Protein AF-A0AAN4ZYA6-F1 (afdb_monomer)

Mean predicted aligned error: 7.79 Å

Radius of gyration: 26.22 Å; Cα contacts (8 Å, |Δi|>4): 952; chains: 1; bounding box: 113×82×62 Å

Structure (mmCIF, N/CA/C/O backbone):
data_AF-A0AAN4ZYA6-F1
#
_entry.id   AF-A0AAN4ZYA6-F1
#
loop_
_atom_site.group_PDB
_atom_site.id
_atom_site.type_symbol
_atom_site.label_atom_id
_atom_site.label_alt_id
_atom_site.label_comp_id
_atom_site.label_asym_id
_atom_site.label_entity_id
_atom_site.label_seq_id
_atom_site.pdbx_PDB_ins_code
_atom_site.Cartn_x
_atom_site.Cartn_y
_atom_site.Cartn_z
_atom_site.occupancy
_atom_site.B_iso_or_equiv
_atom_site.auth_seq_id
_atom_site.auth_comp_id
_atom_site.auth_asym_id
_atom_site.auth_atom_id
_atom_site.pdbx_PDB_model_num
ATOM 1 N N . MET A 1 1 ? -83.278 -55.672 -10.290 1.00 34.66 1 MET A N 1
ATOM 2 C CA . MET A 1 1 ? -82.786 -56.932 -10.886 1.00 34.66 1 MET A CA 1
ATOM 3 C C . MET A 1 1 ? -81.263 -56.903 -10.865 1.00 34.66 1 MET A C 1
ATOM 5 O O . MET A 1 1 ? -80.735 -55.943 -11.395 1.00 34.66 1 MET A O 1
ATOM 9 N N . HIS A 1 2 ? -80.650 -57.903 -10.205 1.00 35.31 2 HIS A N 1
ATOM 10 C CA . HIS A 1 2 ? -79.257 -58.418 -10.277 1.00 35.31 2 HIS A CA 1
ATOM 11 C C . HIS A 1 2 ? -78.063 -57.436 -10.288 1.00 35.31 2 HIS A C 1
ATOM 13 O O . HIS A 1 2 ? -78.033 -56.525 -11.093 1.00 35.31 2 HIS A O 1
ATOM 19 N N . GLY A 1 3 ? -76.983 -57.580 -9.508 1.00 33.12 3 GLY A N 1
ATOM 20 C CA . GLY A 1 3 ? -76.474 -58.580 -8.546 1.00 33.12 3 GLY A CA 1
ATOM 21 C C . GLY A 1 3 ? -75.149 -58.025 -7.951 1.00 33.12 3 GLY A C 1
ATOM 22 O O . GLY A 1 3 ? -74.521 -57.191 -8.592 1.00 33.12 3 GLY A O 1
ATOM 23 N N . LEU A 1 4 ? -74.839 -58.205 -6.652 1.00 38.88 4 LEU A N 1
ATOM 24 C CA . LEU A 1 4 ? -73.948 -59.244 -6.058 1.00 38.88 4 LEU A CA 1
ATOM 25 C C . LEU A 1 4 ? -72.533 -59.256 -6.705 1.00 38.88 4 LEU A C 1
ATOM 27 O O . LEU A 1 4 ? -72.459 -59.349 -7.917 1.00 38.88 4 LEU A O 1
ATOM 31 N N . HIS A 1 5 ? -71.365 -59.247 -6.041 1.00 36.81 5 HIS A N 1
ATOM 32 C CA . HIS A 1 5 ? -70.937 -59.586 -4.673 1.00 36.81 5 HIS A CA 1
ATOM 33 C C . HIS A 1 5 ? -69.424 -59.231 -4.510 1.00 36.81 5 HIS A C 1
ATOM 35 O O . HIS A 1 5 ? -68.709 -59.367 -5.492 1.00 36.81 5 HIS A O 1
ATOM 41 N N . ASN A 1 6 ? -68.972 -58.879 -3.286 1.00 39.62 6 ASN A N 1
ATOM 42 C CA . ASN A 1 6 ? -67.697 -59.212 -2.577 1.00 39.62 6 ASN A CA 1
ATOM 43 C C . ASN A 1 6 ? -66.311 -59.131 -3.302 1.00 39.62 6 ASN A C 1
ATOM 45 O O . ASN A 1 6 ? -66.189 -59.454 -4.465 1.00 39.62 6 ASN A O 1
ATOM 49 N N . ASN A 1 7 ? -65.146 -58.841 -2.696 1.00 35.78 7 ASN A N 1
ATOM 50 C CA . ASN A 1 7 ? -64.683 -58.933 -1.307 1.00 35.78 7 ASN A CA 1
ATOM 51 C C . ASN A 1 7 ? -63.311 -58.222 -1.118 1.00 35.78 7 ASN A C 1
ATOM 53 O O . ASN A 1 7 ? -62.425 -58.348 -1.953 1.00 35.78 7 ASN A O 1
ATOM 57 N N . ARG A 1 8 ? -63.158 -57.565 0.039 1.00 36.28 8 ARG A N 1
ATOM 58 C CA . ARG A 1 8 ? -61.998 -57.428 0.960 1.00 36.28 8 ARG A CA 1
ATOM 59 C C . ARG A 1 8 ? -60.547 -57.711 0.507 1.00 36.28 8 ARG A C 1
ATOM 61 O O . ARG A 1 8 ? -60.248 -58.829 0.100 1.00 36.28 8 ARG A O 1
ATOM 68 N N . ARG A 1 9 ? -59.660 -56.770 0.906 1.00 35.66 9 ARG A N 1
ATOM 69 C CA . ARG A 1 9 ? -58.209 -56.820 1.283 1.00 35.66 9 ARG A CA 1
ATOM 70 C C . ARG A 1 9 ? -57.498 -55.641 0.580 1.00 35.66 9 ARG A C 1
ATOM 72 O O . ARG A 1 9 ? -57.622 -55.525 -0.623 1.00 35.66 9 ARG A O 1
ATOM 79 N N . THR A 1 10 ? -56.796 -54.690 1.193 1.00 41.22 10 THR A N 1
ATOM 80 C CA . THR A 1 10 ? -56.124 -54.610 2.493 1.00 41.22 10 THR A CA 1
ATOM 81 C C . THR A 1 10 ? -55.838 -53.129 2.773 1.00 41.22 10 THR A C 1
ATOM 83 O O . THR A 1 10 ? -55.612 -52.351 1.851 1.00 41.22 10 THR A O 1
ATOM 86 N N . LEU A 1 11 ? -55.856 -52.773 4.054 1.00 37.75 11 LEU A N 1
ATOM 87 C CA . LEU A 1 11 ? -55.378 -51.528 4.646 1.00 37.75 11 LEU A CA 1
ATOM 88 C C . LEU A 1 11 ? -54.050 -51.027 4.056 1.00 37.75 11 LEU A C 1
ATOM 90 O O . LEU A 1 11 ? -53.089 -51.788 4.026 1.00 37.75 11 LEU A O 1
ATOM 94 N N . LEU A 1 12 ? -53.980 -49.730 3.749 1.00 34.06 12 LEU A N 1
ATOM 95 C CA . LEU A 1 12 ? -52.784 -48.898 3.911 1.00 34.06 12 LEU A CA 1
ATOM 96 C C . LEU A 1 12 ? -53.243 -47.483 4.315 1.00 34.06 12 LEU A C 1
ATOM 98 O O . LEU A 1 12 ? -53.530 -46.625 3.484 1.00 34.06 12 LEU A O 1
ATOM 102 N N . LEU A 1 13 ? -53.361 -47.286 5.637 1.00 32.84 13 LEU A N 1
ATOM 103 C CA . LEU A 1 13 ? -53.063 -46.008 6.296 1.00 32.84 13 LEU A CA 1
ATOM 104 C C . LEU A 1 13 ? -51.680 -45.550 5.795 1.00 32.84 13 LEU A C 1
ATOM 106 O O . LEU A 1 13 ? -50.809 -46.389 5.600 1.00 32.84 13 LEU A O 1
ATOM 110 N N . GLY A 1 14 ? -51.346 -44.284 5.601 1.00 31.55 14 GLY A N 1
ATOM 111 C CA . GLY A 1 14 ? -51.890 -43.027 6.083 1.00 31.55 14 GLY A CA 1
ATOM 112 C C . GLY A 1 14 ? -50.785 -41.969 5.913 1.00 31.55 14 GLY A C 1
ATOM 113 O O . GLY A 1 14 ? -49.653 -42.307 5.577 1.00 31.55 14 GLY A O 1
ATOM 114 N N . ALA A 1 15 ? -51.122 -40.708 6.188 1.00 33.53 15 ALA A N 1
ATOM 115 C CA . ALA A 1 15 ? -50.218 -39.553 6.287 1.00 33.53 15 ALA A CA 1
ATOM 116 C C . ALA A 1 15 ? -49.724 -38.911 4.969 1.00 33.53 15 ALA A C 1
ATOM 118 O O . ALA A 1 15 ? -48.539 -38.883 4.655 1.00 33.53 15 ALA A O 1
ATOM 119 N N . LEU A 1 16 ? -50.647 -38.252 4.265 1.00 37.19 16 LEU A N 1
ATOM 120 C CA . LEU A 1 16 ? -50.364 -37.055 3.465 1.00 37.19 16 LEU A CA 1
ATOM 121 C C . LEU A 1 16 ? -51.048 -35.885 4.175 1.00 37.19 16 LEU A C 1
ATOM 123 O O . LEU A 1 16 ? -52.264 -35.801 4.084 1.00 37.19 16 LEU A O 1
ATOM 127 N N . LEU A 1 17 ? -50.291 -35.067 4.921 1.00 41.53 17 LEU A N 1
ATOM 128 C CA . LEU A 1 17 ? -50.571 -33.669 5.329 1.00 41.53 17 LEU A CA 1
ATOM 129 C C . LEU A 1 17 ? -49.821 -33.339 6.632 1.00 41.53 17 LEU A C 1
ATOM 131 O O . LEU A 1 17 ? -50.397 -33.440 7.707 1.00 41.53 17 LEU A O 1
ATOM 135 N N . ALA A 1 18 ? -48.536 -32.979 6.523 1.00 37.75 18 ALA A N 1
ATOM 136 C CA . ALA A 1 18 ? -47.801 -32.068 7.424 1.00 37.75 18 ALA A CA 1
ATOM 137 C C . ALA A 1 18 ? -46.284 -32.230 7.217 1.00 37.75 18 ALA A C 1
ATOM 139 O O . ALA A 1 18 ? -45.609 -32.849 8.025 1.00 37.75 18 ALA A O 1
ATOM 140 N N . CYS A 1 19 ? -45.739 -31.697 6.124 1.00 32.66 19 CYS A N 1
ATOM 141 C CA . CYS A 1 19 ? -44.300 -31.430 5.998 1.00 32.66 19 CYS A CA 1
ATOM 142 C C . CYS A 1 19 ? -44.107 -30.442 4.846 1.00 32.66 19 CYS A C 1
ATOM 144 O O . CYS A 1 19 ? -43.772 -30.811 3.727 1.00 32.66 19 CYS A O 1
ATOM 146 N N . GLY A 1 20 ? -44.439 -29.180 5.106 1.00 35.31 20 GLY A N 1
ATOM 147 C CA . GLY A 1 20 ? -44.402 -28.122 4.101 1.00 35.31 20 GLY A CA 1
ATOM 148 C C . GLY A 1 20 ? -43.964 -26.774 4.652 1.00 35.31 20 GLY A C 1
ATOM 149 O O . GLY A 1 20 ? -44.343 -25.769 4.080 1.00 35.31 20 GLY A O 1
ATOM 150 N N . VAL A 1 21 ? -43.220 -26.735 5.763 1.00 42.38 21 VAL A N 1
ATOM 151 C CA . VAL A 1 21 ? -42.481 -25.553 6.241 1.00 42.38 21 VAL A CA 1
ATOM 152 C C . VAL A 1 21 ? -41.335 -26.061 7.115 1.00 42.38 21 VAL A C 1
ATOM 154 O O . VAL A 1 21 ? -41.536 -26.248 8.305 1.00 42.38 21 VAL A O 1
ATOM 157 N N . LEU A 1 22 ? -40.174 -26.370 6.535 1.00 41.66 22 LEU A N 1
ATOM 158 C CA . LEU A 1 22 ? -38.884 -26.533 7.234 1.00 41.66 22 LEU A CA 1
ATOM 159 C C . LEU A 1 22 ? -37.837 -26.925 6.187 1.00 41.66 22 LEU A C 1
ATOM 161 O O . LEU A 1 22 ? -37.613 -28.105 5.973 1.00 41.66 22 LEU A O 1
ATOM 165 N N . LEU A 1 23 ? -37.261 -25.941 5.488 1.00 36.53 23 LEU A N 1
ATOM 166 C CA . LEU A 1 23 ? -35.979 -26.045 4.765 1.00 36.53 23 LEU A CA 1
ATOM 167 C C . LEU A 1 23 ? -35.573 -24.650 4.246 1.00 36.53 23 LEU A C 1
ATOM 169 O O . LEU A 1 23 ? -35.456 -24.400 3.056 1.00 36.53 23 LEU A O 1
ATOM 173 N N . LEU A 1 24 ? -35.394 -23.713 5.180 1.00 38.12 24 LEU A N 1
ATOM 174 C CA . LEU A 1 24 ? -34.676 -22.442 4.975 1.00 38.12 24 LEU A CA 1
ATOM 175 C C . LEU A 1 24 ? -33.764 -22.145 6.184 1.00 38.12 24 LEU A C 1
ATOM 177 O O . LEU A 1 24 ? -33.493 -21.002 6.527 1.00 38.12 24 LEU A O 1
ATOM 181 N N . ALA A 1 25 ? -33.291 -23.202 6.850 1.00 38.72 25 ALA A N 1
ATOM 182 C CA . ALA A 1 25 ? -32.300 -23.135 7.919 1.00 38.72 25 ALA A CA 1
ATOM 183 C C . ALA A 1 25 ? -30.947 -23.599 7.366 1.00 38.72 25 ALA A C 1
ATOM 185 O O . ALA A 1 25 ? -30.481 -24.699 7.646 1.00 38.72 25 ALA A O 1
ATOM 186 N N . GLY A 1 26 ? -30.349 -22.774 6.511 1.00 37.28 26 GLY A N 1
ATOM 187 C CA . GLY A 1 26 ? -29.020 -23.001 5.957 1.00 37.28 26 GLY A CA 1
ATOM 188 C C . GLY A 1 26 ? -28.296 -21.671 5.815 1.00 37.28 26 GLY A C 1
ATOM 189 O O . GLY A 1 26 ? -28.604 -20.907 4.912 1.00 37.28 26 GLY A O 1
ATOM 190 N N . LEU A 1 27 ? -27.338 -21.429 6.716 1.00 41.12 27 LEU A N 1
ATOM 191 C CA . LEU A 1 27 ? -26.351 -20.339 6.692 1.00 41.12 27 LEU A CA 1
ATOM 192 C C . LEU A 1 27 ? -26.846 -18.921 7.030 1.00 41.12 27 LEU A C 1
ATOM 194 O O . LEU A 1 27 ? -26.439 -17.942 6.415 1.00 41.12 27 LEU A O 1
ATOM 198 N N . THR A 1 28 ? -27.612 -18.771 8.109 1.00 36.78 28 THR A N 1
ATOM 199 C CA . THR A 1 28 ? -27.511 -17.555 8.929 1.00 36.78 28 THR A CA 1
ATOM 200 C C . THR A 1 28 ? -26.613 -17.878 10.114 1.00 36.78 28 THR A C 1
ATOM 202 O O . THR A 1 28 ? -27.084 -18.379 11.135 1.00 36.78 28 THR A O 1
ATOM 205 N N . HIS A 1 29 ? -25.305 -17.636 10.000 1.00 39.56 29 HIS A N 1
ATOM 206 C CA . HIS A 1 29 ? -24.535 -17.427 11.222 1.00 39.56 29 HIS A CA 1
ATOM 207 C C . HIS A 1 29 ? -25.157 -16.208 11.909 1.00 39.56 29 HIS A C 1
ATOM 209 O O . HIS A 1 29 ? -25.219 -15.149 11.278 1.00 39.56 29 HIS A O 1
ATOM 215 N N . PRO A 1 30 ? -25.675 -16.322 13.145 1.00 37.44 30 PRO A N 1
ATOM 216 C CA . PRO A 1 30 ? -26.072 -15.135 13.869 1.00 37.44 30 PRO A CA 1
ATOM 217 C C . PRO A 1 30 ? -24.793 -14.320 14.047 1.00 37.44 30 PRO A C 1
ATOM 219 O O . PRO A 1 30 ? -23.885 -14.730 14.769 1.00 37.44 30 PRO A O 1
ATOM 222 N N . PHE A 1 31 ? -24.688 -13.189 13.347 1.00 41.81 31 PHE A N 1
ATOM 223 C CA . PHE A 1 31 ? -23.781 -12.137 13.772 1.00 41.81 31 PHE A CA 1
ATOM 224 C C . PHE A 1 31 ? -24.158 -11.863 15.221 1.00 41.81 31 PHE A C 1
ATOM 226 O O . PHE A 1 31 ? -25.272 -11.410 15.492 1.00 41.81 31 PHE A O 1
ATOM 233 N N . SER A 1 32 ? -23.277 -12.241 16.150 1.00 42.53 32 SER A N 1
ATOM 234 C CA . SER A 1 32 ? -23.470 -11.960 17.563 1.00 42.53 32 SER A CA 1
ATOM 235 C C . SER A 1 32 ? -23.885 -10.500 17.700 1.00 42.53 32 SER A C 1
ATOM 237 O O . SER A 1 32 ? -23.270 -9.612 17.104 1.00 42.53 32 SER A O 1
ATOM 239 N N . SER A 1 33 ? -24.992 -10.314 18.416 1.00 44.16 33 SER A N 1
ATOM 240 C CA . SER A 1 33 ? -25.680 -9.060 18.710 1.00 44.16 33 SER A CA 1
ATOM 241 C C . SER A 1 33 ? -24.753 -7.851 18.785 1.00 44.16 33 SER A C 1
ATOM 243 O O . SER A 1 33 ? -23.656 -7.958 19.332 1.00 44.16 33 SER A O 1
ATOM 245 N N . VAL A 1 34 ? -25.245 -6.694 18.315 1.00 43.72 34 VAL A N 1
ATOM 246 C CA . VAL A 1 34 ? -24.710 -5.346 18.581 1.00 43.72 34 VAL A CA 1
ATOM 247 C C . VAL A 1 34 ? -24.044 -5.331 19.954 1.00 43.72 34 VAL A C 1
ATOM 249 O O . VAL A 1 34 ? -24.731 -5.332 20.972 1.00 43.72 34 VAL A O 1
ATOM 252 N N . ASN A 1 35 ? -22.711 -5.404 19.990 1.00 49.34 35 ASN A N 1
ATOM 253 C CA . ASN A 1 35 ? -22.007 -5.492 21.255 1.00 49.34 35 ASN A CA 1
ATOM 254 C C . ASN A 1 35 ? -21.985 -4.073 21.821 1.00 49.34 35 ASN A C 1
ATOM 256 O O . ASN A 1 35 ? -21.090 -3.278 21.545 1.00 49.34 35 ASN A O 1
ATOM 260 N N . SER A 1 36 ? -23.029 -3.737 22.577 1.00 55.62 36 SER A N 1
ATOM 261 C CA . SER A 1 36 ? -23.132 -2.552 23.430 1.00 55.62 36 SER A CA 1
ATOM 262 C C . SER A 1 36 ? -22.236 -2.693 24.670 1.00 55.62 36 SER A C 1
ATOM 264 O O . SER A 1 36 ? -22.594 -2.257 25.764 1.00 55.62 36 SER A O 1
ATOM 266 N N . GLY A 1 37 ? -21.103 -3.385 24.521 1.00 68.00 37 GLY A N 1
ATOM 267 C CA . GLY A 1 37 ? -20.134 -3.637 25.569 1.00 68.00 37 GLY A CA 1
ATOM 268 C C . GLY A 1 37 ? -19.314 -2.387 25.864 1.00 68.00 37 GLY A C 1
ATOM 269 O O . GLY A 1 37 ? -19.066 -1.551 24.995 1.00 68.00 37 GLY A O 1
ATOM 270 N N . ARG A 1 38 ? -18.891 -2.251 27.121 1.00 90.50 38 ARG A N 1
ATOM 271 C CA . ARG A 1 38 ? -17.999 -1.174 27.558 1.00 90.50 38 ARG A CA 1
ATOM 272 C C . ARG A 1 38 ? -16.668 -1.264 26.802 1.00 90.50 38 ARG A C 1
ATOM 274 O O . ARG A 1 38 ? -16.085 -2.341 26.739 1.00 90.50 38 ARG A O 1
ATOM 281 N N . ILE A 1 39 ? -16.168 -0.128 26.310 1.00 97.00 39 ILE A N 1
ATOM 282 C CA . ILE A 1 39 ? -14.818 -0.008 25.738 1.00 97.00 39 ILE A CA 1
ATOM 283 C C . ILE A 1 39 ? -13.785 -0.496 26.761 1.00 97.00 39 ILE A C 1
ATOM 285 O O . ILE A 1 39 ? -13.679 0.063 27.856 1.00 97.00 39 ILE A O 1
ATOM 289 N N . GLU A 1 40 ? -13.038 -1.546 26.417 1.00 97.81 40 GLU A N 1
ATOM 290 C CA . GLU A 1 40 ? -12.089 -2.185 27.333 1.00 97.81 40 GLU A CA 1
ATOM 291 C C . GLU A 1 40 ? -10.801 -1.372 27.472 1.00 97.81 40 GLU A C 1
ATOM 293 O O . GLU A 1 40 ? -10.254 -1.241 28.569 1.00 97.81 40 GLU A O 1
ATOM 298 N N . LYS A 1 41 ? -10.334 -0.804 26.356 1.00 98.12 41 LYS A N 1
ATOM 299 C CA . LYS A 1 41 ? -9.162 0.071 26.287 1.00 98.12 41 LYS A CA 1
ATOM 300 C C . LYS A 1 41 ? -9.528 1.369 25.557 1.00 98.12 41 LYS A C 1
ATOM 302 O O . LYS A 1 41 ? -9.591 1.364 24.329 1.00 98.12 41 LYS A O 1
ATOM 307 N N . PRO A 1 42 ? -9.803 2.468 26.287 1.00 97.56 42 PRO A N 1
ATOM 308 C CA . PRO A 1 42 ? -10.224 3.727 25.675 1.00 97.56 42 PRO A CA 1
ATOM 309 C C . PRO A 1 42 ? -9.053 4.574 25.176 1.00 97.56 42 PRO A C 1
ATOM 311 O O . PRO A 1 42 ? -9.231 5.315 24.224 1.00 97.56 42 PRO A O 1
ATOM 314 N N . ARG A 1 43 ? -7.867 4.479 25.791 1.00 98.62 43 ARG A N 1
ATOM 315 C CA . ARG A 1 43 ? -6.671 5.228 25.374 1.00 98.62 43 ARG A CA 1
ATOM 316 C C . ARG A 1 43 ? -5.805 4.368 24.472 1.00 98.62 43 ARG A C 1
ATOM 318 O O . ARG A 1 43 ? -5.414 3.276 24.891 1.00 98.62 43 ARG A O 1
ATOM 325 N N . LEU A 1 44 ? -5.520 4.863 23.275 1.00 98.69 44 LEU A N 1
ATOM 326 C CA . LEU A 1 44 ? -4.818 4.118 22.238 1.00 98.69 44 LEU A CA 1
ATOM 327 C C . LEU A 1 44 ? -3.734 4.964 21.583 1.00 98.69 44 LEU A C 1
ATOM 329 O O . LEU A 1 44 ? -3.937 6.155 21.345 1.00 98.69 44 LEU A O 1
ATOM 333 N N . THR A 1 45 ? -2.639 4.317 21.202 1.00 98.75 45 THR A N 1
ATOM 334 C CA . THR A 1 45 ? -1.615 4.914 20.336 1.00 98.75 45 THR A CA 1
ATOM 335 C C . THR A 1 45 ? -1.615 4.201 18.992 1.00 98.75 45 THR A C 1
ATOM 337 O O . THR A 1 45 ? -1.359 2.999 18.930 1.00 98.75 45 THR A O 1
ATOM 340 N N . LEU A 1 46 ? -1.889 4.931 17.907 1.00 98.75 46 LEU A N 1
ATOM 341 C CA . LEU A 1 46 ? -1.862 4.393 16.548 1.00 98.75 46 LEU A CA 1
ATOM 342 C C . LEU A 1 46 ? -0.676 4.939 15.748 1.00 98.75 46 LEU A C 1
ATOM 344 O O . LEU A 1 46 ? -0.427 6.145 15.724 1.00 98.75 46 LEU A O 1
ATOM 348 N N . GLY A 1 47 ? 0.028 4.045 15.057 1.00 98.00 47 GLY A N 1
ATOM 349 C CA . GLY A 1 47 ? 1.096 4.404 14.128 1.00 98.00 47 GLY A CA 1
ATOM 350 C C . GLY A 1 47 ? 0.574 4.761 12.737 1.00 98.00 47 GLY A C 1
ATOM 351 O O . GLY A 1 47 ? -0.461 4.259 12.290 1.00 98.00 47 GLY A O 1
ATOM 352 N N . TYR A 1 48 ? 1.305 5.615 12.026 1.00 95.38 48 TYR A N 1
ATOM 353 C CA . TYR A 1 48 ? 1.075 5.853 10.602 1.00 95.38 48 TYR A CA 1
ATOM 354 C C . TYR A 1 48 ? 2.357 6.317 9.896 1.00 95.38 48 TYR A C 1
ATOM 356 O O . TYR A 1 48 ? 3.301 6.785 10.537 1.00 95.38 48 TYR A O 1
ATOM 364 N N . LEU A 1 49 ? 2.403 6.184 8.571 1.00 90.31 49 LEU A N 1
ATOM 365 C CA . LEU A 1 49 ? 3.448 6.769 7.732 1.00 90.31 49 LEU A CA 1
ATOM 366 C C . LEU A 1 49 ? 2.951 8.080 7.128 1.00 90.31 49 LEU A C 1
ATOM 368 O O . LEU A 1 49 ? 1.779 8.213 6.792 1.00 90.31 49 LEU A O 1
ATOM 372 N N . LYS A 1 50 ? 3.852 9.046 6.936 1.00 88.25 50 LYS A N 1
ATOM 373 C CA . LYS A 1 50 ? 3.531 10.364 6.363 1.00 88.25 50 LYS A CA 1
ATOM 374 C C . LYS A 1 50 ? 3.211 10.282 4.861 1.00 88.25 50 LYS A C 1
ATOM 376 O O . LYS A 1 50 ? 4.009 10.693 4.025 1.00 88.25 50 LYS A O 1
ATOM 381 N N . GLN A 1 51 ? 2.058 9.716 4.521 1.00 87.56 51 GLN A N 1
ATOM 382 C CA . GLN A 1 51 ? 1.550 9.492 3.166 1.00 87.56 51 GLN A CA 1
ATOM 383 C C . GLN A 1 51 ? 0.042 9.786 3.111 1.00 87.56 51 GLN A C 1
ATOM 385 O O . GLN A 1 51 ? -0.634 9.810 4.140 1.00 87.56 51 GLN A O 1
ATOM 390 N N . THR A 1 52 ? -0.507 10.025 1.913 1.00 89.94 52 THR A N 1
ATOM 391 C CA . THR A 1 52 ? -1.942 10.363 1.763 1.00 89.94 52 THR A CA 1
ATOM 392 C C . THR A 1 52 ? -2.879 9.215 2.144 1.00 89.94 52 THR A C 1
ATOM 394 O O . THR A 1 52 ? -4.019 9.445 2.534 1.00 89.94 52 THR A O 1
ATOM 397 N N . ASP A 1 53 ? -2.395 7.977 2.099 1.00 89.75 53 ASP A N 1
ATOM 398 C CA . ASP A 1 53 ? -3.128 6.779 2.513 1.00 89.75 53 ASP A CA 1
ATOM 399 C C . ASP A 1 53 ? -3.324 6.662 4.040 1.00 89.75 53 ASP A C 1
ATOM 401 O O . ASP A 1 53 ? -4.137 5.854 4.491 1.00 89.75 53 ASP A O 1
ATOM 405 N N . ALA A 1 54 ? -2.685 7.526 4.840 1.00 93.56 54 ALA A N 1
ATOM 406 C CA . ALA A 1 54 ? -3.009 7.723 6.255 1.00 93.56 54 ALA A CA 1
ATOM 407 C C . ALA A 1 54 ? -4.295 8.550 6.478 1.00 93.56 54 ALA A C 1
ATOM 409 O O . ALA A 1 54 ? -4.744 8.690 7.622 1.00 93.56 54 ALA A O 1
ATOM 410 N N . ALA A 1 55 ? -4.909 9.087 5.411 1.00 96.50 55 ALA A N 1
ATOM 411 C CA . ALA A 1 55 ? -6.079 9.960 5.501 1.00 96.50 55 ALA A CA 1
ATOM 412 C C . ALA A 1 55 ? -7.217 9.406 6.375 1.00 96.50 55 ALA A C 1
ATOM 414 O O . ALA A 1 55 ? -7.712 10.176 7.196 1.00 96.50 55 ALA A O 1
ATOM 415 N N . PRO A 1 56 ? -7.628 8.121 6.297 1.00 97.81 56 PRO A N 1
ATOM 416 C CA . PRO A 1 56 ? -8.735 7.639 7.124 1.00 97.81 56 PRO A CA 1
ATOM 417 C C . PRO A 1 56 ? -8.447 7.719 8.627 1.00 97.81 56 PRO A C 1
ATOM 419 O O . PRO A 1 56 ? -9.341 8.057 9.400 1.00 97.81 56 PRO A O 1
ATOM 422 N N . ILE A 1 57 ? -7.205 7.463 9.053 1.00 98.19 57 ILE A N 1
ATOM 423 C CA . ILE A 1 57 ? -6.817 7.526 10.471 1.00 98.19 57 ILE A CA 1
ATOM 424 C C . ILE A 1 57 ? -6.780 8.983 10.951 1.00 98.19 57 ILE A C 1
ATOM 426 O O . ILE A 1 57 ? -7.303 9.295 12.022 1.00 98.19 57 ILE A O 1
ATOM 430 N N . ILE A 1 58 ? -6.207 9.881 10.145 1.00 98.25 58 ILE A N 1
ATOM 431 C CA . ILE A 1 58 ? -6.112 11.313 10.462 1.00 98.25 58 ILE A CA 1
ATOM 432 C C . ILE A 1 58 ? -7.511 11.937 10.519 1.00 98.25 58 ILE A C 1
ATOM 434 O O . ILE A 1 58 ? -7.873 12.566 11.509 1.00 98.25 58 ILE A O 1
ATOM 438 N N . VAL A 1 59 ? -8.346 11.689 9.508 1.00 98.50 59 VAL A N 1
ATOM 439 C CA . VAL A 1 59 ? -9.728 12.189 9.454 1.00 98.50 59 VAL A CA 1
ATOM 440 C C . VAL A 1 59 ? -10.571 11.633 10.602 1.00 98.50 59 VAL A C 1
ATOM 442 O O . VAL A 1 59 ? -11.349 12.380 11.194 1.00 98.50 59 VAL A O 1
ATOM 445 N N . ALA A 1 60 ? -10.410 10.356 10.970 1.00 98.75 60 ALA A N 1
ATOM 446 C CA . ALA A 1 60 ? -11.117 9.782 12.117 1.00 98.75 60 ALA A CA 1
ATOM 447 C C . ALA A 1 60 ? -10.785 10.499 13.436 1.00 98.75 60 ALA A C 1
ATOM 449 O O . ALA A 1 60 ? -11.662 10.626 14.299 1.00 98.75 60 ALA A O 1
ATOM 450 N N . LYS A 1 61 ? -9.547 10.983 13.589 1.00 98.44 61 LYS A N 1
ATOM 451 C CA . LYS A 1 61 ? -9.131 11.803 14.730 1.00 98.44 61 LYS A CA 1
ATOM 452 C C . LYS A 1 61 ? -9.689 13.221 14.645 1.00 98.44 61 LYS A C 1
ATOM 454 O O . LYS A 1 61 ? -10.398 13.633 15.560 1.00 98.44 61 LYS A O 1
ATOM 459 N N . GLU A 1 62 ? -9.418 13.929 13.553 1.00 98.25 62 GLU A N 1
ATOM 460 C CA . GLU A 1 62 ? -9.761 15.351 13.396 1.00 98.25 62 GLU A CA 1
ATOM 461 C C . GLU A 1 62 ? -11.273 15.606 13.403 1.00 98.25 62 GLU A C 1
ATOM 463 O O . GLU A 1 62 ? -11.746 16.582 13.981 1.00 98.25 62 GLU A O 1
ATOM 468 N N . LEU A 1 63 ? -12.066 14.694 12.834 1.00 98.44 63 LEU A N 1
ATOM 469 C CA . LEU A 1 63 ? -13.531 14.783 12.865 1.00 98.44 63 LEU A CA 1
ATOM 470 C C . LEU A 1 63 ? -14.155 14.166 14.126 1.00 98.44 63 LEU A C 1
ATOM 472 O O . LEU A 1 63 ? -15.380 14.080 14.236 1.00 98.44 63 LEU A O 1
ATOM 476 N N . GLY A 1 64 ? -13.335 13.712 15.078 1.00 98.31 64 GLY A N 1
ATOM 477 C CA . GLY A 1 64 ? -13.797 13.169 16.353 1.00 98.31 64 GLY A CA 1
ATOM 478 C C . GLY A 1 64 ? -14.544 11.838 16.243 1.00 98.31 64 GLY A C 1
ATOM 479 O O . GLY A 1 64 ? -15.291 11.487 17.159 1.00 98.31 64 GLY A O 1
ATOM 480 N N . TYR A 1 65 ? -14.363 11.072 15.162 1.00 98.62 65 TYR A N 1
ATOM 481 C CA . TYR A 1 65 ? -14.998 9.760 15.014 1.00 98.62 65 TYR A CA 1
ATOM 482 C C . TYR A 1 65 ? -14.486 8.753 16.038 1.00 98.62 65 TYR A C 1
ATOM 484 O O . TYR A 1 65 ? -15.302 8.017 16.582 1.00 98.62 65 TYR A O 1
ATOM 492 N N . PHE A 1 66 ? -13.198 8.780 16.396 1.00 98.69 66 PHE A N 1
ATOM 493 C CA . PHE A 1 66 ? -12.696 7.979 17.520 1.00 98.69 66 PHE A CA 1
ATOM 494 C C . PHE A 1 66 ? -13.370 8.362 18.845 1.00 98.69 66 PHE A C 1
ATOM 496 O O . PHE A 1 66 ? -13.908 7.502 19.544 1.00 98.69 66 PHE A O 1
ATOM 503 N N . LYS A 1 67 ? -13.447 9.664 19.148 1.00 98.31 67 LYS A N 1
ATOM 504 C CA . LYS A 1 67 ? -14.092 10.176 20.367 1.00 98.31 67 LYS A CA 1
ATOM 505 C C . LYS A 1 67 ? -15.572 9.789 20.442 1.00 98.31 67 LYS A C 1
ATOM 507 O O . LYS A 1 67 ? -16.057 9.419 21.507 1.00 98.31 67 LYS A O 1
ATOM 512 N N . ALA A 1 68 ? -16.280 9.819 19.313 1.00 97.38 68 ALA A N 1
ATOM 513 C CA . ALA A 1 68 ? -17.684 9.412 19.207 1.00 97.38 68 ALA A CA 1
ATOM 514 C C . ALA A 1 68 ? -17.922 7.902 19.422 1.00 97.38 68 ALA A C 1
ATOM 516 O O . ALA A 1 68 ? -19.074 7.486 19.584 1.00 97.38 68 ALA A O 1
ATOM 517 N N . GLU A 1 69 ? -16.859 7.097 19.405 1.00 97.25 69 GLU A N 1
ATOM 518 C CA . GLU A 1 69 ? -16.856 5.673 19.758 1.00 97.25 69 GLU A CA 1
ATOM 519 C C . GLU A 1 69 ? -16.268 5.422 21.164 1.00 97.25 69 GLU A C 1
ATOM 521 O O . GLU A 1 69 ? -16.088 4.274 21.560 1.00 97.25 69 GLU A O 1
ATOM 526 N N . GLY A 1 70 ? -15.976 6.478 21.937 1.00 96.94 70 GLY A N 1
ATOM 527 C CA . GLY A 1 70 ? -15.411 6.377 23.288 1.00 96.94 70 GLY A CA 1
ATOM 528 C C . GLY A 1 70 ? -13.896 6.159 23.333 1.00 96.94 70 GLY A C 1
ATOM 529 O O . GLY A 1 70 ? -13.383 5.711 24.359 1.00 96.94 70 GLY A O 1
ATOM 530 N N . LEU A 1 71 ? -13.187 6.459 22.240 1.00 98.62 71 LEU A N 1
ATOM 531 C CA . LEU A 1 71 ? -11.742 6.280 22.116 1.00 98.62 71 LEU A CA 1
ATOM 532 C C . LEU A 1 71 ? -10.995 7.621 22.166 1.00 98.62 71 LEU A C 1
ATOM 534 O O . LEU A 1 71 ? -11.345 8.578 21.473 1.00 98.62 71 LEU A O 1
ATOM 538 N N . ASP A 1 72 ? -9.930 7.657 22.955 1.00 98.44 72 ASP A N 1
ATOM 539 C CA . ASP A 1 72 ? -8.923 8.710 23.033 1.00 98.44 72 ASP A CA 1
ATOM 540 C C . ASP A 1 72 ? -7.657 8.228 22.310 1.00 98.44 72 ASP A C 1
ATOM 542 O O . ASP A 1 72 ? -6.934 7.358 22.801 1.00 98.44 72 ASP A O 1
ATOM 546 N N . VAL A 1 73 ? -7.442 8.729 21.092 1.00 98.69 73 VAL A N 1
ATOM 547 C CA . VAL A 1 73 ? -6.427 8.215 20.164 1.00 98.69 73 VAL A CA 1
ATOM 548 C C . VAL A 1 73 ? -5.289 9.219 19.981 1.00 98.69 73 VAL A C 1
ATOM 550 O O . VAL A 1 73 ? -5.476 10.315 19.436 1.00 98.69 73 VAL A O 1
ATOM 553 N N . ALA A 1 74 ? -4.079 8.811 20.355 1.00 98.44 74 ALA A N 1
ATOM 554 C CA . ALA A 1 74 ? -2.831 9.444 19.948 1.00 98.44 74 ALA A CA 1
ATOM 555 C C . ALA A 1 74 ? -2.387 8.889 18.584 1.00 98.44 74 ALA A C 1
ATOM 557 O O . ALA A 1 74 ? -2.463 7.685 18.350 1.00 98.44 74 ALA A O 1
ATOM 558 N N . LEU A 1 75 ? -1.934 9.766 17.682 1.00 98.38 75 LEU A N 1
ATOM 559 C CA . LEU A 1 75 ? -1.359 9.368 16.395 1.00 98.38 75 LEU A CA 1
ATOM 560 C C . LEU A 1 75 ? 0.129 9.665 16.419 1.00 98.38 75 LEU A C 1
ATOM 562 O O . LEU A 1 75 ? 0.518 10.782 16.757 1.00 98.38 75 LEU A O 1
ATOM 566 N N . GLU A 1 76 ? 0.940 8.688 16.031 1.00 97.38 76 GLU A N 1
ATOM 567 C CA . GLU A 1 76 ? 2.390 8.830 16.013 1.00 97.38 76 GLU A CA 1
ATOM 568 C C . GLU A 1 76 ? 2.972 8.514 14.629 1.00 97.38 76 GLU A C 1
ATOM 570 O O . GLU A 1 76 ? 2.811 7.387 14.139 1.00 97.38 76 GLU A O 1
ATOM 575 N N . PRO A 1 77 ? 3.683 9.468 13.995 1.00 94.62 77 PRO A N 1
ATOM 576 C CA . PRO A 1 77 ? 4.369 9.203 12.740 1.00 94.62 77 PRO A CA 1
ATOM 577 C C . PRO A 1 77 ? 5.513 8.212 12.959 1.00 94.62 77 PRO A C 1
ATOM 579 O O . PRO A 1 77 ? 6.305 8.349 13.891 1.00 94.62 77 PRO A O 1
ATOM 582 N N . GLN A 1 78 ? 5.631 7.239 12.063 1.00 93.75 78 GLN A N 1
ATOM 583 C CA . GLN A 1 78 ? 6.730 6.280 12.045 1.00 93.75 78 GLN A CA 1
ATOM 584 C C . GLN A 1 78 ? 7.733 6.639 10.947 1.00 93.75 78 GLN A C 1
ATOM 586 O O . GLN A 1 78 ? 7.366 7.129 9.878 1.00 93.75 78 GLN A O 1
ATOM 591 N N . SER A 1 79 ? 9.017 6.404 11.214 1.00 87.88 79 SER A N 1
ATOM 592 C CA . SER A 1 79 ? 10.106 6.770 10.299 1.00 87.88 79 SER A CA 1
ATOM 593 C C . SER A 1 79 ? 10.201 5.850 9.080 1.00 87.88 79 SER A C 1
ATOM 595 O O . SER A 1 79 ? 10.576 6.298 7.997 1.00 87.88 79 SER A O 1
ATOM 597 N N . ASN A 1 80 ? 9.886 4.566 9.256 1.00 87.50 80 ASN A N 1
ATOM 598 C CA . ASN A 1 80 ? 9.891 3.535 8.222 1.00 87.50 80 ASN A CA 1
ATOM 599 C C . ASN A 1 80 ? 9.090 2.300 8.682 1.00 87.50 80 ASN A C 1
ATOM 601 O O . ASN A 1 80 ? 8.646 2.225 9.830 1.00 87.50 80 ASN A O 1
ATOM 605 N N . ILE A 1 81 ? 8.920 1.331 7.778 1.00 90.19 81 ILE A N 1
ATOM 606 C CA . ILE A 1 81 ? 8.157 0.099 8.026 1.00 90.19 81 ILE A CA 1
ATOM 607 C C . ILE A 1 81 ? 8.783 -0.778 9.114 1.00 90.19 81 ILE A C 1
ATOM 609 O O . ILE A 1 81 ? 8.047 -1.283 9.951 1.00 90.19 81 ILE A O 1
ATOM 613 N N . ALA A 1 82 ? 10.110 -0.910 9.162 1.00 89.69 82 ALA A N 1
ATOM 614 C CA . ALA A 1 82 ? 10.776 -1.745 10.164 1.00 89.69 82 ALA A CA 1
ATOM 615 C C . ALA A 1 82 ? 10.558 -1.220 11.597 1.00 89.69 82 ALA A C 1
ATOM 617 O O . ALA A 1 82 ? 10.277 -1.986 12.521 1.00 89.69 82 ALA A O 1
ATOM 618 N N . MET A 1 83 ? 10.631 0.102 11.790 1.00 92.31 83 MET A N 1
ATOM 619 C CA . MET A 1 83 ? 10.326 0.736 13.076 1.00 92.31 83 MET A CA 1
ATOM 620 C C . MET A 1 83 ? 8.845 0.580 13.433 1.00 92.31 83 MET A C 1
ATOM 622 O O . MET A 1 83 ? 8.509 0.253 14.570 1.00 92.31 83 MET A O 1
ATOM 626 N N . LEU A 1 84 ? 7.961 0.775 12.455 1.00 94.50 84 LEU A N 1
ATOM 627 C CA . LEU A 1 84 ? 6.521 0.598 12.615 1.00 94.50 84 LEU A CA 1
ATOM 628 C C . LEU A 1 84 ? 6.168 -0.833 13.044 1.00 94.50 84 LEU A C 1
ATOM 630 O O . LEU A 1 84 ? 5.432 -1.008 14.013 1.00 94.50 84 LEU A O 1
ATOM 634 N N . GLU A 1 85 ? 6.739 -1.842 12.384 1.00 95.12 85 GLU A N 1
ATOM 635 C CA . GLU A 1 85 ? 6.608 -3.256 12.747 1.00 95.12 85 GLU A CA 1
ATOM 636 C C . GLU A 1 85 ? 7.121 -3.503 14.169 1.00 95.12 85 GLU A C 1
ATOM 638 O O . GLU A 1 85 ? 6.375 -3.988 15.014 1.00 95.12 85 GLU A O 1
ATOM 643 N N . THR A 1 86 ? 8.354 -3.091 14.475 1.00 95.62 86 THR A N 1
ATOM 644 C CA . THR A 1 86 ? 8.965 -3.274 15.805 1.00 95.62 86 THR A CA 1
ATOM 645 C C . THR A 1 86 ? 8.087 -2.698 16.919 1.00 95.62 86 THR A C 1
ATOM 647 O O . THR A 1 86 ? 7.887 -3.321 17.969 1.00 95.62 86 THR A O 1
ATOM 650 N N . ARG A 1 87 ? 7.516 -1.511 16.701 1.00 97.62 87 ARG A N 1
ATOM 651 C CA . ARG A 1 87 ? 6.670 -0.842 17.694 1.00 97.62 87 ARG A CA 1
ATOM 652 C C . ARG A 1 87 ? 5.272 -1.449 17.797 1.00 97.62 87 ARG A C 1
ATOM 654 O O . ARG A 1 87 ? 4.728 -1.495 18.898 1.00 97.62 87 ARG A O 1
ATOM 661 N N . LEU A 1 88 ? 4.715 -1.961 16.701 1.00 97.44 88 LEU A N 1
ATOM 662 C CA . LEU A 1 88 ? 3.469 -2.728 16.732 1.00 97.44 88 LEU A CA 1
ATOM 663 C C . LEU A 1 88 ? 3.655 -4.053 17.485 1.00 97.44 88 LEU A C 1
ATOM 665 O O . LEU A 1 88 ? 2.864 -4.379 18.365 1.00 97.44 88 LEU A O 1
ATOM 669 N N . LEU A 1 89 ? 4.724 -4.796 17.184 1.00 96.06 89 LEU A N 1
ATOM 670 C CA . LEU A 1 89 ? 4.997 -6.102 17.793 1.00 96.06 89 LEU A CA 1
ATOM 671 C C . LEU A 1 89 ? 5.342 -6.009 19.283 1.00 96.06 89 LEU A C 1
ATOM 673 O O . LEU A 1 89 ? 4.975 -6.893 20.052 1.00 96.06 89 LEU A O 1
ATOM 677 N N . SER A 1 90 ? 5.999 -4.931 19.710 1.00 96.00 90 SER A N 1
ATOM 678 C CA . SER A 1 90 ? 6.282 -4.687 21.134 1.00 96.00 90 SER A CA 1
ATOM 679 C C . SER A 1 90 ? 5.080 -4.151 21.926 1.00 96.00 90 SER A C 1
ATOM 681 O O . SER A 1 90 ? 5.161 -4.043 23.148 1.00 96.00 90 SER A O 1
ATOM 683 N N . GLY A 1 91 ? 3.969 -3.807 21.261 1.00 95.62 91 GLY A N 1
ATOM 684 C CA . GLY A 1 91 ? 2.793 -3.199 21.893 1.00 95.62 91 GLY A CA 1
ATOM 685 C C . GLY A 1 91 ? 2.958 -1.713 22.231 1.00 95.62 91 GLY A C 1
ATOM 686 O O . GLY A 1 91 ? 2.106 -1.144 22.911 1.00 95.62 91 GLY A O 1
ATOM 687 N N . ALA A 1 92 ? 4.030 -1.072 21.751 1.00 97.75 92 ALA A N 1
ATOM 688 C CA . ALA A 1 92 ? 4.185 0.381 21.816 1.00 97.75 92 ALA A CA 1
ATOM 689 C C . ALA A 1 92 ? 3.171 1.112 20.914 1.00 97.75 92 ALA A C 1
ATOM 691 O O . ALA A 1 92 ? 2.878 2.283 21.151 1.00 97.75 92 ALA A O 1
ATOM 692 N N . LEU A 1 93 ? 2.647 0.428 19.892 1.00 98.62 93 LEU A N 1
ATOM 693 C CA . LEU A 1 93 ? 1.481 0.833 19.110 1.00 98.62 93 LEU A CA 1
ATOM 694 C C . LEU A 1 93 ? 0.365 -0.199 19.306 1.00 98.62 93 LEU A C 1
ATOM 696 O O . LEU A 1 93 ? 0.606 -1.401 19.220 1.00 98.62 93 LEU A O 1
ATOM 700 N N . ASP A 1 94 ? -0.860 0.273 19.519 1.00 98.69 94 ASP A N 1
ATOM 701 C CA . ASP A 1 94 ? -2.059 -0.570 19.620 1.00 98.69 94 ASP A CA 1
ATOM 702 C C . ASP A 1 94 ? -2.583 -1.006 18.243 1.00 98.69 94 ASP A C 1
ATOM 704 O O . ASP A 1 94 ? -3.231 -2.041 18.096 1.00 98.69 94 ASP A O 1
ATOM 708 N N . GLY A 1 95 ? -2.286 -0.210 17.220 1.00 98.56 95 GLY A N 1
ATOM 709 C CA . GLY A 1 95 ? -2.613 -0.471 15.827 1.00 98.56 95 GLY A CA 1
ATOM 710 C C . GLY A 1 95 ? -1.880 0.499 14.915 1.00 98.56 95 GLY A C 1
ATOM 711 O O . GLY A 1 95 ? -1.250 1.451 15.377 1.00 98.56 95 GLY A O 1
ATOM 712 N N . THR A 1 96 ? -1.929 0.273 13.610 1.00 98.19 96 THR A N 1
ATOM 713 C CA . THR A 1 96 ? -1.201 1.125 12.665 1.00 98.19 96 THR A CA 1
ATOM 714 C C . THR A 1 96 ? -1.770 1.052 11.255 1.00 98.19 96 THR A C 1
ATOM 716 O O . THR A 1 96 ? -2.294 0.022 10.839 1.00 98.19 96 THR A O 1
ATOM 719 N N . GLN A 1 97 ? -1.611 2.125 10.483 1.00 96.56 97 GLN A N 1
ATOM 720 C CA . GLN A 1 97 ? -1.580 2.009 9.022 1.00 96.56 97 GLN A CA 1
ATOM 721 C C . GLN A 1 97 ? -0.318 1.232 8.622 1.00 96.56 97 GLN A C 1
ATOM 723 O O . GLN A 1 97 ? 0.765 1.561 9.095 1.00 96.56 97 GLN A O 1
ATOM 728 N N . ALA A 1 98 ? -0.430 0.230 7.752 1.00 95.06 98 ALA A N 1
ATOM 729 C CA . ALA A 1 98 ? 0.714 -0.504 7.209 1.00 95.06 98 ALA A CA 1
ATOM 730 C C . ALA A 1 98 ? 0.445 -0.998 5.776 1.00 95.06 98 ALA A C 1
ATOM 732 O O . ALA A 1 98 ? -0.711 -1.074 5.351 1.00 95.06 98 ALA A O 1
ATOM 733 N N . PRO A 1 99 ? 1.485 -1.368 5.010 1.00 94.12 99 PRO A N 1
ATOM 734 C CA . PRO A 1 99 ? 1.308 -2.123 3.781 1.00 94.12 99 PRO A CA 1
ATOM 735 C C . PRO A 1 99 ? 0.648 -3.473 4.057 1.00 94.12 99 PRO A C 1
ATOM 737 O O . PRO A 1 99 ? 0.991 -4.154 5.021 1.00 94.12 99 PRO A O 1
ATOM 740 N N . VAL A 1 100 ? -0.254 -3.890 3.171 1.00 94.38 100 VAL A N 1
ATOM 741 C CA . VAL A 1 100 ? -0.961 -5.181 3.267 1.00 94.38 100 VAL A CA 1
ATOM 742 C C . VAL A 1 100 ? -0.029 -6.398 3.293 1.00 94.38 100 VAL A C 1
ATOM 744 O O . VAL A 1 100 ? -0.387 -7.426 3.863 1.00 94.38 100 VAL A O 1
ATOM 747 N N . GLY A 1 101 ? 1.177 -6.283 2.726 1.00 96.31 101 GLY A N 1
ATOM 748 C CA . GLY A 1 101 ? 2.183 -7.342 2.761 1.00 96.31 101 GLY A CA 1
ATOM 749 C C . GLY A 1 101 ? 2.788 -7.573 4.147 1.00 96.31 101 GLY A C 1
ATOM 750 O O . GLY A 1 101 ? 3.184 -8.697 4.429 1.00 96.31 101 GLY A O 1
ATOM 751 N N . LEU A 1 102 ? 2.809 -6.572 5.036 1.00 96.94 102 LEU A N 1
ATOM 752 C CA . LEU A 1 102 ? 3.396 -6.709 6.375 1.00 96.94 102 LEU A CA 1
ATOM 753 C C . LEU A 1 102 ? 2.741 -7.832 7.204 1.00 96.94 102 LEU A C 1
ATOM 755 O O . LEU A 1 102 ? 3.439 -8.776 7.563 1.00 96.94 102 LEU A O 1
ATOM 759 N N . PRO A 1 103 ? 1.423 -7.810 7.476 1.00 98.00 103 PRO A N 1
ATOM 760 C CA . PRO A 1 103 ? 0.801 -8.842 8.306 1.00 98.00 103 PRO A CA 1
ATOM 761 C C . PRO A 1 103 ? 0.784 -10.231 7.641 1.00 98.00 103 PRO A C 1
ATOM 763 O O . PRO A 1 103 ? 0.736 -11.249 8.328 1.00 98.00 103 PRO A O 1
ATOM 766 N N . LEU A 1 104 ? 0.860 -10.297 6.306 1.00 98.38 104 LEU A N 1
ATOM 767 C CA . LEU A 1 104 ? 1.019 -11.561 5.581 1.00 98.38 104 LEU A CA 1
ATOM 768 C C . LEU A 1 104 ? 2.432 -12.124 5.760 1.00 98.38 104 LEU A C 1
ATOM 770 O O . LEU A 1 104 ? 2.573 -13.306 6.068 1.00 98.38 104 LEU A O 1
ATOM 774 N N . ALA A 1 105 ? 3.458 -11.281 5.625 1.00 97.44 105 ALA A N 1
ATOM 775 C CA . ALA A 1 105 ? 4.859 -11.647 5.807 1.00 97.44 105 ALA A CA 1
ATOM 776 C C . ALA A 1 105 ? 5.124 -12.188 7.218 1.00 97.44 105 ALA A C 1
ATOM 778 O O . ALA A 1 105 ? 5.685 -13.280 7.361 1.00 97.44 105 ALA A O 1
ATOM 779 N N . THR A 1 106 ? 4.625 -11.502 8.254 1.00 96.94 106 THR A N 1
ATOM 780 C CA . THR A 1 106 ? 4.802 -11.962 9.639 1.00 96.94 106 THR A CA 1
ATOM 781 C C . THR A 1 106 ? 4.113 -13.300 9.896 1.00 96.94 106 THR A C 1
ATOM 783 O O . THR A 1 106 ? 4.637 -14.141 10.632 1.00 96.94 106 THR A O 1
ATOM 786 N N . ARG A 1 107 ? 2.962 -13.543 9.250 1.00 97.75 107 ARG A N 1
ATOM 787 C CA . ARG A 1 107 ? 2.225 -14.806 9.359 1.00 97.75 107 ARG A CA 1
ATOM 788 C C . ARG A 1 107 ? 2.973 -15.975 8.721 1.00 97.75 107 ARG A C 1
ATOM 790 O O . ARG A 1 107 ? 3.011 -17.061 9.302 1.00 97.75 107 ARG A O 1
ATOM 797 N N . ILE A 1 108 ? 3.562 -15.768 7.543 1.00 97.12 108 ILE A N 1
ATOM 798 C CA . ILE A 1 108 ? 4.320 -16.808 6.825 1.00 97.12 108 ILE A CA 1
ATOM 799 C C . ILE A 1 108 ? 5.747 -16.990 7.365 1.00 97.12 108 ILE A C 1
ATOM 801 O O . ILE A 1 108 ? 6.428 -17.931 6.962 1.00 97.12 108 ILE A O 1
ATOM 805 N N . GLY A 1 109 ? 6.194 -16.119 8.276 1.00 94.88 109 GLY A N 1
ATOM 806 C CA . GLY A 1 109 ? 7.544 -16.140 8.840 1.00 94.88 109 GLY A CA 1
ATOM 807 C C . GLY A 1 109 ? 8.609 -15.528 7.927 1.00 94.88 109 GLY A C 1
ATOM 808 O O . GLY A 1 109 ? 9.779 -15.886 8.039 1.00 94.88 109 GLY A O 1
ATOM 809 N N . TYR A 1 110 ? 8.220 -14.629 7.019 1.00 94.06 110 TYR A N 1
ATOM 810 C CA . TYR A 1 110 ? 9.159 -13.783 6.288 1.00 94.06 110 TYR A CA 1
ATOM 811 C C . TYR A 1 110 ? 9.457 -12.544 7.140 1.00 94.06 110 TYR A C 1
ATOM 813 O O . TYR A 1 110 ? 8.610 -11.664 7.270 1.00 94.06 110 TYR A O 1
ATOM 821 N N . GLY A 1 111 ? 10.644 -12.498 7.749 1.00 89.56 111 GLY A N 1
ATOM 822 C CA . GLY A 1 111 ? 10.975 -11.504 8.773 1.00 89.56 111 GLY A CA 1
ATOM 823 C C . GLY A 1 111 ? 10.548 -11.963 10.169 1.00 89.56 111 GLY A C 1
ATOM 824 O O . GLY A 1 111 ? 10.700 -13.139 10.511 1.00 89.56 111 GLY A O 1
ATOM 825 N N . ALA A 1 112 ? 10.040 -11.048 10.998 1.00 91.44 112 ALA A N 1
ATOM 826 C CA . ALA A 1 112 ? 9.579 -11.392 12.340 1.00 91.44 112 ALA A CA 1
ATOM 827 C C . ALA A 1 112 ? 8.294 -12.233 12.277 1.00 91.44 112 ALA A C 1
ATOM 829 O O . ALA A 1 112 ? 7.351 -11.900 11.565 1.00 91.44 112 ALA A O 1
ATOM 830 N N . ARG A 1 113 ? 8.222 -13.325 13.048 1.00 95.69 113 ARG A N 1
ATOM 831 C CA . ARG A 1 113 ? 7.007 -14.146 13.115 1.00 95.69 113 ARG A CA 1
ATOM 832 C C . ARG A 1 113 ? 6.029 -13.577 14.137 1.00 95.69 113 ARG A C 1
ATOM 834 O O . ARG A 1 113 ? 6.341 -13.539 15.325 1.00 95.69 113 ARG A O 1
ATOM 841 N N . ALA A 1 114 ? 4.840 -13.195 13.683 1.00 96.69 114 ALA A N 1
ATOM 842 C CA . ALA A 1 114 ? 3.779 -12.671 14.537 1.00 96.69 114 ALA A CA 1
ATOM 843 C C . ALA A 1 114 ? 2.393 -12.824 13.901 1.00 96.69 114 ALA A C 1
ATOM 845 O O . ALA A 1 114 ? 2.245 -12.759 12.677 1.00 96.69 114 ALA A O 1
ATOM 846 N N . ASP A 1 115 ? 1.375 -12.957 14.751 1.00 97.69 115 ASP A N 1
ATOM 847 C CA . ASP A 1 115 ? -0.026 -12.996 14.337 1.00 97.69 115 ASP A CA 1
ATOM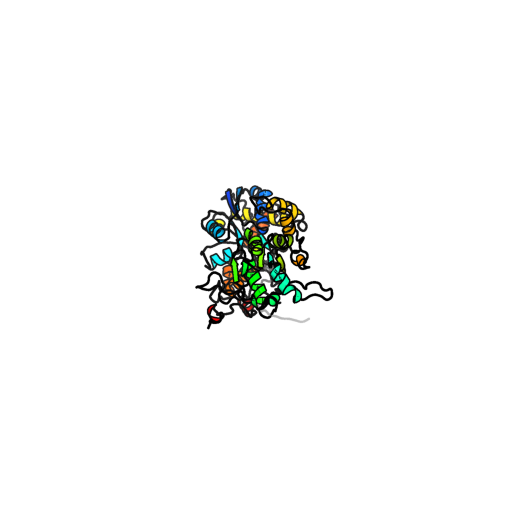 848 C C . ASP A 1 115 ? -0.609 -11.575 14.338 1.00 97.69 115 ASP A C 1
ATOM 850 O O . ASP A 1 115 ? -1.063 -11.042 15.357 1.00 97.69 115 ASP A O 1
ATOM 854 N N . LEU A 1 116 ? -0.555 -10.951 13.164 1.00 98.56 116 LEU A N 1
ATOM 855 C CA . LEU A 1 116 ? -1.172 -9.665 12.864 1.00 98.56 116 LEU A CA 1
ATOM 856 C C . LEU A 1 116 ? -2.436 -9.881 12.032 1.00 98.56 116 LEU A C 1
ATOM 858 O O . LEU A 1 116 ? -2.489 -10.787 11.200 1.00 98.56 116 LEU A O 1
ATOM 862 N N . ILE A 1 117 ? -3.437 -9.024 12.228 1.00 98.62 117 ILE A N 1
ATOM 863 C CA . ILE A 1 117 ? -4.696 -9.080 11.485 1.00 98.62 117 ILE A CA 1
ATOM 864 C C . ILE A 1 117 ? -5.039 -7.753 10.817 1.00 98.62 117 ILE A C 1
ATOM 866 O O . ILE A 1 117 ? -4.654 -6.676 11.275 1.00 98.62 117 ILE A O 1
ATOM 870 N N . VAL A 1 118 ? -5.827 -7.854 9.748 1.00 98.56 118 VAL A N 1
ATOM 871 C CA . VAL A 1 118 ? -6.332 -6.748 8.936 1.00 98.56 118 VAL A CA 1
ATOM 872 C C . VAL A 1 118 ? -7.855 -6.700 9.052 1.00 98.56 118 VAL A C 1
ATOM 874 O O . VAL A 1 118 ? -8.555 -7.381 8.295 1.00 98.56 118 VAL A O 1
ATOM 877 N N . PRO A 1 119 ? -8.407 -5.927 10.000 1.00 97.62 119 PRO A N 1
ATOM 878 C CA . PRO A 1 119 ? -9.850 -5.735 10.095 1.00 97.62 119 PRO A CA 1
ATOM 879 C C . PRO A 1 119 ? -10.412 -4.768 9.042 1.00 97.62 119 PRO A C 1
ATOM 881 O O . PRO A 1 119 ? -11.619 -4.767 8.820 1.00 97.62 119 PRO A O 1
ATOM 884 N N . LEU A 1 120 ? -9.578 -3.930 8.415 1.00 97.50 120 LEU A N 1
ATOM 885 C CA . LEU A 1 120 ? -10.011 -2.920 7.447 1.00 97.50 120 LEU A CA 1
ATOM 886 C C . LEU A 1 120 ? -8.881 -2.574 6.470 1.00 97.50 120 LEU A C 1
ATOM 888 O O . LEU A 1 120 ? -7.735 -2.371 6.879 1.00 97.50 120 LEU A O 1
ATOM 892 N N . ILE A 1 121 ? -9.218 -2.464 5.186 1.00 96.81 121 ILE A N 1
ATOM 893 C CA . ILE A 1 121 ? -8.347 -1.857 4.175 1.00 96.81 121 ILE A CA 1
ATOM 894 C C . ILE A 1 121 ? -8.552 -0.347 4.224 1.00 96.81 121 ILE A C 1
ATOM 896 O O . ILE A 1 121 ? -9.677 0.134 4.267 1.00 96.81 121 ILE A O 1
ATOM 900 N N . LEU A 1 122 ? -7.461 0.410 4.279 1.00 96.19 122 LEU A N 1
ATOM 901 C CA . LEU A 1 122 ? -7.513 1.868 4.359 1.00 96.19 122 LEU A CA 1
ATOM 902 C C . LEU A 1 122 ? -7.765 2.495 2.995 1.00 96.19 122 LEU A C 1
ATOM 904 O O . LEU A 1 122 ? -8.344 3.567 2.941 1.00 96.19 122 LEU A O 1
ATOM 908 N N . GLY A 1 123 ? -7.377 1.841 1.903 1.00 91.88 123 GLY A N 1
ATOM 909 C CA . GLY A 1 123 ? -7.746 2.291 0.570 1.00 91.88 123 GLY A CA 1
ATOM 910 C C . GLY A 1 123 ? -7.242 1.394 -0.551 1.00 91.88 123 GLY A C 1
ATOM 911 O O . GLY A 1 123 ? -6.453 0.469 -0.336 1.00 91.88 123 GLY A O 1
ATOM 912 N N . ALA A 1 124 ? -7.714 1.712 -1.751 1.00 89.38 124 ALA A N 1
ATOM 913 C CA . ALA A 1 124 ? -7.303 1.138 -3.025 1.00 89.38 124 ALA A CA 1
ATOM 914 C C . ALA A 1 124 ? -6.828 2.252 -3.973 1.00 89.38 124 ALA A C 1
ATOM 916 O O . ALA A 1 124 ? -7.262 3.400 -3.840 1.00 89.38 124 ALA A O 1
ATOM 917 N N . ASN A 1 125 ? -6.001 1.901 -4.960 1.00 87.00 125 ASN A N 1
ATOM 918 C CA . ASN A 1 125 ? -5.365 2.830 -5.906 1.00 87.00 125 ASN A CA 1
ATOM 919 C C . ASN A 1 125 ? -4.479 3.900 -5.222 1.00 87.00 125 ASN A C 1
ATOM 921 O O . ASN A 1 125 ? -4.157 3.821 -4.039 1.00 87.00 125 ASN A O 1
ATOM 925 N N . GLY A 1 126 ? -4.067 4.921 -5.978 1.00 84.31 126 GLY A N 1
ATOM 926 C CA . GLY A 1 126 ? -3.260 6.026 -5.455 1.00 84.31 126 GLY A CA 1
ATOM 927 C C . GLY A 1 126 ? -1.755 5.771 -5.463 1.00 84.31 126 GLY A C 1
ATOM 928 O O . GLY A 1 126 ? -1.009 6.559 -4.893 1.00 84.31 126 GLY A O 1
ATOM 929 N N . ASN A 1 127 ? -1.297 4.705 -6.123 1.00 90.19 127 ASN A N 1
ATOM 930 C CA . ASN A 1 127 ? 0.115 4.528 -6.460 1.00 90.19 127 ASN A CA 1
ATOM 931 C C . ASN A 1 127 ? 0.373 4.746 -7.944 1.00 90.19 127 ASN A C 1
ATOM 933 O O . ASN A 1 127 ? -0.490 4.437 -8.774 1.00 90.19 127 ASN A O 1
ATOM 937 N N . ALA A 1 128 ? 1.608 5.123 -8.263 1.00 92.44 128 ALA A N 1
ATOM 938 C CA . ALA A 1 128 ? 2.133 5.123 -9.617 1.00 92.44 128 ALA A CA 1
ATOM 939 C C . ALA A 1 128 ? 3.610 4.717 -9.649 1.00 92.44 128 ALA A C 1
ATOM 941 O O . ALA A 1 128 ? 4.296 4.719 -8.622 1.00 92.44 128 ALA A O 1
ATOM 942 N N . VAL A 1 129 ? 4.069 4.356 -10.847 1.00 95.31 129 VAL A N 1
ATOM 943 C CA . VAL A 1 129 ? 5.489 4.294 -11.196 1.00 95.31 129 VAL A CA 1
ATOM 944 C C . VAL A 1 129 ? 5.847 5.604 -11.883 1.00 95.31 129 VAL A C 1
ATOM 946 O O . VAL A 1 129 ? 5.192 5.997 -12.853 1.00 95.31 129 VAL A O 1
ATOM 949 N N . THR A 1 130 ? 6.895 6.250 -11.388 1.00 95.19 130 THR A N 1
ATOM 950 C CA . THR A 1 130 ? 7.410 7.526 -11.882 1.00 95.19 130 THR A CA 1
ATOM 951 C C . THR A 1 130 ? 8.863 7.346 -12.297 1.00 95.19 130 THR A C 1
ATOM 953 O O . THR A 1 130 ? 9.670 6.841 -11.517 1.00 95.19 130 THR A O 1
ATOM 956 N N . LEU A 1 131 ? 9.203 7.748 -13.520 1.00 96.12 131 LEU A N 1
ATOM 957 C CA . LEU A 1 131 ? 10.583 7.765 -14.017 1.00 96.12 131 LEU A CA 1
ATOM 958 C C . LEU A 1 131 ? 11.211 9.132 -13.775 1.00 96.12 131 LEU A C 1
ATOM 960 O O . LEU A 1 131 ? 10.498 10.132 -13.729 1.00 96.12 131 LEU A O 1
ATOM 964 N N . SER A 1 132 ? 12.535 9.197 -13.651 1.00 95.75 132 SER A N 1
ATOM 965 C CA . SER A 1 132 ? 13.229 10.485 -13.658 1.00 95.75 132 SER A CA 1
ATOM 966 C C . SER A 1 132 ? 13.024 11.195 -14.995 1.00 95.75 132 SER A C 1
ATOM 968 O O . SER A 1 132 ? 12.848 10.557 -16.038 1.00 95.75 132 SER A O 1
ATOM 970 N N . ARG A 1 133 ? 13.086 12.529 -14.971 1.00 94.25 133 ARG A N 1
ATOM 971 C CA . ARG A 1 133 ? 13.027 13.367 -16.176 1.00 94.25 133 ARG A CA 1
ATOM 972 C C . ARG A 1 133 ? 14.026 12.916 -17.247 1.00 94.25 133 ARG A C 1
ATOM 974 O O . ARG A 1 133 ? 13.670 12.847 -18.419 1.00 94.25 133 ARG A O 1
ATOM 981 N N . GLN A 1 134 ? 15.245 12.563 -16.835 1.00 93.12 134 GLN A N 1
ATOM 982 C CA . GLN A 1 134 ? 16.293 12.081 -17.735 1.00 93.12 134 GLN A CA 1
ATOM 983 C C . GLN A 1 134 ? 15.884 10.778 -18.433 1.00 93.12 134 GLN A C 1
ATOM 985 O O . GLN A 1 134 ? 15.825 10.739 -19.656 1.00 93.12 134 GLN A O 1
ATOM 990 N N . ILE A 1 135 ? 15.516 9.744 -17.667 1.00 94.25 135 ILE A N 1
ATOM 991 C CA . ILE A 1 135 ? 15.135 8.447 -18.244 1.00 94.25 135 ILE A CA 1
ATOM 992 C C . ILE A 1 135 ? 13.897 8.574 -19.126 1.00 94.25 135 ILE A C 1
ATOM 994 O O . ILE A 1 135 ? 13.828 7.945 -20.178 1.00 94.25 135 ILE A O 1
ATOM 998 N N . TRP A 1 136 ? 12.925 9.398 -18.727 1.00 93.94 136 TRP A N 1
ATOM 999 C CA . TRP A 1 136 ? 11.769 9.682 -19.569 1.00 93.94 136 TRP A CA 1
ATOM 1000 C C . TRP A 1 136 ? 12.181 10.250 -20.928 1.00 93.94 136 TRP A C 1
ATOM 1002 O O . TRP A 1 136 ? 11.729 9.743 -21.951 1.00 93.94 136 TRP A O 1
ATOM 1012 N N . ASN A 1 137 ? 13.060 11.254 -20.955 1.00 92.69 137 ASN A N 1
ATOM 1013 C CA . ASN A 1 137 ? 13.539 11.849 -22.202 1.00 92.69 137 ASN A CA 1
ATOM 1014 C C . ASN A 1 137 ? 14.269 10.829 -23.088 1.00 92.69 137 ASN A C 1
ATOM 1016 O O . ASN A 1 137 ? 14.088 10.855 -24.305 1.00 92.69 137 ASN A O 1
ATOM 1020 N N . ASP A 1 138 ? 15.026 9.911 -22.483 1.00 90.88 138 ASP A N 1
ATOM 1021 C CA . ASP A 1 138 ? 15.773 8.876 -23.202 1.00 90.88 138 ASP A CA 1
ATOM 1022 C C . ASP A 1 138 ? 14.854 7.831 -23.859 1.00 90.88 138 ASP A C 1
ATOM 1024 O O . ASP A 1 138 ? 15.172 7.327 -24.939 1.00 90.88 138 ASP A O 1
ATOM 1028 N N . ILE A 1 139 ? 13.701 7.513 -23.251 1.00 91.25 139 ILE A N 1
ATOM 1029 C CA . ILE A 1 139 ? 12.757 6.509 -23.784 1.00 91.25 139 ILE A CA 1
ATOM 1030 C C . ILE A 1 139 ? 11.616 7.101 -24.613 1.00 91.25 139 ILE A C 1
ATOM 1032 O O . ILE A 1 139 ? 11.092 6.426 -25.502 1.00 91.25 139 ILE A O 1
ATOM 1036 N N . ARG A 1 140 ? 11.210 8.349 -24.341 1.00 90.56 140 ARG A N 1
ATOM 1037 C CA . ARG A 1 140 ? 10.031 8.998 -24.942 1.00 90.56 140 ARG A CA 1
ATOM 1038 C C . ARG A 1 140 ? 9.983 8.884 -26.471 1.00 90.56 140 ARG A C 1
ATOM 1040 O O . ARG A 1 140 ? 8.894 8.605 -26.969 1.00 90.56 140 ARG A O 1
ATOM 1047 N N . PRO A 1 141 ? 11.090 9.040 -27.228 1.00 88.00 141 PRO A N 1
ATOM 1048 C CA . PRO A 1 141 ? 11.058 8.929 -28.687 1.00 88.00 141 PRO A CA 1
ATOM 1049 C C . PRO A 1 141 ? 10.565 7.578 -29.228 1.00 88.00 141 PRO A C 1
ATOM 1051 O O . PRO A 1 141 ? 10.084 7.533 -30.356 1.00 88.00 141 PRO A O 1
ATOM 1054 N N . ALA A 1 142 ? 10.671 6.492 -28.455 1.00 84.44 142 ALA A N 1
ATOM 1055 C CA . ALA A 1 142 ? 10.197 5.166 -28.859 1.00 84.44 142 ALA A CA 1
ATOM 1056 C C . ALA A 1 142 ? 8.884 4.748 -28.179 1.00 84.44 142 ALA A C 1
ATOM 1058 O O . ALA A 1 142 ? 8.379 3.649 -28.428 1.00 84.44 142 ALA A O 1
ATOM 1059 N N . VAL A 1 143 ? 8.324 5.588 -27.303 1.00 88.81 143 VAL A N 1
ATOM 1060 C CA . VAL A 1 143 ? 7.030 5.309 -26.676 1.00 88.81 143 VAL A CA 1
ATOM 1061 C C . VAL A 1 143 ? 5.935 5.440 -27.731 1.00 88.81 143 VAL A C 1
ATOM 1063 O O . VAL A 1 143 ? 5.865 6.423 -28.463 1.00 88.81 143 VAL A O 1
ATOM 1066 N N . ALA A 1 144 ? 5.058 4.438 -27.799 1.00 89.19 144 ALA A N 1
ATOM 1067 C CA . ALA A 1 144 ? 3.969 4.417 -28.765 1.00 89.19 144 ALA A CA 1
ATOM 1068 C C . ALA A 1 144 ? 3.036 5.626 -28.594 1.00 89.19 144 ALA A C 1
ATOM 1070 O O . ALA A 1 144 ? 2.609 5.936 -27.479 1.00 89.19 144 ALA A O 1
ATOM 1071 N N . THR A 1 145 ? 2.662 6.246 -29.711 1.00 90.31 145 THR A N 1
ATOM 1072 C CA . THR A 1 145 ? 1.647 7.300 -29.773 1.00 90.31 145 THR A CA 1
ATOM 1073 C C . THR A 1 145 ? 0.388 6.819 -30.490 1.00 90.31 145 THR A C 1
ATOM 1075 O O . THR A 1 145 ? 0.422 5.861 -31.267 1.00 90.31 145 THR A O 1
ATOM 1078 N N . ASP A 1 146 ? -0.740 7.467 -30.219 1.00 89.94 146 ASP A N 1
ATOM 1079 C CA . ASP A 1 146 ? -1.948 7.356 -31.035 1.00 89.94 146 ASP A CA 1
ATOM 1080 C C . ASP A 1 146 ? -1.808 8.161 -32.356 1.00 89.94 146 ASP A C 1
ATOM 1082 O O . ASP A 1 146 ? -0.791 8.837 -32.560 1.00 89.94 146 ASP A O 1
ATOM 1086 N N . PRO A 1 147 ? -2.782 8.079 -33.286 1.00 91.94 147 PRO A N 1
ATOM 1087 C CA . PRO A 1 147 ? -2.738 8.820 -34.552 1.00 91.94 147 PRO A CA 1
ATOM 1088 C C . PRO A 1 147 ? -2.692 10.348 -34.407 1.00 91.94 147 PRO A C 1
ATOM 1090 O O . PRO A 1 147 ? -2.221 11.017 -35.324 1.00 91.94 147 PRO A O 1
ATOM 1093 N N . ASP A 1 148 ? -3.135 10.891 -33.268 1.00 89.50 148 ASP A N 1
ATOM 1094 C CA . ASP A 1 148 ? -3.101 12.328 -32.962 1.00 89.50 148 ASP A CA 1
ATOM 1095 C C . ASP A 1 148 ? -1.752 12.755 -32.345 1.00 89.50 148 ASP A C 1
ATOM 1097 O O . ASP A 1 148 ? -1.574 13.909 -31.946 1.00 89.50 148 ASP A O 1
ATOM 1101 N N . GLY A 1 149 ? -0.791 11.829 -32.241 1.00 86.38 149 GLY A N 1
ATOM 1102 C CA . GLY A 1 149 ? 0.534 12.065 -31.673 1.00 86.38 149 GLY A CA 1
ATOM 1103 C C . GLY A 1 149 ? 0.569 12.083 -30.143 1.00 86.38 149 GLY A C 1
ATOM 1104 O O . GLY A 1 149 ? 1.583 12.480 -29.563 1.00 86.38 149 GLY A O 1
ATOM 1105 N N . ARG A 1 150 ? -0.503 11.661 -29.461 1.00 89.19 150 ARG A N 1
ATOM 1106 C CA . ARG A 1 150 ? -0.543 11.586 -27.992 1.00 89.19 150 ARG A CA 1
ATOM 1107 C C . ARG A 1 150 ? 0.074 10.282 -27.517 1.00 89.19 150 ARG A C 1
ATOM 1109 O O . ARG A 1 150 ? -0.096 9.245 -28.148 1.00 89.19 150 ARG A O 1
ATOM 1116 N N . ILE A 1 151 ? 0.757 10.310 -26.375 1.00 90.44 151 ILE A N 1
ATOM 1117 C CA . ILE A 1 151 ? 1.329 9.103 -25.766 1.00 90.44 151 ILE A CA 1
ATOM 1118 C C . ILE A 1 151 ? 0.219 8.082 -25.486 1.00 90.44 151 ILE A C 1
ATOM 1120 O O . ILE A 1 151 ? -0.787 8.392 -24.845 1.00 90.44 151 ILE A O 1
ATOM 1124 N N . ARG A 1 152 ? 0.417 6.839 -25.930 1.00 89.69 152 ARG A N 1
ATOM 1125 C CA . ARG A 1 152 ? -0.488 5.733 -25.626 1.00 89.69 152 ARG A CA 1
ATOM 1126 C C . ARG A 1 152 ? -0.250 5.258 -24.196 1.00 89.69 152 ARG A C 1
ATOM 1128 O O . ARG A 1 152 ? 0.792 4.687 -23.882 1.00 89.69 152 ARG A O 1
ATOM 1135 N N . LEU A 1 153 ? -1.248 5.464 -23.345 1.00 88.06 153 LEU A N 1
ATOM 1136 C CA . LEU A 1 153 ? -1.213 5.080 -21.936 1.00 88.06 153 LEU A CA 1
ATOM 1137 C C . LEU A 1 153 ? -1.890 3.716 -21.697 1.00 88.06 153 LEU A C 1
ATOM 1139 O O . LEU A 1 153 ? -2.832 3.367 -22.415 1.00 88.06 153 LEU A O 1
ATOM 1143 N N . PRO A 1 154 ? -1.466 2.960 -20.666 1.00 88.19 154 PRO A N 1
ATOM 1144 C CA . PRO A 1 154 ? -0.258 3.180 -19.861 1.00 88.19 154 PRO A CA 1
ATOM 1145 C C . PRO A 1 154 ? 1.026 2.856 -20.645 1.00 88.19 154 PRO A C 1
ATOM 1147 O O . PRO A 1 154 ? 1.013 2.028 -21.559 1.00 88.19 154 PRO A O 1
ATOM 1150 N N . VAL A 1 155 ? 2.152 3.459 -20.253 1.00 91.75 155 VAL A N 1
ATOM 1151 C CA . VAL A 1 155 ? 3.460 3.145 -20.847 1.00 91.75 155 VAL A CA 1
ATOM 1152 C C . VAL A 1 155 ? 3.931 1.785 -20.324 1.00 91.75 155 VAL A C 1
ATOM 1154 O O . VAL A 1 155 ? 3.934 1.520 -19.118 1.00 91.75 155 VAL A O 1
ATOM 1157 N N . ARG A 1 156 ? 4.318 0.887 -21.233 1.00 91.94 156 ARG A N 1
ATOM 1158 C CA . ARG A 1 156 ? 4.803 -0.459 -20.892 1.00 91.94 156 ARG A CA 1
ATOM 1159 C C . ARG A 1 156 ? 6.283 -0.432 -20.507 1.00 91.94 156 ARG A C 1
ATOM 1161 O O . ARG A 1 156 ? 7.056 0.348 -21.054 1.00 91.94 156 ARG A O 1
ATOM 1168 N N . ALA A 1 157 ? 6.691 -1.334 -19.612 1.00 93.12 157 ALA A N 1
ATOM 1169 C CA . ALA A 1 157 ? 8.078 -1.405 -19.150 1.00 93.12 157 ALA A CA 1
ATOM 1170 C C . ALA A 1 157 ? 9.075 -1.842 -20.231 1.00 93.12 157 ALA A C 1
ATOM 1172 O O . ALA A 1 157 ? 10.266 -1.628 -20.063 1.00 93.12 157 ALA A O 1
ATOM 1173 N N . ASN A 1 158 ? 8.626 -2.403 -21.359 1.00 88.69 158 ASN A N 1
ATOM 1174 C CA . ASN A 1 158 ? 9.519 -2.748 -22.471 1.00 88.69 158 ASN A CA 1
ATOM 1175 C C . ASN A 1 158 ? 10.221 -1.517 -23.086 1.00 88.69 158 ASN A C 1
ATOM 1177 O O . ASN A 1 158 ? 11.248 -1.675 -23.744 1.00 88.69 158 ASN A O 1
ATOM 1181 N N . ALA A 1 159 ? 9.727 -0.302 -22.824 1.00 88.56 159 ALA A N 1
ATOM 1182 C CA . ALA A 1 159 ? 10.438 0.941 -23.126 1.00 88.56 159 ALA A CA 1
ATOM 1183 C C . ALA A 1 159 ? 11.767 1.075 -22.350 1.00 88.56 159 ALA A C 1
ATOM 1185 O O . ALA A 1 159 ? 12.658 1.793 -22.786 1.00 88.56 159 ALA A O 1
ATOM 1186 N N . LEU A 1 160 ? 11.923 0.345 -21.240 1.00 88.62 160 LEU A N 1
ATOM 1187 C CA . LEU A 1 160 ? 13.163 0.225 -20.471 1.00 88.62 160 LEU A CA 1
ATOM 1188 C C . LEU A 1 160 ? 13.997 -1.005 -20.864 1.00 88.62 160 LEU A C 1
ATOM 1190 O O . LEU A 1 160 ? 14.944 -1.345 -20.169 1.00 88.62 160 LEU A O 1
ATOM 1194 N N . SER A 1 161 ? 13.633 -1.739 -21.917 1.00 80.50 161 SER A N 1
ATOM 1195 C CA . SER A 1 161 ? 14.325 -2.988 -22.257 1.00 80.50 161 SER A CA 1
ATOM 1196 C C . SER A 1 161 ? 15.767 -2.750 -22.716 1.00 80.50 161 SER A C 1
ATOM 1198 O O . SER A 1 161 ? 16.100 -1.715 -23.291 1.00 80.50 161 SER A O 1
ATOM 1200 N N . SER A 1 162 ? 16.622 -3.763 -22.553 1.00 70.69 162 SER A N 1
ATOM 1201 C CA . SER A 1 162 ? 18.017 -3.737 -23.012 1.00 70.69 162 SER A CA 1
ATOM 1202 C C . SER A 1 162 ? 18.174 -3.645 -24.533 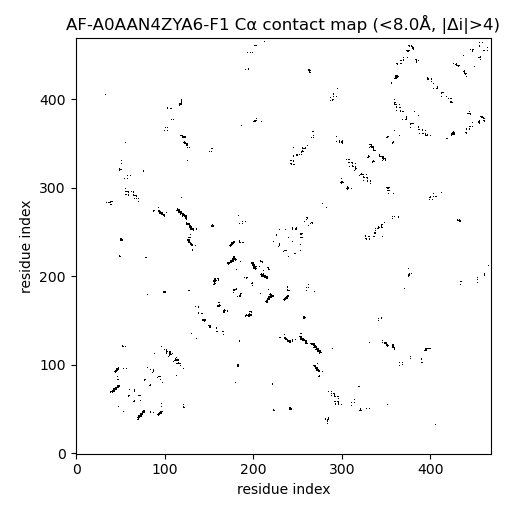1.00 70.69 162 SER A C 1
ATOM 1204 O O . SER A 1 162 ? 19.280 -3.463 -25.026 1.00 70.69 162 SER A O 1
ATOM 1206 N N . THR A 1 163 ? 17.086 -3.784 -25.293 1.00 71.12 163 THR A N 1
ATOM 1207 C CA . THR A 1 163 ? 17.061 -3.571 -26.746 1.00 71.12 163 THR A CA 1
ATOM 1208 C C . THR A 1 163 ? 16.783 -2.116 -27.125 1.00 71.12 163 THR A C 1
ATOM 1210 O O . THR A 1 163 ? 16.848 -1.770 -28.302 1.00 71.12 163 THR A O 1
ATOM 1213 N N . HIS A 1 164 ? 16.453 -1.256 -26.158 1.00 73.06 164 HIS A N 1
ATOM 1214 C CA . HIS A 1 164 ? 16.126 0.140 -26.408 1.00 73.06 164 HIS A CA 1
ATOM 1215 C C . HIS A 1 164 ? 17.402 1.000 -26.505 1.00 73.06 164 HIS A C 1
ATOM 1217 O O . HIS A 1 164 ? 18.115 1.120 -25.508 1.00 73.06 164 HIS A O 1
ATOM 1223 N N . PRO A 1 165 ? 17.682 1.678 -27.637 1.00 70.38 165 PRO A N 1
ATOM 1224 C CA . PRO A 1 165 ? 18.947 2.393 -27.847 1.00 70.38 165 PRO A CA 1
ATOM 1225 C C . PRO A 1 165 ? 19.279 3.435 -26.770 1.00 70.38 165 PRO A C 1
ATOM 1227 O O . PRO A 1 165 ? 20.437 3.575 -26.394 1.00 70.38 165 PRO A O 1
ATOM 1230 N N . GLY A 1 166 ? 18.265 4.133 -26.244 1.00 72.06 166 GLY A N 1
ATOM 1231 C CA . GLY A 1 166 ? 18.443 5.180 -25.230 1.00 72.06 166 GLY A CA 1
ATOM 1232 C C . GLY A 1 166 ? 18.787 4.681 -23.821 1.00 72.06 166 GLY A C 1
ATOM 1233 O O . GLY A 1 166 ? 19.285 5.458 -23.019 1.00 72.06 166 GLY A O 1
ATOM 1234 N N . VAL A 1 167 ? 18.540 3.402 -23.501 1.00 79.38 167 VAL A N 1
ATOM 1235 C CA . VAL A 1 167 ? 18.730 2.874 -22.131 1.00 79.38 167 VAL A CA 1
ATOM 1236 C C . VAL A 1 167 ? 19.400 1.499 -22.075 1.00 79.38 167 VAL A C 1
ATOM 1238 O O . VAL A 1 167 ? 19.674 1.007 -20.986 1.00 79.38 167 VAL A O 1
ATOM 1241 N N . ALA A 1 168 ? 19.728 0.889 -23.218 1.00 77.69 168 ALA A N 1
ATOM 1242 C CA . ALA A 1 168 ? 20.379 -0.419 -23.293 1.00 77.69 168 ALA A CA 1
ATOM 1243 C C . ALA A 1 168 ? 21.663 -0.489 -22.454 1.00 77.69 168 ALA A C 1
ATOM 1245 O O . ALA A 1 168 ? 21.852 -1.441 -21.703 1.00 77.69 168 ALA A O 1
ATOM 1246 N N . GLY A 1 169 ? 22.504 0.550 -22.529 1.00 77.56 169 GLY A N 1
ATOM 1247 C CA . GLY A 1 169 ? 23.740 0.657 -21.745 1.00 77.56 169 GLY A CA 1
ATOM 1248 C C . GLY A 1 169 ? 23.537 1.010 -20.267 1.00 77.56 169 GLY A C 1
ATOM 1249 O O . GLY A 1 169 ? 24.505 1.033 -19.517 1.00 77.56 169 GLY A O 1
ATOM 1250 N N . LEU A 1 170 ? 22.303 1.299 -19.845 1.00 78.94 170 LEU A N 1
ATOM 1251 C CA . LEU A 1 170 ? 21.956 1.603 -18.455 1.00 78.94 170 LEU A CA 1
ATOM 1252 C C . LEU A 1 170 ? 21.365 0.390 -17.726 1.00 78.94 170 LEU A C 1
ATOM 1254 O O . LEU A 1 170 ? 21.252 0.410 -16.503 1.00 78.94 170 LEU A O 1
ATOM 1258 N N . ILE A 1 171 ? 20.972 -0.667 -18.444 1.00 73.94 171 ILE A N 1
ATOM 1259 C CA . ILE A 1 171 ? 20.438 -1.887 -17.829 1.00 73.94 171 ILE A CA 1
ATOM 1260 C C . ILE A 1 171 ? 21.537 -2.573 -17.011 1.00 73.94 171 ILE A C 1
ATOM 1262 O O . ILE A 1 171 ? 22.650 -2.755 -17.491 1.00 73.94 171 ILE A O 1
ATOM 1266 N N . GLY A 1 172 ? 21.230 -2.914 -15.756 1.00 76.12 172 GLY A N 1
ATOM 1267 C CA . GLY A 1 172 ? 22.214 -3.286 -14.729 1.00 76.12 172 GLY A CA 1
ATOM 1268 C C . GLY A 1 172 ? 22.743 -2.108 -13.895 1.00 76.12 172 GLY A C 1
ATOM 1269 O O . GLY A 1 172 ? 23.408 -2.324 -12.888 1.00 76.12 172 GLY A O 1
ATOM 1270 N N . HIS A 1 173 ? 22.421 -0.866 -14.272 1.00 79.56 173 HIS A N 1
ATOM 1271 C CA . HIS A 1 173 ? 22.754 0.356 -13.526 1.00 79.56 173 HIS A CA 1
ATOM 1272 C C . HIS A 1 173 ? 21.520 1.169 -13.103 1.00 79.56 173 HIS A C 1
ATOM 1274 O O . HIS A 1 173 ? 21.642 2.115 -12.324 1.00 79.56 173 HIS A O 1
ATOM 1280 N N . LEU A 1 174 ? 20.329 0.816 -13.600 1.00 90.56 174 LEU A N 1
ATOM 1281 C CA . LEU A 1 174 ? 19.078 1.443 -13.184 1.00 90.56 174 LEU A CA 1
ATOM 1282 C C . LEU A 1 174 ? 18.675 0.965 -11.788 1.00 90.56 174 LEU A C 1
ATOM 1284 O O . LEU A 1 174 ? 18.470 -0.227 -11.561 1.00 90.56 174 LEU A O 1
ATOM 1288 N N . ASN A 1 175 ? 18.478 1.928 -10.892 1.00 93.75 175 ASN A N 1
ATOM 1289 C CA . ASN A 1 175 ? 17.997 1.699 -9.536 1.00 93.75 175 ASN A CA 1
ATOM 1290 C C . ASN A 1 175 ? 16.603 2.300 -9.367 1.00 93.75 175 ASN A C 1
ATOM 1292 O O . ASN A 1 175 ? 16.380 3.468 -9.691 1.00 93.75 175 ASN A O 1
ATOM 1296 N N . PHE A 1 176 ? 15.660 1.521 -8.844 1.00 97.31 176 PHE A N 1
ATOM 1297 C CA . PHE A 1 176 ? 14.300 1.975 -8.573 1.00 97.31 176 PHE A CA 1
ATOM 1298 C C . PHE A 1 176 ? 14.004 2.010 -7.076 1.00 97.31 176 PHE A C 1
ATOM 1300 O O . PHE A 1 176 ? 14.332 1.085 -6.341 1.00 97.31 176 PHE A O 1
ATOM 1307 N N . GLY A 1 177 ? 13.337 3.071 -6.623 1.00 96.50 177 GLY A N 1
ATOM 1308 C CA . GLY A 1 177 ? 12.900 3.212 -5.235 1.00 96.50 177 GLY A CA 1
ATOM 1309 C C . GLY A 1 177 ? 11.516 2.614 -4.974 1.00 96.50 177 GLY A C 1
ATOM 1310 O O . GLY A 1 177 ? 10.581 2.822 -5.747 1.00 96.50 177 GLY A O 1
ATOM 1311 N N . VAL A 1 178 ? 11.349 1.930 -3.844 1.00 95.31 178 VAL A N 1
ATOM 1312 C CA . VAL A 1 178 ? 10.044 1.537 -3.275 1.00 95.31 178 VAL A CA 1
ATOM 1313 C C . VAL A 1 178 ? 10.051 1.791 -1.774 1.00 95.31 178 VAL A C 1
ATOM 1315 O O . VAL A 1 178 ? 11.103 1.782 -1.157 1.00 95.31 178 VAL A O 1
ATOM 1318 N N . VAL A 1 179 ? 8.902 1.989 -1.127 1.00 89.50 179 VAL A N 1
ATOM 1319 C CA . VAL A 1 179 ? 8.908 2.288 0.326 1.00 89.50 179 VAL A CA 1
ATOM 1320 C C . VAL A 1 179 ? 9.288 1.089 1.205 1.00 89.50 179 VAL A C 1
ATOM 1322 O O . VAL A 1 179 ? 9.709 1.268 2.344 1.00 89.50 179 VAL A O 1
ATOM 1325 N N . SER A 1 180 ? 9.084 -0.127 0.694 1.00 91.81 180 SER A N 1
ATOM 1326 C CA . SER A 1 180 ? 9.446 -1.402 1.321 1.00 91.81 180 SER A CA 1
ATOM 1327 C C . SER A 1 180 ? 9.225 -2.544 0.325 1.00 91.81 180 SER A C 1
ATOM 1329 O O . SER A 1 180 ? 8.329 -2.484 -0.523 1.00 91.81 180 SER A O 1
ATOM 1331 N N . GLU A 1 181 ? 9.992 -3.611 0.486 1.00 93.69 181 GLU A N 1
ATOM 1332 C CA . GLU A 1 181 ? 9.823 -4.929 -0.115 1.00 93.69 181 GLU A CA 1
ATOM 1333 C C . GLU A 1 181 ? 8.442 -5.561 0.143 1.00 93.69 181 GLU A C 1
ATOM 1335 O O . GLU A 1 181 ? 7.946 -6.317 -0.689 1.00 93.69 181 GLU A O 1
ATOM 1340 N N . LEU A 1 182 ? 7.778 -5.216 1.251 1.00 94.44 182 LEU A N 1
ATOM 1341 C CA . LEU A 1 182 ? 6.430 -5.694 1.592 1.00 94.44 182 LEU A CA 1
ATOM 1342 C C . LEU A 1 182 ? 5.322 -4.765 1.084 1.00 94.44 182 LEU A C 1
ATOM 1344 O O . LEU A 1 182 ? 4.136 -4.980 1.354 1.00 94.44 182 LEU A O 1
ATOM 1348 N N . SER A 1 183 ? 5.694 -3.692 0.385 1.00 93.38 183 SER A N 1
ATOM 1349 C CA . SER A 1 183 ? 4.740 -2.698 -0.079 1.00 93.38 183 SER A CA 1
ATOM 1350 C C . SER A 1 183 ? 4.049 -3.105 -1.374 1.00 93.38 183 SER A C 1
ATOM 1352 O O . SER A 1 183 ? 4.629 -3.747 -2.247 1.00 93.38 183 SER A O 1
ATOM 1354 N N . SER A 1 184 ? 2.804 -2.664 -1.530 1.00 93.56 184 SER A N 1
ATOM 1355 C CA . SER A 1 184 ? 2.048 -2.817 -2.767 1.00 93.56 184 SER A CA 1
ATOM 1356 C C . SER A 1 184 ? 2.783 -2.267 -3.988 1.00 93.56 184 SER A C 1
ATOM 1358 O O . SER A 1 184 ? 2.798 -2.922 -5.027 1.00 93.56 184 SER A O 1
ATOM 1360 N N . HIS A 1 185 ? 3.480 -1.140 -3.836 1.00 92.25 185 HIS A N 1
ATOM 1361 C CA . HIS A 1 185 ? 4.296 -0.537 -4.890 1.00 92.25 185 HIS A CA 1
ATOM 1362 C C . HIS A 1 185 ? 5.444 -1.448 -5.354 1.00 92.25 185 HIS A C 1
ATOM 1364 O O . HIS A 1 185 ? 5.733 -1.471 -6.544 1.00 92.25 185 HIS A O 1
AT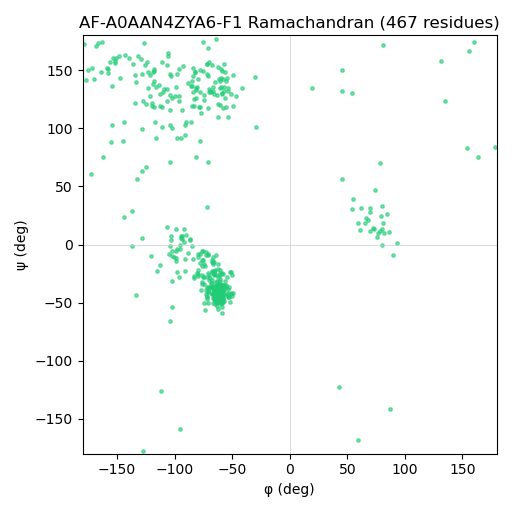OM 1370 N N . ASN A 1 186 ? 6.068 -2.233 -4.461 1.00 96.31 186 ASN A N 1
ATOM 1371 C CA . ASN A 1 186 ? 7.100 -3.206 -4.851 1.00 96.31 186 ASN A CA 1
ATOM 1372 C C . ASN A 1 186 ? 6.515 -4.286 -5.760 1.00 96.31 186 ASN A C 1
ATOM 1374 O O . ASN A 1 186 ? 7.019 -4.522 -6.855 1.00 96.31 186 ASN A O 1
ATOM 1378 N N . TYR A 1 187 ? 5.404 -4.898 -5.351 1.00 96.50 187 TYR A N 1
ATOM 1379 C CA . TYR A 1 187 ? 4.764 -5.932 -6.160 1.00 96.50 187 TYR A CA 1
ATOM 1380 C C . TYR A 1 187 ? 4.217 -5.383 -7.481 1.00 96.50 187 TYR A C 1
ATOM 1382 O O . TYR A 1 187 ? 4.327 -6.053 -8.502 1.00 96.50 187 TYR A O 1
ATOM 1390 N N . GLN A 1 188 ? 3.690 -4.157 -7.489 1.00 95.25 188 GLN A N 1
ATOM 1391 C CA . GLN A 1 188 ? 3.241 -3.467 -8.702 1.00 95.25 188 GLN A CA 1
ATOM 1392 C C . GLN A 1 188 ? 4.401 -3.141 -9.648 1.00 95.25 188 GLN A C 1
ATOM 1394 O O . GLN A 1 188 ? 4.298 -3.409 -10.843 1.00 95.25 188 GLN A O 1
ATOM 1399 N N . LEU A 1 189 ? 5.518 -2.626 -9.128 1.00 96.88 189 LEU A N 1
ATOM 1400 C CA . LEU A 1 189 ? 6.715 -2.340 -9.916 1.00 96.88 189 LEU A CA 1
ATOM 1401 C C . LEU A 1 189 ? 7.290 -3.617 -10.531 1.00 96.88 189 LEU A C 1
ATOM 1403 O O . LEU A 1 189 ? 7.515 -3.672 -11.737 1.00 96.88 189 LEU A O 1
ATOM 1407 N N . ARG A 1 190 ? 7.454 -4.669 -9.720 1.00 97.50 190 ARG A N 1
ATOM 1408 C CA . ARG A 1 190 ? 7.907 -5.988 -10.181 1.00 97.50 190 ARG A CA 1
ATOM 1409 C C . ARG A 1 190 ? 6.981 -6.557 -11.255 1.00 97.50 190 ARG A C 1
ATOM 1411 O O . ARG A 1 190 ? 7.462 -7.109 -12.238 1.00 97.50 190 ARG A O 1
ATOM 1418 N N . TYR A 1 191 ? 5.666 -6.385 -11.100 1.00 96.75 191 TYR A N 1
ATOM 1419 C CA . TYR A 1 191 ? 4.684 -6.799 -12.101 1.00 96.75 191 TYR A CA 1
ATOM 1420 C C . TYR A 1 191 ? 4.851 -6.040 -13.419 1.00 96.75 191 TYR A C 1
ATOM 1422 O O . TYR A 1 191 ? 4.916 -6.663 -14.475 1.00 96.75 191 TYR A O 1
ATOM 1430 N N . TRP A 1 192 ? 4.939 -4.707 -13.362 1.00 96.25 192 TRP A N 1
ATOM 1431 C CA . TRP A 1 192 ? 5.107 -3.858 -14.542 1.00 96.25 192 TRP A CA 1
ATOM 1432 C C . TRP A 1 192 ? 6.401 -4.184 -15.295 1.00 96.25 192 TRP A C 1
ATOM 1434 O O . TRP A 1 192 ? 6.350 -4.395 -16.506 1.00 96.25 192 TRP A O 1
ATOM 1444 N N . LEU A 1 193 ? 7.525 -4.308 -14.579 1.00 95.75 193 LEU A N 1
ATOM 1445 C CA . LEU A 1 193 ? 8.820 -4.700 -15.146 1.00 95.75 193 LEU A CA 1
ATOM 1446 C C . LEU A 1 193 ? 8.747 -6.076 -15.819 1.00 95.75 193 LEU A C 1
ATOM 1448 O O . LEU A 1 193 ? 9.090 -6.207 -16.995 1.00 95.75 193 LEU A O 1
ATOM 1452 N N . ALA A 1 194 ? 8.218 -7.081 -15.117 1.00 95.88 194 ALA A N 1
ATOM 1453 C CA . ALA A 1 194 ? 8.105 -8.441 -15.636 1.00 95.88 194 ALA A CA 1
ATOM 1454 C C . ALA A 1 194 ? 7.172 -8.538 -16.854 1.00 95.88 194 ALA A C 1
ATOM 1456 O O . ALA A 1 194 ? 7.474 -9.262 -17.798 1.00 95.88 194 ALA A O 1
ATOM 1457 N N . ALA A 1 195 ? 6.072 -7.778 -16.875 1.00 94.31 195 ALA A N 1
ATOM 1458 C CA . ALA A 1 195 ? 5.177 -7.684 -18.032 1.00 94.31 195 ALA A CA 1
ATOM 1459 C C . ALA A 1 195 ? 5.851 -7.046 -19.264 1.00 94.31 195 ALA A C 1
ATOM 1461 O O . ALA A 1 195 ? 5.397 -7.247 -20.389 1.00 94.31 195 ALA A O 1
ATOM 1462 N N . GLY A 1 196 ? 6.928 -6.279 -19.064 1.00 92.31 196 GLY A N 1
ATOM 1463 C CA . GLY A 1 196 ? 7.791 -5.761 -20.127 1.00 92.31 196 GLY A CA 1
ATOM 1464 C C . GLY A 1 196 ? 9.007 -6.634 -20.447 1.00 92.31 196 GLY A C 1
ATOM 1465 O O . GLY A 1 196 ? 9.861 -6.182 -21.206 1.00 92.31 196 GLY A O 1
ATOM 1466 N N . GLY A 1 197 ? 9.111 -7.838 -19.874 1.00 92.12 197 GLY A N 1
ATOM 1467 C CA . GLY A 1 197 ? 10.237 -8.751 -20.091 1.00 92.12 197 GLY A CA 1
ATOM 1468 C C . GLY A 1 197 ? 11.497 -8.428 -19.278 1.00 92.12 197 GLY A C 1
ATOM 1469 O O . GLY A 1 197 ? 12.559 -8.970 -19.570 1.00 92.12 197 GLY A O 1
ATOM 1470 N N . ILE A 1 198 ? 11.405 -7.557 -18.268 1.00 93.06 198 ILE A N 1
ATOM 1471 C CA . ILE A 1 198 ? 12.540 -7.146 -17.431 1.00 93.06 198 ILE A CA 1
ATOM 1472 C C . ILE A 1 198 ? 12.511 -7.919 -16.114 1.00 93.06 198 ILE A C 1
ATOM 1474 O O . ILE A 1 198 ? 11.498 -7.920 -15.411 1.00 93.06 198 ILE A O 1
ATOM 1478 N N . ARG A 1 199 ? 13.630 -8.556 -15.751 1.00 93.75 199 ARG A N 1
ATOM 1479 C CA . ARG A 1 199 ? 13.772 -9.288 -14.483 1.00 93.75 199 ARG A CA 1
ATOM 1480 C C . ARG A 1 199 ? 14.024 -8.322 -13.319 1.00 93.75 199 ARG A C 1
ATOM 1482 O O . ARG A 1 199 ? 15.066 -7.670 -13.311 1.00 93.75 199 ARG A O 1
ATOM 1489 N N . PRO A 1 200 ? 13.142 -8.256 -12.305 1.00 95.00 200 PRO A N 1
ATOM 1490 C CA . PRO A 1 200 ? 13.321 -7.367 -11.156 1.00 95.00 200 PRO A CA 1
ATOM 1491 C C . PRO A 1 200 ? 14.054 -8.034 -9.971 1.00 95.00 200 PRO A C 1
ATOM 1493 O O . PRO A 1 200 ? 13.987 -7.542 -8.848 1.00 95.00 200 PRO A O 1
ATOM 1496 N N . GLY A 1 201 ? 14.674 -9.197 -10.195 1.00 95.25 201 GLY A N 1
ATOM 1497 C CA . GLY A 1 201 ? 15.357 -9.995 -9.173 1.00 95.25 201 GLY A CA 1
ATOM 1498 C C . GLY A 1 201 ? 14.437 -10.870 -8.318 1.00 95.25 201 GLY A C 1
ATOM 1499 O O . GLY A 1 201 ? 13.208 -10.766 -8.392 1.00 95.25 201 GLY A O 1
ATOM 1500 N N . TYR A 1 202 ? 15.040 -11.726 -7.495 1.00 96.62 202 TYR A N 1
ATOM 1501 C CA . TYR A 1 202 ? 14.360 -12.636 -6.569 1.00 96.62 202 TYR A CA 1
ATOM 1502 C C . TYR A 1 202 ? 14.913 -12.500 -5.152 1.00 96.62 202 TYR A C 1
ATOM 1504 O O . TYR A 1 202 ? 16.105 -12.289 -4.959 1.00 96.62 202 TYR A O 1
ATOM 1512 N N . TYR A 1 203 ? 14.048 -12.678 -4.157 1.00 95.94 203 TYR A N 1
ATOM 1513 C CA . TYR A 1 203 ? 14.445 -12.843 -2.762 1.00 95.94 203 TYR A CA 1
ATOM 1514 C C . TYR A 1 203 ? 14.936 -14.275 -2.541 1.00 95.94 203 TYR A C 1
ATOM 1516 O O . TYR A 1 203 ? 14.250 -15.231 -2.909 1.00 95.94 203 TYR A O 1
ATOM 1524 N N . THR A 1 204 ? 16.097 -14.431 -1.905 1.00 94.19 204 THR A N 1
ATOM 1525 C CA . THR A 1 204 ? 16.698 -15.742 -1.623 1.00 94.19 204 THR A CA 1
ATOM 1526 C C . THR A 1 204 ? 17.055 -15.888 -0.138 1.00 94.19 204 THR A C 1
ATOM 1528 O O . THR A 1 204 ? 16.758 -15.036 0.714 1.00 94.19 204 THR A O 1
ATOM 1531 N N . ALA A 1 205 ? 17.656 -17.023 0.229 1.00 89.19 205 ALA A N 1
ATOM 1532 C CA . ALA A 1 205 ? 18.186 -17.206 1.576 1.00 89.19 205 ALA A CA 1
ATOM 1533 C C . ALA A 1 205 ? 19.332 -16.220 1.870 1.00 89.19 205 ALA A C 1
ATOM 1535 O O . ALA A 1 205 ? 19.352 -15.641 2.958 1.00 89.19 205 ALA A O 1
ATOM 1536 N N . SER A 1 206 ? 20.223 -16.010 0.896 1.00 89.31 206 SER A N 1
ATOM 1537 C CA . SER A 1 206 ? 21.418 -15.162 0.984 1.00 89.31 206 SER A CA 1
ATOM 1538 C C . SER A 1 206 ? 21.183 -13.710 0.563 1.00 89.31 206 SER A C 1
ATOM 1540 O O . SER A 1 206 ? 21.909 -12.833 1.023 1.00 89.31 206 SER A O 1
ATOM 1542 N N . ASP A 1 207 ? 20.159 -13.437 -0.246 1.00 90.50 207 ASP A N 1
ATOM 1543 C CA . ASP A 1 207 ? 19.801 -12.094 -0.694 1.00 90.50 207 ASP A CA 1
ATOM 1544 C C . ASP A 1 207 ? 18.408 -11.688 -0.190 1.00 90.50 207 ASP A C 1
ATOM 1546 O O . ASP A 1 207 ? 17.366 -12.129 -0.684 1.00 90.50 207 ASP A O 1
ATOM 1550 N N . LYS A 1 208 ? 18.404 -10.807 0.814 1.00 87.88 208 LYS A N 1
ATOM 1551 C CA . LYS A 1 208 ? 17.188 -10.200 1.373 1.00 87.88 208 LYS A CA 1
ATOM 1552 C C . LYS A 1 208 ? 16.798 -8.887 0.695 1.00 87.88 208 LYS A C 1
ATOM 1554 O O . LYS A 1 208 ? 15.676 -8.432 0.911 1.00 87.88 208 LYS A O 1
ATOM 1559 N N . ALA A 1 209 ? 17.679 -8.299 -0.115 1.00 89.31 209 ALA A N 1
ATOM 1560 C CA . ALA A 1 209 ? 17.361 -7.121 -0.917 1.00 89.31 209 ALA A CA 1
ATOM 1561 C C . ALA A 1 209 ? 16.472 -7.496 -2.115 1.00 89.31 209 ALA A C 1
ATOM 1563 O O . ALA A 1 209 ? 15.630 -6.701 -2.535 1.00 89.31 209 ALA A O 1
ATOM 1564 N N . GLY A 1 210 ? 16.582 -8.738 -2.595 1.00 93.94 210 GLY A N 1
ATOM 1565 C CA . GLY A 1 210 ? 15.752 -9.263 -3.674 1.00 93.94 210 GLY A CA 1
ATOM 1566 C C . GLY A 1 210 ? 16.227 -8.820 -5.055 1.00 93.94 210 GLY A C 1
ATOM 1567 O O . GLY A 1 210 ? 15.389 -8.584 -5.934 1.00 93.94 210 GLY A O 1
ATOM 1568 N N . THR A 1 211 ? 17.542 -8.660 -5.206 1.00 94.00 211 THR A N 1
ATOM 1569 C CA . THR A 1 211 ? 18.257 -8.217 -6.410 1.00 94.00 211 THR A CA 1
ATOM 1570 C C . THR A 1 211 ? 18.911 -9.383 -7.160 1.00 94.00 211 THR A C 1
ATOM 1572 O O . THR A 1 211 ? 19.405 -9.210 -8.272 1.00 94.00 211 THR A O 1
ATOM 1575 N N . ALA A 1 212 ? 18.868 -10.604 -6.623 1.00 93.75 212 ALA A N 1
ATOM 1576 C CA . ALA A 1 212 ? 19.448 -11.781 -7.256 1.00 93.75 212 ALA A CA 1
ATOM 1577 C C . ALA A 1 212 ? 18.847 -12.023 -8.655 1.00 93.75 212 ALA A C 1
ATOM 1579 O O . ALA A 1 212 ? 17.641 -12.240 -8.806 1.00 93.75 212 ALA A O 1
ATOM 1580 N N . GLY A 1 213 ? 19.693 -11.961 -9.689 1.00 91.38 213 GLY A N 1
ATOM 1581 C CA . GLY A 1 213 ? 19.291 -12.096 -11.095 1.00 91.38 213 GLY A CA 1
ATOM 1582 C C . GLY A 1 213 ? 18.546 -10.886 -11.685 1.00 91.38 213 GLY A C 1
ATOM 1583 O O . GLY A 1 213 ? 17.936 -11.014 -12.755 1.00 91.38 213 GLY A O 1
ATOM 1584 N N . ALA A 1 214 ? 18.555 -9.733 -11.006 1.00 92.94 214 ALA A N 1
ATOM 1585 C CA . ALA A 1 214 ? 17.910 -8.511 -11.473 1.00 92.94 214 ALA A CA 1
ATOM 1586 C C . ALA A 1 214 ? 18.632 -7.879 -12.675 1.00 92.94 214 ALA A C 1
ATOM 1588 O O . ALA A 1 214 ? 19.852 -7.907 -12.796 1.00 92.94 214 ALA A O 1
ATOM 1589 N N . GLN A 1 215 ? 17.844 -7.284 -13.570 1.00 91.81 215 GLN A N 1
ATOM 1590 C CA . GLN A 1 215 ? 18.301 -6.346 -14.604 1.00 91.81 215 GLN A CA 1
ATOM 1591 C C . GLN A 1 215 ? 18.103 -4.885 -14.173 1.00 91.81 215 GLN A C 1
ATOM 1593 O O . GLN A 1 215 ? 18.755 -3.987 -14.701 1.00 91.81 215 GLN A O 1
ATOM 1598 N N . ILE A 1 216 ? 17.170 -4.653 -13.249 1.00 92.62 216 ILE A N 1
ATOM 1599 C CA . ILE A 1 216 ? 16.904 -3.369 -12.604 1.00 92.62 216 ILE A CA 1
ATOM 1600 C C . ILE A 1 216 ? 16.769 -3.651 -11.114 1.00 92.62 216 ILE A C 1
ATOM 1602 O O . ILE A 1 216 ? 15.896 -4.429 -10.716 1.00 92.62 216 ILE A O 1
ATOM 1606 N N . ASP A 1 217 ? 17.614 -3.010 -10.313 1.00 93.31 217 ASP A N 1
ATOM 1607 C CA . ASP A 1 217 ? 17.600 -3.180 -8.865 1.00 93.31 217 ASP A CA 1
ATOM 1608 C C . ASP A 1 217 ? 16.481 -2.350 -8.233 1.00 93.31 217 ASP A C 1
ATOM 1610 O O . ASP A 1 217 ? 16.193 -1.224 -8.649 1.00 93.31 217 ASP A O 1
ATOM 1614 N N . ILE A 1 218 ? 15.845 -2.906 -7.201 1.00 96.25 218 ILE A N 1
ATOM 1615 C CA . ILE A 1 218 ? 14.755 -2.263 -6.465 1.00 96.25 218 ILE A CA 1
ATOM 1616 C C . ILE A 1 218 ? 15.173 -2.102 -5.007 1.00 96.25 218 ILE A C 1
ATOM 1618 O O . ILE A 1 218 ? 15.381 -3.086 -4.301 1.00 96.25 218 ILE A O 1
ATOM 1622 N N . TRP A 1 219 ? 15.223 -0.859 -4.536 1.00 92.69 219 TRP A N 1
ATOM 1623 C CA . TRP A 1 219 ? 15.729 -0.506 -3.215 1.00 92.69 219 TRP A CA 1
ATOM 1624 C C . TRP A 1 219 ? 14.662 0.146 -2.328 1.00 92.69 219 TRP A C 1
ATOM 1626 O O . TRP A 1 219 ? 13.901 1.003 -2.792 1.00 92.69 219 TRP A O 1
ATOM 1636 N N . PRO A 1 220 ? 14.627 -0.189 -1.025 1.00 91.94 220 PRO A N 1
ATOM 1637 C CA . PRO A 1 220 ? 13.837 0.546 -0.051 1.00 91.94 220 PRO A CA 1
ATOM 1638 C C . PRO A 1 220 ? 14.301 2.006 0.087 1.00 91.94 220 PRO A C 1
ATOM 1640 O O . PRO A 1 220 ? 15.432 2.281 0.483 1.00 91.94 220 PRO A O 1
ATOM 1643 N N . VAL A 1 221 ? 13.403 2.954 -0.175 1.00 91.56 221 VAL A N 1
ATOM 1644 C CA . VAL A 1 221 ? 13.602 4.396 0.006 1.00 91.56 221 VAL A CA 1
ATOM 1645 C C . VAL A 1 221 ? 12.449 4.939 0.853 1.00 91.56 221 VAL A C 1
ATOM 1647 O O . VAL A 1 221 ? 11.286 4.789 0.466 1.00 91.56 221 VAL A O 1
ATOM 1650 N N . PRO A 1 222 ? 12.714 5.592 2.003 1.00 87.00 222 PRO A N 1
ATOM 1651 C CA . PRO A 1 222 ? 11.660 6.223 2.790 1.00 87.00 222 PRO A CA 1
ATOM 1652 C C . PRO A 1 222 ? 10.833 7.180 1.930 1.00 87.00 222 PRO A C 1
ATOM 1654 O O . PRO A 1 222 ? 11.395 8.017 1.228 1.00 87.00 222 PRO A O 1
ATOM 1657 N N . ALA A 1 223 ? 9.504 7.091 2.012 1.00 81.56 223 ALA A N 1
ATOM 1658 C CA . ALA A 1 223 ? 8.598 7.807 1.111 1.00 81.56 223 ALA A CA 1
ATOM 1659 C C . ALA A 1 223 ? 8.879 9.325 1.057 1.00 81.56 223 ALA A C 1
ATOM 1661 O O . ALA A 1 223 ? 8.975 9.904 -0.020 1.00 81.56 223 ALA A O 1
ATOM 1662 N N . ALA A 1 224 ? 9.153 9.942 2.212 1.00 80.81 224 ALA A N 1
ATOM 1663 C CA . ALA A 1 224 ? 9.490 11.364 2.323 1.00 80.81 224 ALA A CA 1
ATOM 1664 C C . ALA A 1 224 ? 10.828 11.772 1.675 1.00 80.81 224 ALA A C 1
ATOM 1666 O O . ALA A 1 224 ? 11.083 12.958 1.489 1.00 80.81 224 ALA A O 1
ATOM 1667 N N . ARG A 1 225 ? 11.697 10.809 1.345 1.00 88.56 225 ARG A N 1
ATOM 1668 C CA . ARG A 1 225 ? 12.973 11.038 0.652 1.00 88.56 225 ARG A CA 1
ATOM 1669 C C . ARG A 1 225 ? 12.892 10.758 -0.847 1.00 88.56 225 ARG A C 1
ATOM 1671 O O . ARG A 1 225 ? 13.795 11.169 -1.562 1.00 88.56 225 ARG A O 1
ATOM 1678 N N . MET A 1 226 ? 11.815 10.131 -1.327 1.00 90.44 226 MET A N 1
ATOM 1679 C CA . MET A 1 226 ? 11.702 9.614 -2.695 1.00 90.44 226 MET A CA 1
ATOM 1680 C C . MET A 1 226 ? 12.039 10.665 -3.764 1.00 90.44 226 MET A C 1
ATOM 1682 O O . MET A 1 226 ? 12.879 10.423 -4.626 1.00 90.44 226 MET A O 1
ATOM 1686 N N . THR A 1 227 ? 11.454 11.865 -3.671 1.00 90.81 227 THR A N 1
ATOM 1687 C CA . THR A 1 227 ? 11.695 12.946 -4.643 1.00 90.81 227 THR A CA 1
ATOM 1688 C C . THR A 1 227 ? 13.119 13.495 -4.579 1.00 90.81 227 THR A C 1
ATOM 1690 O O . THR A 1 227 ? 13.685 13.817 -5.614 1.00 90.81 227 THR A O 1
ATOM 1693 N N . ALA A 1 228 ? 13.709 13.585 -3.382 1.00 92.75 228 ALA A N 1
ATOM 1694 C CA . ALA A 1 228 ? 15.085 14.056 -3.214 1.00 92.75 228 ALA A CA 1
ATOM 1695 C C . ALA A 1 228 ? 16.105 13.016 -3.712 1.00 92.75 228 ALA A C 1
ATOM 1697 O O . ALA A 1 228 ? 17.116 13.372 -4.304 1.00 92.75 228 ALA A O 1
ATOM 1698 N N . THR A 1 229 ? 15.829 11.724 -3.515 1.00 95.44 229 THR A N 1
ATOM 1699 C CA . THR A 1 229 ? 16.660 10.623 -4.025 1.00 95.44 229 THR A CA 1
ATOM 1700 C C . THR A 1 229 ? 16.605 10.530 -5.554 1.00 95.44 229 THR A C 1
ATOM 1702 O O . THR A 1 229 ? 17.627 10.239 -6.176 1.00 95.44 229 THR A O 1
ATOM 1705 N N . LEU A 1 230 ? 15.442 10.815 -6.158 1.00 96.12 230 LEU A N 1
ATOM 1706 C CA . LEU A 1 230 ? 15.288 10.941 -7.612 1.00 96.12 230 LEU A CA 1
ATOM 1707 C C . LEU A 1 230 ? 16.086 12.137 -8.157 1.00 96.12 230 LEU A C 1
ATOM 1709 O O . LEU A 1 230 ? 16.841 11.987 -9.110 1.00 96.12 230 LEU A O 1
ATOM 1713 N N . GLU A 1 231 ? 15.950 13.306 -7.526 1.00 95.44 231 GLU A N 1
ATOM 1714 C CA . GLU A 1 231 ? 16.666 14.540 -7.889 1.00 95.44 231 GLU A CA 1
ATOM 1715 C C . GLU A 1 231 ? 18.191 14.376 -7.795 1.00 95.44 231 GLU A C 1
ATOM 1717 O O . GLU A 1 231 ? 18.920 14.851 -8.660 1.00 95.44 231 GLU A O 1
ATOM 1722 N N . ALA A 1 232 ? 18.674 13.637 -6.793 1.00 95.44 232 ALA A N 1
ATOM 1723 C CA . ALA A 1 232 ? 20.090 13.312 -6.632 1.00 95.44 232 ALA A CA 1
ATOM 1724 C C . ALA A 1 232 ? 20.618 12.272 -7.644 1.00 95.44 232 ALA A C 1
ATOM 1726 O O . ALA A 1 232 ? 21.811 11.976 -7.638 1.00 95.44 232 ALA A O 1
ATOM 1727 N N . GLY A 1 233 ? 19.754 11.663 -8.466 1.00 94.12 233 GLY A N 1
ATOM 1728 C CA . GLY A 1 233 ? 20.139 10.625 -9.428 1.00 94.12 233 GLY A CA 1
ATOM 1729 C C . GLY A 1 233 ? 20.555 9.291 -8.796 1.00 94.12 233 GLY A C 1
ATOM 1730 O O . GLY A 1 233 ? 21.081 8.425 -9.488 1.00 94.12 233 GLY A O 1
ATOM 1731 N N . THR A 1 234 ? 20.319 9.098 -7.494 1.00 95.31 234 THR A N 1
ATOM 1732 C CA . THR A 1 234 ? 20.578 7.814 -6.815 1.00 95.31 234 THR A CA 1
ATOM 1733 C C . THR A 1 234 ? 19.590 6.734 -7.262 1.00 95.31 234 THR A C 1
ATOM 1735 O O . THR A 1 234 ? 19.937 5.559 -7.298 1.00 95.31 234 THR A O 1
ATOM 1738 N N . ILE A 1 235 ? 18.366 7.135 -7.622 1.00 96.44 235 ILE A N 1
ATOM 1739 C CA . ILE A 1 235 ? 17.381 6.284 -8.297 1.00 96.44 235 ILE A CA 1
ATOM 1740 C C . ILE A 1 235 ? 16.960 6.928 -9.619 1.00 96.44 235 ILE A C 1
ATOM 1742 O O . ILE A 1 235 ? 16.904 8.150 -9.744 1.00 96.44 235 ILE A O 1
ATOM 1746 N N . GLN A 1 236 ? 16.633 6.092 -10.596 1.00 95.94 236 GLN A N 1
ATOM 1747 C CA . GLN A 1 236 ? 16.202 6.466 -11.945 1.00 95.94 236 GLN A CA 1
ATOM 1748 C C . GLN A 1 236 ? 14.683 6.378 -12.127 1.00 95.94 236 GLN A C 1
ATOM 1750 O O . GLN A 1 236 ? 14.129 6.875 -13.107 1.00 95.94 236 GLN A O 1
ATOM 1755 N N . GLY A 1 237 ? 14.001 5.786 -11.156 1.00 96.56 237 GLY A N 1
ATOM 1756 C CA . GLY A 1 237 ? 12.556 5.771 -11.052 1.00 96.56 237 GLY A CA 1
ATOM 1757 C C . GLY A 1 237 ? 12.132 5.310 -9.668 1.00 96.56 237 GLY A C 1
ATOM 1758 O O . GLY A 1 237 ? 12.952 4.915 -8.840 1.00 96.56 237 GLY A O 1
ATOM 1759 N N . PHE A 1 238 ? 10.840 5.369 -9.391 1.00 97.00 238 PHE A N 1
ATOM 1760 C CA . PHE A 1 238 ? 10.283 4.826 -8.164 1.00 97.00 238 PHE A CA 1
ATOM 1761 C C . PHE A 1 238 ? 8.848 4.361 -8.360 1.00 97.00 238 PHE A C 1
ATOM 1763 O O . PHE A 1 238 ? 8.159 4.805 -9.277 1.00 97.00 238 PHE A O 1
ATOM 1770 N N . ALA A 1 239 ? 8.385 3.503 -7.456 1.00 95.25 239 ALA A N 1
ATOM 1771 C CA . ALA A 1 239 ? 6.972 3.220 -7.272 1.00 95.25 239 ALA A CA 1
ATOM 1772 C C . ALA A 1 239 ? 6.558 3.587 -5.846 1.00 95.25 239 ALA A C 1
ATOM 1774 O O . ALA A 1 239 ? 7.106 3.075 -4.865 1.00 95.25 239 ALA A O 1
ATOM 1775 N N . ALA A 1 240 ? 5.582 4.484 -5.725 1.00 91.75 240 ALA A N 1
ATOM 1776 C CA . ALA A 1 240 ? 5.108 4.964 -4.433 1.00 91.75 240 ALA A CA 1
ATOM 1777 C C . ALA A 1 240 ? 3.643 5.395 -4.491 1.00 91.75 240 ALA A C 1
ATOM 1779 O O . ALA A 1 240 ? 3.111 5.723 -5.553 1.00 91.75 240 ALA A O 1
ATOM 1780 N N . GLY A 1 241 ? 3.009 5.407 -3.322 1.00 88.69 241 GLY A N 1
ATOM 1781 C CA . GLY A 1 241 ? 1.716 6.037 -3.111 1.00 88.69 241 GLY A CA 1
ATOM 1782 C C . GLY A 1 241 ? 1.837 7.556 -3.137 1.00 88.69 241 GLY A C 1
ATOM 1783 O O . GLY A 1 241 ? 2.896 8.110 -2.830 1.00 88.69 241 GLY A O 1
ATOM 1784 N N . GLU A 1 242 ? 0.748 8.234 -3.468 1.00 88.38 242 GLU A N 1
ATOM 1785 C CA . GLU A 1 242 ? 0.668 9.686 -3.392 1.00 88.38 242 GLU A CA 1
ATOM 1786 C C . GLU A 1 242 ? 0.998 10.220 -1.980 1.00 88.38 242 GLU A C 1
ATOM 1788 O O . GLU A 1 242 ? 0.716 9.556 -0.969 1.00 88.38 242 GLU A O 1
ATOM 1793 N N . PRO A 1 243 ? 1.579 11.428 -1.853 1.00 89.44 243 PRO A N 1
ATOM 1794 C CA . PRO A 1 243 ? 1.629 12.510 -2.849 1.00 89.44 243 PRO A CA 1
ATOM 1795 C C . PRO A 1 243 ? 2.933 12.605 -3.659 1.00 89.44 243 PRO A C 1
ATOM 1797 O O . PRO A 1 243 ? 3.227 13.633 -4.272 1.00 89.44 243 PRO A O 1
ATOM 1800 N N . TRP A 1 244 ? 3.785 11.580 -3.607 1.00 89.56 244 TRP A N 1
ATOM 1801 C CA . TRP A 1 244 ? 5.156 11.686 -4.116 1.00 89.56 244 TRP A CA 1
ATOM 1802 C C . TRP A 1 244 ? 5.237 11.731 -5.645 1.00 89.56 244 TRP A C 1
ATOM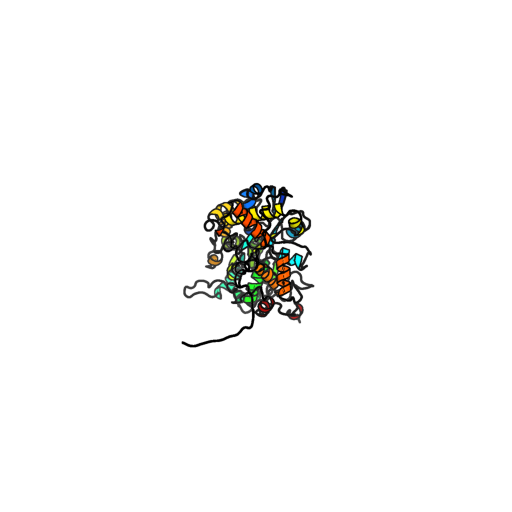 1804 O O . TRP A 1 244 ? 6.145 12.371 -6.173 1.00 89.56 244 TRP A O 1
ATOM 1814 N N . ASN A 1 245 ? 4.277 11.126 -6.351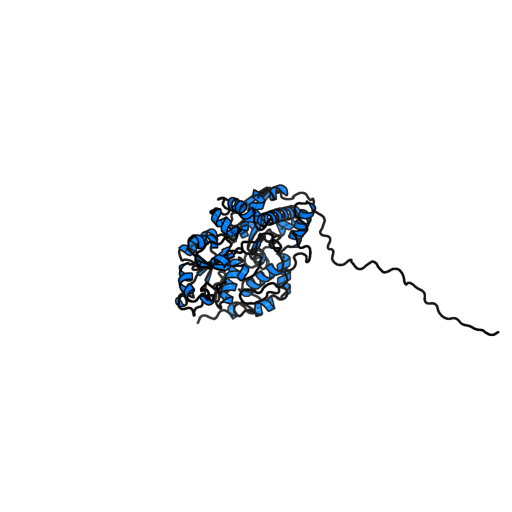 1.00 89.94 245 ASN A N 1
ATOM 1815 C CA . ASN A 1 245 ? 4.216 11.179 -7.814 1.00 89.94 245 ASN A CA 1
ATOM 1816 C C . ASN A 1 245 ? 3.790 12.573 -8.280 1.00 89.94 245 ASN A C 1
ATOM 1818 O O . ASN A 1 245 ? 4.474 13.170 -9.108 1.00 89.94 245 ASN A O 1
ATOM 1822 N N . GLN A 1 246 ? 2.739 13.139 -7.672 1.00 87.69 246 GLN A N 1
ATOM 1823 C CA . GLN A 1 246 ? 2.325 14.523 -7.933 1.00 87.69 246 GLN A CA 1
ATOM 1824 C C . GLN A 1 246 ? 3.427 15.528 -7.570 1.00 87.69 246 GLN A C 1
ATOM 1826 O O . GLN A 1 246 ? 3.642 16.497 -8.292 1.00 87.69 246 GLN A O 1
ATOM 1831 N N . SER A 1 247 ? 4.166 15.293 -6.481 1.00 89.00 247 SER A N 1
ATOM 1832 C CA . SER A 1 247 ? 5.299 16.140 -6.083 1.00 89.00 247 SER A CA 1
ATOM 1833 C C . SER A 1 247 ? 6.440 16.111 -7.109 1.00 89.00 247 SER A C 1
ATOM 1835 O O . SER A 1 247 ? 6.969 17.1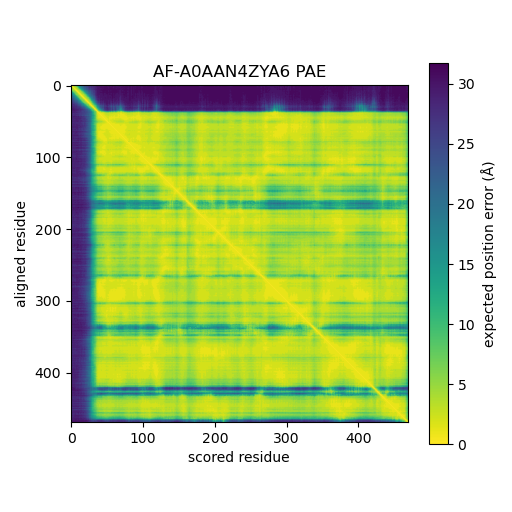64 -7.469 1.00 89.00 247 SER A O 1
ATOM 1837 N N . ALA A 1 248 ? 6.801 14.927 -7.619 1.00 90.50 248 ALA A N 1
ATOM 1838 C CA . ALA A 1 248 ? 7.815 14.789 -8.665 1.00 90.50 248 ALA A CA 1
ATOM 1839 C C . ALA A 1 248 ? 7.377 15.459 -9.978 1.00 90.50 248 ALA A C 1
ATOM 1841 O O . ALA A 1 248 ? 8.164 16.200 -10.567 1.00 90.50 248 ALA A O 1
ATOM 1842 N N . ALA A 1 249 ? 6.122 15.256 -10.388 1.00 89.06 249 ALA A N 1
ATOM 1843 C CA . ALA A 1 249 ? 5.572 15.828 -11.614 1.00 89.06 249 ALA A CA 1
ATOM 1844 C C . ALA A 1 249 ? 5.418 17.358 -11.536 1.00 89.06 249 ALA A C 1
ATOM 1846 O O . ALA A 1 249 ? 5.781 18.069 -12.469 1.00 89.06 249 ALA A O 1
ATOM 1847 N N . ALA A 1 250 ? 4.952 17.895 -10.403 1.00 86.00 250 ALA A N 1
ATOM 1848 C CA . ALA A 1 250 ? 4.804 19.338 -10.200 1.00 86.00 250 ALA A CA 1
ATOM 1849 C C . ALA A 1 250 ? 6.144 20.093 -10.174 1.00 86.00 250 ALA A C 1
ATOM 1851 O O . ALA A 1 250 ? 6.185 21.278 -10.496 1.00 86.00 250 ALA A O 1
ATOM 1852 N N . ARG A 1 251 ? 7.235 19.416 -9.794 1.00 88.38 251 ARG A N 1
ATOM 1853 C CA . ARG A 1 251 ? 8.603 19.963 -9.786 1.00 88.38 251 ARG A CA 1
ATOM 1854 C C . ARG A 1 251 ? 9.392 19.650 -11.060 1.00 88.38 251 ARG A C 1
ATOM 1856 O O . ARG A 1 251 ? 10.583 19.933 -11.100 1.00 88.38 251 ARG A O 1
ATOM 1863 N N . ASP A 1 252 ? 8.755 19.037 -12.056 1.00 89.69 252 ASP A N 1
ATOM 1864 C CA . ASP A 1 252 ? 9.380 18.596 -13.308 1.00 89.69 252 ASP A CA 1
ATOM 1865 C C . ASP A 1 252 ? 10.542 17.587 -13.138 1.00 89.69 252 ASP A C 1
ATOM 1867 O O . ASP A 1 252 ? 11.335 17.361 -14.050 1.00 89.69 252 ASP A O 1
ATOM 1871 N N . LEU A 1 253 ? 10.632 16.933 -11.974 1.00 93.12 253 LEU A N 1
ATOM 1872 C CA . LEU A 1 253 ? 11.700 15.982 -11.640 1.00 93.12 253 LEU A CA 1
ATOM 1873 C C . LEU A 1 253 ? 11.436 14.575 -12.179 1.00 93.12 253 LEU A C 1
ATOM 1875 O O . LEU A 1 253 ? 12.375 13.804 -12.403 1.00 93.12 253 LEU A O 1
ATOM 1879 N N . GLY A 1 254 ? 10.165 14.215 -12.351 1.00 93.69 254 GLY A N 1
ATOM 1880 C CA . GLY A 1 254 ? 9.788 12.881 -12.786 1.00 93.69 254 GLY A CA 1
ATOM 1881 C C . GLY A 1 254 ? 8.430 12.811 -13.464 1.00 93.69 254 GLY A C 1
ATOM 1882 O O . GLY A 1 254 ? 7.565 13.658 -13.252 1.00 93.69 254 GLY A O 1
ATOM 1883 N N . VAL A 1 255 ? 8.265 11.766 -14.271 1.00 94.12 255 VAL A N 1
ATOM 1884 C CA . VAL A 1 255 ? 7.098 11.532 -15.121 1.00 94.12 255 VAL A CA 1
ATOM 1885 C C . VAL A 1 255 ? 6.401 10.241 -14.710 1.00 94.12 255 VAL A C 1
ATOM 1887 O O . VAL A 1 255 ? 7.009 9.169 -14.800 1.00 94.12 255 VAL A O 1
ATOM 1890 N N . PRO A 1 256 ? 5.131 10.302 -14.274 1.00 93.06 256 PRO A N 1
ATOM 1891 C CA . PRO A 1 256 ? 4.316 9.115 -14.060 1.00 93.06 256 PRO A CA 1
ATOM 1892 C C . PRO A 1 256 ? 4.100 8.381 -15.385 1.00 93.06 256 PRO A C 1
ATOM 1894 O O . PRO A 1 256 ? 3.670 8.982 -16.370 1.00 93.06 256 PRO A O 1
ATOM 1897 N N . VAL A 1 257 ? 4.378 7.079 -15.409 1.00 93.75 257 VAL A N 1
ATOM 1898 C CA . VAL A 1 257 ? 4.304 6.250 -16.629 1.00 93.75 257 VAL A CA 1
ATOM 1899 C C . VAL A 1 257 ? 3.234 5.165 -16.561 1.00 93.75 257 VAL A C 1
ATOM 1901 O O . VAL A 1 257 ? 2.728 4.716 -17.592 1.00 93.75 257 VAL A O 1
ATOM 1904 N N . ILE A 1 258 ? 2.834 4.776 -15.349 1.00 92.56 258 ILE A N 1
ATOM 1905 C CA . ILE A 1 258 ? 1.716 3.865 -15.102 1.00 92.56 258 ILE A CA 1
ATOM 1906 C C . ILE A 1 258 ? 1.177 4.051 -13.679 1.00 92.56 258 ILE A C 1
ATOM 1908 O O . ILE A 1 258 ? 1.941 4.345 -12.762 1.00 92.56 258 ILE A O 1
ATOM 1912 N N . ASN A 1 259 ? -0.127 3.851 -13.477 1.00 90.75 259 ASN A N 1
ATOM 1913 C CA . ASN A 1 259 ? -0.749 3.848 -12.153 1.00 90.75 259 ASN A CA 1
ATOM 1914 C C . ASN A 1 259 ? -1.126 2.424 -11.690 1.00 90.75 259 ASN A C 1
ATOM 1916 O O . ASN A 1 259 ? -1.237 1.484 -12.478 1.00 90.75 259 ASN A O 1
ATOM 1920 N N . SER A 1 260 ? -1.347 2.276 -10.385 1.00 89.50 260 SER A N 1
ATOM 1921 C CA . SER A 1 260 ? -1.818 1.035 -9.743 1.00 89.50 260 SER A CA 1
ATOM 1922 C C . SER A 1 260 ? -3.068 0.461 -10.407 1.00 89.50 260 SER A C 1
ATOM 1924 O O . SER A 1 260 ? -3.115 -0.740 -10.657 1.00 89.50 260 SER A O 1
ATOM 1926 N N . ALA A 1 261 ? -4.041 1.309 -10.756 1.00 85.31 261 ALA A N 1
ATOM 1927 C CA . ALA A 1 261 ? -5.284 0.879 -11.391 1.00 85.31 261 ALA A CA 1
ATOM 1928 C C . ALA A 1 261 ? -5.056 0.234 -12.770 1.00 85.31 261 ALA A C 1
ATOM 1930 O O . ALA A 1 261 ? -5.736 -0.728 -13.103 1.00 85.31 261 ALA A O 1
ATOM 1931 N N . ALA A 1 262 ? -4.084 0.709 -13.549 1.00 87.62 262 ALA A N 1
ATOM 1932 C CA . ALA A 1 262 ? -3.725 0.138 -14.844 1.00 87.62 262 ALA A CA 1
ATOM 1933 C C . ALA A 1 262 ? -2.926 -1.170 -14.717 1.00 87.62 262 ALA A C 1
ATOM 1935 O O . ALA A 1 262 ? -2.995 -2.016 -15.605 1.00 87.62 262 ALA A O 1
ATOM 1936 N N . ILE A 1 263 ? -2.177 -1.353 -13.624 1.00 88.38 263 ILE A N 1
ATOM 1937 C CA . ILE A 1 263 ? -1.493 -2.622 -13.327 1.00 88.38 263 ILE A CA 1
ATOM 1938 C C . ILE A 1 263 ? -2.511 -3.659 -12.858 1.00 88.38 263 ILE A C 1
ATOM 1940 O O . ILE A 1 263 ? -2.528 -4.780 -13.362 1.00 88.38 263 ILE A O 1
ATOM 1944 N N . ARG A 1 264 ? -3.340 -3.284 -11.881 1.00 85.31 264 ARG A N 1
ATOM 1945 C CA . ARG A 1 264 ? -4.355 -4.135 -11.267 1.00 85.31 264 ARG A CA 1
ATOM 1946 C C . ARG A 1 264 ? -5.490 -3.273 -10.686 1.00 85.31 264 ARG A C 1
ATOM 1948 O O . ARG A 1 264 ? -5.336 -2.722 -9.591 1.00 85.31 264 ARG A O 1
ATOM 1955 N N . PRO A 1 265 ? -6.646 -3.195 -11.362 1.00 79.44 265 PRO A N 1
ATOM 1956 C CA . PRO A 1 265 ? -7.777 -2.401 -10.895 1.00 79.44 265 PRO A CA 1
ATOM 1957 C C . PRO A 1 265 ? -8.274 -2.821 -9.506 1.00 79.44 265 PRO A C 1
ATOM 1959 O O . PRO A 1 265 ? -8.549 -3.996 -9.257 1.00 79.44 265 PRO A O 1
ATOM 1962 N N . GLY A 1 266 ? -8.433 -1.848 -8.604 1.00 72.81 266 GLY A N 1
ATOM 1963 C CA . GLY A 1 266 ? -9.109 -2.040 -7.318 1.00 72.81 266 GLY A CA 1
ATOM 1964 C C . GLY A 1 266 ? -8.342 -2.861 -6.278 1.00 72.81 266 GLY A C 1
ATOM 1965 O O . GLY A 1 266 ? -8.958 -3.277 -5.295 1.00 72.81 266 GLY A O 1
ATOM 1966 N N . GLY A 1 267 ? -7.041 -3.100 -6.472 1.00 83.56 267 GLY A N 1
ATOM 1967 C CA . GLY A 1 267 ? -6.206 -3.809 -5.501 1.00 83.56 267 GLY A CA 1
ATOM 1968 C C . GLY A 1 267 ? -6.122 -3.090 -4.149 1.00 83.56 267 GLY A C 1
ATOM 1969 O O . GLY A 1 267 ? -6.082 -1.860 -4.091 1.00 83.56 267 GLY A O 1
ATOM 1970 N N . ALA A 1 268 ? -6.102 -3.857 -3.059 1.00 89.00 268 ALA A N 1
ATOM 1971 C CA . ALA A 1 268 ? -5.917 -3.323 -1.711 1.00 89.00 268 ALA A CA 1
ATOM 1972 C C . ALA A 1 268 ? -4.494 -2.781 -1.524 1.00 89.00 268 ALA A C 1
ATOM 1974 O O . ALA A 1 268 ? -3.531 -3.484 -1.803 1.00 89.00 268 ALA A O 1
ATOM 1975 N N . GLU A 1 269 ? -4.353 -1.563 -1.003 1.00 90.19 269 GLU A N 1
ATOM 1976 C CA . GLU A 1 269 ? -3.053 -0.888 -0.931 1.00 90.19 269 GLU A CA 1
ATOM 1977 C C . GLU A 1 269 ? -2.463 -0.901 0.475 1.00 90.19 269 GLU A C 1
ATOM 1979 O O . GLU A 1 269 ? -1.432 -1.529 0.743 1.00 90.19 269 GLU A O 1
ATOM 1984 N N . LYS A 1 270 ? -3.132 -0.198 1.392 1.00 93.44 270 LYS A N 1
ATOM 1985 C CA . LYS A 1 270 ? -2.752 -0.099 2.802 1.00 93.44 270 LYS A CA 1
ATOM 1986 C C . LYS A 1 270 ? -3.860 -0.655 3.673 1.00 93.44 270 LYS A C 1
ATOM 1988 O O . LYS A 1 270 ? -5.037 -0.539 3.348 1.00 93.44 270 LYS A O 1
ATOM 1993 N N . ALA A 1 271 ? -3.475 -1.223 4.800 1.00 96.75 271 ALA A N 1
ATOM 1994 C CA . ALA A 1 271 ? -4.360 -1.811 5.786 1.00 96.75 271 ALA A CA 1
ATOM 1995 C C . ALA A 1 271 ? -4.248 -1.074 7.116 1.00 96.75 271 ALA A C 1
ATOM 1997 O O . ALA A 1 271 ? -3.181 -0.566 7.467 1.00 96.75 271 ALA A O 1
ATOM 1998 N N . PHE A 1 272 ? -5.338 -1.075 7.875 1.00 98.62 272 PHE A N 1
ATOM 1999 C CA . PHE A 1 272 ? -5.249 -0.907 9.314 1.00 98.62 272 PHE A CA 1
ATOM 2000 C C . PHE A 1 272 ? -4.900 -2.268 9.910 1.00 98.62 272 PHE A C 1
ATOM 2002 O O . PHE A 1 272 ? -5.571 -3.257 9.617 1.00 98.62 272 PHE A O 1
ATOM 2009 N N . VAL A 1 273 ? -3.835 -2.319 10.703 1.00 98.62 273 VAL A N 1
ATOM 2010 C CA . VAL A 1 273 ? -3.272 -3.551 11.253 1.00 98.62 273 VAL A CA 1
ATOM 2011 C C . VAL A 1 273 ? -3.228 -3.457 12.768 1.00 98.62 273 VAL A C 1
ATOM 2013 O O . VAL A 1 273 ? -2.794 -2.448 13.323 1.00 98.62 273 VAL A O 1
ATOM 2016 N N . VAL A 1 274 ? -3.656 -4.528 13.427 1.00 98.69 274 VAL A N 1
ATOM 2017 C CA . VAL A 1 274 ? -3.523 -4.743 14.875 1.00 98.69 274 VAL A CA 1
ATOM 2018 C C . VAL A 1 274 ? -2.972 -6.146 15.112 1.00 98.69 274 VAL A C 1
ATOM 2020 O O . VAL A 1 274 ? -3.045 -7.000 14.224 1.00 98.69 274 VAL A O 1
ATOM 2023 N N . SER A 1 275 ? -2.435 -6.422 16.299 1.00 98.44 275 SER A N 1
ATOM 2024 C CA . SER A 1 275 ? -2.124 -7.808 16.658 1.00 98.44 275 SER A CA 1
ATOM 2025 C C . SER A 1 275 ? -3.409 -8.601 16.916 1.00 98.44 275 SER A C 1
ATOM 2027 O O . SER A 1 275 ? -4.391 -8.067 17.439 1.00 98.44 275 SER A O 1
ATOM 2029 N N . GLN A 1 276 ? -3.399 -9.892 16.581 1.00 98.31 276 GLN A N 1
ATOM 2030 C CA . GLN A 1 276 ? -4.479 -10.825 16.926 1.00 98.31 276 GLN A CA 1
ATOM 2031 C C . GLN A 1 276 ? -4.763 -10.770 18.438 1.00 98.31 276 GLN A C 1
ATOM 2033 O O . GLN A 1 276 ? -5.908 -10.620 18.852 1.00 98.31 276 GLN A O 1
ATOM 2038 N N . ALA A 1 277 ? -3.708 -10.778 19.260 1.00 98.06 277 ALA A N 1
ATOM 2039 C CA . ALA A 1 277 ? -3.815 -10.699 20.715 1.00 98.06 277 ALA A CA 1
ATOM 2040 C C . ALA A 1 277 ? -4.497 -9.408 21.207 1.00 98.06 277 ALA A C 1
ATOM 2042 O O . ALA A 1 277 ? -5.267 -9.456 22.166 1.00 98.06 277 ALA A O 1
ATOM 2043 N N . PHE A 1 278 ? -4.245 -8.260 20.563 1.00 98.50 278 PHE A N 1
ATOM 2044 C CA . PHE A 1 278 ? -4.951 -7.015 20.875 1.00 98.50 278 PHE A CA 1
ATOM 2045 C C . PHE A 1 278 ? -6.447 -7.145 20.576 1.00 98.50 278 PHE A C 1
ATOM 2047 O O . PHE A 1 278 ? -7.270 -6.801 21.423 1.00 98.50 278 PHE A O 1
ATOM 2054 N N . ALA A 1 279 ? -6.796 -7.673 19.401 1.00 98.06 279 ALA A N 1
ATOM 2055 C CA . ALA A 1 279 ? -8.186 -7.807 18.984 1.00 98.06 279 ALA A CA 1
ATOM 2056 C C . ALA A 1 279 ? -8.981 -8.793 19.850 1.00 98.06 279 ALA A C 1
ATOM 2058 O O . ALA A 1 279 ? -10.127 -8.511 20.198 1.00 98.06 279 ALA A O 1
ATOM 2059 N N . ASP A 1 280 ? -8.356 -9.901 20.246 1.00 97.50 280 ASP A N 1
ATOM 2060 C CA . ASP A 1 280 ? -8.970 -10.909 21.111 1.00 97.50 280 ASP A CA 1
ATOM 2061 C C . ASP A 1 280 ? -9.137 -10.388 22.550 1.00 97.50 280 ASP A C 1
ATOM 2063 O O . ASP A 1 280 ? -10.144 -10.663 23.204 1.00 97.50 280 ASP A O 1
ATOM 2067 N N . ARG A 1 281 ? -8.178 -9.592 23.046 1.00 97.81 281 ARG A N 1
ATOM 2068 C CA . ARG A 1 281 ? -8.235 -8.999 24.392 1.00 97.81 281 ARG A CA 1
ATOM 2069 C C . ARG A 1 281 ? -9.191 -7.809 24.487 1.00 97.81 281 ARG A C 1
ATOM 2071 O O . ARG A 1 281 ? -9.785 -7.599 25.544 1.00 97.81 281 ARG A O 1
ATOM 2078 N N . TYR A 1 282 ? -9.311 -7.019 23.421 1.00 98.12 282 TYR A N 1
ATOM 2079 C CA . TYR A 1 282 ? -10.097 -5.783 23.386 1.00 98.12 282 TYR A CA 1
ATOM 2080 C C . TYR A 1 282 ? -11.074 -5.764 22.193 1.00 98.12 282 TYR A C 1
ATOM 2082 O O . TYR A 1 282 ? -10.947 -4.927 21.287 1.00 98.12 282 TYR A O 1
ATOM 2090 N N . PRO A 1 283 ? -12.054 -6.687 22.151 1.00 97.38 283 PRO A N 1
ATOM 2091 C CA . PRO A 1 283 ? -12.944 -6.836 21.004 1.00 97.38 283 PRO A CA 1
ATOM 2092 C C . PRO A 1 283 ? -13.877 -5.632 20.797 1.00 97.38 283 PRO A C 1
ATOM 2094 O O . PRO A 1 283 ? -14.094 -5.239 19.647 1.00 97.38 283 PRO A O 1
ATOM 2097 N N . ASN A 1 284 ? -14.396 -4.991 21.857 1.00 97.00 284 ASN A N 1
ATOM 2098 C CA . ASN A 1 284 ? -15.248 -3.803 21.691 1.00 97.00 284 ASN A CA 1
ATOM 2099 C C . ASN A 1 284 ? -14.436 -2.576 21.268 1.00 97.00 284 ASN A C 1
ATOM 2101 O O . ASN A 1 284 ? -14.878 -1.837 20.385 1.00 97.00 284 ASN A O 1
ATOM 2105 N N . THR A 1 285 ? -13.234 -2.388 21.821 1.00 98.44 285 THR A N 1
ATOM 2106 C CA . THR A 1 285 ? -12.274 -1.378 21.346 1.00 98.44 285 THR A CA 1
ATOM 2107 C C . THR A 1 285 ? -11.924 -1.590 19.871 1.00 98.44 285 THR A C 1
ATOM 2109 O O . THR A 1 285 ? -11.916 -0.634 19.098 1.00 98.44 285 THR A O 1
ATOM 2112 N N . THR A 1 286 ? -11.685 -2.833 19.448 1.00 98.44 286 THR A N 1
ATOM 2113 C CA . THR A 1 286 ? -11.381 -3.152 18.043 1.00 98.44 286 THR A CA 1
ATOM 2114 C C . THR A 1 286 ? -12.562 -2.827 17.136 1.00 98.44 286 THR A C 1
ATOM 2116 O O . THR A 1 286 ? -12.390 -2.153 16.122 1.00 98.44 286 THR A O 1
ATOM 2119 N N . ALA A 1 287 ? -13.781 -3.216 17.518 1.00 97.88 287 ALA A N 1
ATOM 2120 C CA . ALA A 1 287 ? -14.981 -2.854 16.768 1.00 97.88 287 ALA A CA 1
ATOM 2121 C C . ALA A 1 287 ? -15.170 -1.324 16.692 1.00 97.88 287 ALA A C 1
ATOM 2123 O O . ALA A 1 287 ? -15.491 -0.800 15.628 1.00 97.88 287 ALA A O 1
ATOM 2124 N N . ALA A 1 288 ? -14.915 -0.595 17.784 1.00 98.38 288 ALA A N 1
ATOM 2125 C CA . ALA A 1 288 ? -14.963 0.868 17.833 1.00 98.38 288 ALA A CA 1
ATOM 2126 C C . ALA A 1 288 ? -13.949 1.535 16.890 1.00 98.38 288 ALA A C 1
ATOM 2128 O O . ALA A 1 288 ? -14.315 2.453 16.154 1.00 98.38 288 ALA A O 1
ATOM 2129 N N . LEU A 1 289 ? -12.707 1.040 16.848 1.00 98.69 289 LEU A N 1
ATOM 2130 C CA . LEU A 1 289 ? -11.689 1.495 15.896 1.00 98.69 289 LEU A CA 1
ATOM 2131 C C . LEU A 1 289 ? -12.164 1.312 14.452 1.00 98.69 289 LEU A C 1
ATOM 2133 O O . LEU A 1 289 ? -12.133 2.257 13.666 1.00 98.69 289 LEU A O 1
ATOM 2137 N N . VAL A 1 290 ? -12.655 0.117 14.114 1.00 98.62 290 VAL A N 1
ATOM 2138 C CA . VAL A 1 290 ? -13.120 -0.196 12.756 1.00 98.62 290 VAL A CA 1
ATOM 2139 C C . VAL A 1 290 ? -14.319 0.673 12.375 1.00 98.62 290 VAL A C 1
ATOM 2141 O O . VAL A 1 290 ? -14.325 1.245 11.287 1.00 98.62 290 VAL A O 1
ATOM 2144 N N . ARG A 1 291 ? -15.298 0.867 13.271 1.00 98.50 291 ARG A N 1
ATOM 2145 C CA . ARG A 1 291 ? -16.440 1.769 13.032 1.00 98.50 291 ARG A CA 1
ATOM 2146 C C . ARG A 1 291 ? -15.995 3.207 12.763 1.00 98.50 291 ARG A C 1
ATOM 2148 O O . ARG A 1 291 ? -16.467 3.820 11.805 1.00 98.50 291 ARG A O 1
ATOM 2155 N N . ALA A 1 292 ? -15.076 3.743 13.568 1.00 98.75 292 ALA A N 1
ATOM 2156 C CA . ALA A 1 292 ? -14.551 5.094 13.375 1.00 98.75 292 ALA A CA 1
ATOM 2157 C C . ALA A 1 292 ? -13.844 5.249 12.017 1.00 98.75 292 ALA A C 1
ATOM 2159 O O . ALA A 1 292 ? -14.063 6.239 11.315 1.00 98.75 292 ALA A O 1
ATOM 2160 N N . LEU A 1 293 ? -13.054 4.249 11.616 1.00 98.75 293 LEU A N 1
ATOM 2161 C CA . LEU A 1 293 ? -12.342 4.243 10.336 1.00 98.75 293 LEU A CA 1
ATOM 2162 C C . LEU A 1 293 ? -13.280 4.079 9.134 1.00 98.75 293 LEU A C 1
ATOM 2164 O O . LEU A 1 293 ? -13.088 4.758 8.124 1.00 98.75 293 LEU A O 1
ATOM 2168 N N . ILE A 1 294 ? -14.331 3.257 9.237 1.00 98.50 294 ILE A N 1
ATOM 2169 C CA . ILE A 1 294 ? -15.374 3.171 8.201 1.00 98.50 294 ILE A CA 1
ATOM 2170 C C . ILE A 1 294 ? -16.043 4.539 8.023 1.00 98.50 294 ILE A C 1
ATOM 2172 O O . ILE A 1 294 ? -16.164 5.012 6.896 1.00 98.50 294 ILE A O 1
ATOM 2176 N N . ARG A 1 295 ? -16.411 5.225 9.115 1.00 98.44 295 ARG A N 1
ATOM 2177 C CA . ARG A 1 295 ? -17.019 6.569 9.048 1.00 98.44 295 ARG A CA 1
ATOM 2178 C C . ARG A 1 295 ? -16.094 7.600 8.398 1.00 98.44 295 ARG A C 1
ATOM 2180 O O . ARG A 1 295 ? -16.555 8.381 7.568 1.00 98.44 295 ARG A O 1
ATOM 2187 N N . ALA A 1 296 ? -14.803 7.584 8.734 1.00 98.50 296 ALA A N 1
ATOM 2188 C CA . ALA A 1 296 ? -13.806 8.437 8.083 1.00 98.50 296 ALA A CA 1
ATOM 2189 C C . ALA A 1 296 ? -13.707 8.161 6.581 1.00 98.50 296 ALA A C 1
ATOM 2191 O O . ALA A 1 296 ? -13.687 9.094 5.781 1.00 98.50 296 ALA A O 1
ATOM 2192 N N . SER A 1 297 ? -13.715 6.886 6.201 1.00 97.69 297 SER A N 1
ATOM 2193 C CA . SER A 1 297 ? -13.636 6.456 4.805 1.00 97.69 297 SER A CA 1
ATOM 2194 C C . SER A 1 297 ? -14.881 6.870 4.008 1.00 97.69 297 SER A C 1
ATOM 2196 O O . SER A 1 297 ? -14.749 7.413 2.912 1.00 97.69 297 SER A O 1
ATOM 2198 N N . ILE A 1 298 ? -16.085 6.699 4.575 1.00 97.00 298 ILE A N 1
ATOM 2199 C CA . ILE A 1 298 ? -17.348 7.186 3.985 1.00 97.00 298 ILE A CA 1
ATOM 2200 C C . ILE A 1 298 ? -17.275 8.697 3.770 1.00 97.00 298 ILE A C 1
ATOM 2202 O O . ILE A 1 298 ? -17.626 9.195 2.702 1.00 97.00 298 ILE A O 1
ATOM 2206 N N . TRP A 1 299 ? -16.805 9.442 4.774 1.00 97.56 299 TRP A N 1
ATOM 2207 C CA . TRP A 1 299 ? -16.697 10.893 4.673 1.00 97.56 299 TRP A CA 1
ATOM 2208 C C . TRP A 1 299 ? -15.694 11.320 3.594 1.00 97.56 299 TRP A C 1
ATOM 2210 O O . TRP A 1 299 ? -16.003 12.222 2.817 1.00 97.56 299 TRP A O 1
ATOM 2220 N N . LEU A 1 300 ? -14.537 10.662 3.497 1.00 96.12 300 LEU A N 1
ATOM 2221 C CA . LEU A 1 300 ? -13.514 10.954 2.486 1.00 96.12 300 LEU A CA 1
ATOM 2222 C C . LEU A 1 300 ? -14.028 10.778 1.048 1.00 96.12 300 LEU A C 1
ATOM 2224 O O . LEU A 1 300 ? -13.646 11.543 0.159 1.00 96.12 300 LEU A O 1
ATOM 2228 N N . ASP A 1 301 ? -14.906 9.803 0.822 1.00 94.06 301 ASP A N 1
ATOM 2229 C CA . ASP A 1 301 ? -15.443 9.484 -0.504 1.00 94.06 301 ASP A CA 1
ATOM 2230 C C . ASP A 1 301 ? -16.825 10.094 -0.785 1.00 94.06 301 ASP A C 1
ATOM 2232 O O . ASP A 1 301 ? -17.341 9.966 -1.897 1.00 94.06 301 ASP A O 1
ATOM 2236 N N . ALA A 1 302 ? -17.434 10.769 0.192 1.00 93.44 302 ALA A N 1
ATOM 2237 C CA . ALA A 1 302 ? -18.794 11.281 0.077 1.00 93.44 302 ALA A CA 1
ATOM 2238 C C . ALA A 1 302 ? -18.965 12.221 -1.127 1.00 93.44 302 ALA A C 1
ATOM 2240 O O . ALA A 1 302 ? -18.168 13.142 -1.319 1.00 93.44 302 ALA A O 1
ATOM 2241 N N . ARG A 1 303 ? -20.064 12.034 -1.878 1.00 88.31 303 ARG A N 1
ATOM 2242 C CA . ARG A 1 303 ? -20.442 12.837 -3.061 1.00 88.31 303 ARG A CA 1
ATOM 2243 C C . ARG A 1 303 ? -19.251 13.078 -4.000 1.00 88.31 303 ARG A C 1
ATOM 2245 O O . ARG A 1 303 ? -18.867 14.222 -4.222 1.00 88.31 303 ARG A O 1
ATOM 2252 N N . ASP A 1 304 ? -18.635 11.986 -4.444 1.00 83.38 304 ASP A N 1
ATOM 2253 C CA . ASP A 1 304 ? -17.483 11.980 -5.354 1.00 83.38 304 ASP A CA 1
ATOM 2254 C C . ASP A 1 304 ? -16.293 12.820 -4.873 1.00 83.38 304 ASP A C 1
ATOM 2256 O O . ASP A 1 304 ? -15.596 13.468 -5.647 1.00 83.38 304 ASP A O 1
ATOM 2260 N N . GLY A 1 305 ? -16.030 12.780 -3.565 1.00 85.94 305 GLY A N 1
ATOM 2261 C CA . GLY A 1 305 ? -14.844 13.407 -2.988 1.00 85.94 305 GLY A CA 1
ATOM 2262 C C . GLY A 1 305 ? -14.998 14.898 -2.682 1.00 85.94 305 GLY A C 1
ATOM 2263 O O . GLY A 1 305 ? -13.994 15.600 -2.571 1.00 85.94 305 GLY A O 1
ATOM 2264 N N . LYS A 1 306 ? -16.220 15.395 -2.434 1.00 92.75 306 LYS A N 1
ATOM 2265 C CA . LYS A 1 306 ? -16.447 16.802 -2.020 1.00 92.75 306 LYS A CA 1
ATOM 2266 C C . LYS A 1 306 ? -15.602 17.250 -0.814 1.00 92.75 306 LYS A C 1
ATOM 2268 O O . LYS A 1 306 ? -15.415 18.437 -0.578 1.00 92.75 306 LYS A O 1
ATOM 2273 N N . ASN A 1 307 ? -15.169 16.291 0.002 1.00 95.25 307 ASN A N 1
ATOM 2274 C CA . ASN A 1 307 ? -14.458 16.508 1.256 1.00 95.25 307 ASN A CA 1
ATOM 2275 C C . ASN A 1 307 ? -12.926 16.433 1.100 1.00 95.25 307 ASN A C 1
ATOM 2277 O O . ASN A 1 307 ? -12.201 16.670 2.069 1.00 95.25 307 ASN A O 1
ATOM 2281 N N . ARG A 1 308 ? -12.415 16.114 -0.098 1.00 92.44 308 ARG A N 1
ATOM 2282 C CA . ARG A 1 308 ? -10.982 15.877 -0.342 1.00 92.44 308 ARG A CA 1
ATOM 2283 C C . ARG A 1 308 ? -10.125 17.119 -0.080 1.00 92.44 308 ARG A C 1
ATOM 2285 O O . ARG A 1 308 ? -9.052 16.980 0.496 1.00 92.44 308 ARG A O 1
ATOM 2292 N N . ASP A 1 309 ? -10.622 18.322 -0.368 1.00 93.38 309 ASP A N 1
ATOM 2293 C CA . ASP A 1 309 ? -9.907 19.574 -0.061 1.00 93.38 309 ASP A CA 1
ATOM 2294 C C . ASP A 1 309 ? -9.808 19.853 1.442 1.00 93.38 309 ASP A C 1
ATOM 2296 O O . ASP A 1 309 ? -8.801 20.365 1.933 1.00 93.38 309 ASP A O 1
ATOM 2300 N N . VAL A 1 310 ? -10.861 19.518 2.194 1.00 96.06 310 VAL A N 1
ATOM 2301 C CA . VAL A 1 310 ? -10.857 19.637 3.658 1.00 96.06 310 VAL A CA 1
ATOM 2302 C C . VAL A 1 310 ? -9.858 18.641 4.243 1.00 96.06 310 VAL A C 1
ATOM 2304 O O . VAL A 1 310 ? -9.031 19.027 5.067 1.00 96.06 310 VAL A O 1
ATOM 2307 N N . ALA A 1 311 ? -9.881 17.393 3.763 1.00 96.62 311 ALA A N 1
ATOM 2308 C CA . ALA A 1 311 ? -8.903 16.380 4.144 1.00 96.62 311 ALA A CA 1
ATOM 2309 C C . ALA A 1 311 ? -7.473 16.836 3.820 1.00 96.62 311 ALA A C 1
ATOM 2311 O O . ALA A 1 311 ? -6.593 16.741 4.669 1.00 96.62 311 ALA A O 1
ATOM 2312 N N . ALA A 1 312 ? -7.237 17.402 2.635 1.00 95.75 312 ALA A N 1
ATOM 2313 C CA . ALA A 1 312 ? -5.916 17.868 2.229 1.00 95.75 312 ALA A CA 1
ATOM 2314 C C . ALA A 1 312 ? -5.341 18.926 3.180 1.00 95.75 312 ALA A C 1
ATOM 2316 O O . ALA A 1 312 ? -4.163 18.857 3.531 1.00 95.75 312 ALA A O 1
ATOM 2317 N N . ARG A 1 313 ? -6.172 19.864 3.654 1.00 96.31 313 ARG A N 1
ATOM 2318 C CA . ARG A 1 313 ? -5.761 20.860 4.658 1.00 96.31 313 ARG A CA 1
ATOM 2319 C C . ARG A 1 313 ? -5.424 20.237 6.009 1.00 96.31 313 ARG A C 1
ATOM 2321 O O . ARG A 1 313 ? -4.467 20.680 6.631 1.00 96.31 313 ARG A O 1
ATOM 2328 N N . MET A 1 314 ? -6.163 19.213 6.440 1.00 96.94 314 MET A N 1
ATOM 2329 C CA . MET A 1 314 ? -5.827 18.461 7.656 1.00 96.94 314 MET A CA 1
ATOM 2330 C C . MET A 1 314 ? -4.475 17.762 7.492 1.00 96.94 314 MET A C 1
ATOM 2332 O O . MET A 1 314 ? -3.570 17.968 8.290 1.00 96.94 314 MET A O 1
ATOM 2336 N N . LEU A 1 315 ? -4.305 16.985 6.418 1.00 96.19 315 LEU A N 1
ATOM 2337 C CA . LEU A 1 315 ? -3.095 16.195 6.175 1.00 96.19 315 LEU A CA 1
ATOM 2338 C C . LEU A 1 315 ? -1.832 17.055 5.998 1.00 96.19 315 LEU A C 1
ATOM 2340 O O . LEU A 1 315 ? -0.733 16.570 6.265 1.00 96.19 315 LEU A O 1
ATOM 2344 N N . ALA A 1 316 ? -1.974 18.308 5.560 1.00 96.12 316 ALA A N 1
ATOM 2345 C CA . ALA A 1 316 ? -0.864 19.238 5.370 1.00 96.12 316 ALA A CA 1
ATOM 2346 C C . ALA A 1 316 ? -0.161 19.654 6.672 1.00 96.12 316 ALA A C 1
ATOM 2348 O O . ALA A 1 316 ? 0.958 20.166 6.609 1.00 96.12 316 ALA A O 1
ATOM 2349 N N . ALA A 1 317 ? -0.784 19.440 7.837 1.00 95.62 317 ALA A N 1
ATOM 2350 C CA . ALA A 1 317 ? -0.189 19.818 9.113 1.00 95.62 317 ALA A CA 1
ATOM 2351 C C . ALA A 1 317 ? 1.187 19.133 9.321 1.00 95.62 317 ALA A C 1
ATOM 2353 O O . ALA A 1 317 ? 1.355 17.970 8.924 1.00 95.62 317 ALA A O 1
ATOM 2354 N N . PRO A 1 318 ? 2.188 19.813 9.918 1.00 92.00 318 PRO A N 1
ATOM 2355 C CA . PRO A 1 318 ? 3.539 19.268 10.108 1.00 92.00 318 PRO A CA 1
ATOM 2356 C C . PRO A 1 318 ? 3.577 17.958 10.901 1.00 92.00 318 PRO A C 1
ATOM 2358 O O . PRO A 1 318 ? 4.399 17.078 10.628 1.00 92.00 318 PRO A O 1
ATOM 2361 N N . GLU A 1 319 ? 2.679 17.814 11.870 1.00 91.12 319 GLU A N 1
ATOM 2362 C CA . GLU A 1 319 ? 2.484 16.614 12.676 1.00 91.12 319 GLU A CA 1
ATOM 2363 C C . GLU A 1 319 ? 1.853 15.455 11.902 1.00 91.12 319 GLU A C 1
ATOM 2365 O O . GLU A 1 319 ? 1.849 14.360 12.451 1.00 91.12 319 GLU A O 1
ATOM 2370 N N . TYR A 1 320 ? 1.376 15.682 10.668 1.00 94.44 320 TYR A N 1
ATOM 2371 C CA . TYR A 1 320 ? 0.831 14.705 9.718 1.00 94.44 320 TYR A CA 1
ATOM 2372 C C . TYR A 1 320 ? 1.757 14.541 8.503 1.00 94.44 320 TYR A C 1
ATOM 2374 O O . TYR A 1 320 ? 2.937 14.234 8.681 1.00 94.44 320 TYR A O 1
ATOM 2382 N N . VAL A 1 321 ? 1.269 14.705 7.265 1.00 90.94 321 VAL A N 1
ATOM 2383 C CA . VAL A 1 321 ? 2.097 14.536 6.055 1.00 90.94 321 VAL A CA 1
ATOM 2384 C C . VAL A 1 321 ? 3.132 15.656 5.955 1.00 90.94 321 VAL A C 1
ATOM 2386 O O . VAL A 1 321 ? 4.274 15.396 5.580 1.00 90.94 321 VAL A O 1
ATOM 2389 N N . GLY A 1 322 ? 2.766 16.876 6.357 1.00 89.88 322 GLY A N 1
ATOM 2390 C CA . GLY A 1 322 ? 3.699 17.999 6.462 1.00 89.88 322 GLY A CA 1
ATOM 2391 C C . GLY A 1 322 ? 4.203 18.531 5.120 1.00 89.88 322 GLY A C 1
ATOM 2392 O O . GLY A 1 322 ? 5.340 18.990 5.039 1.00 89.88 322 GLY A O 1
ATOM 2393 N N . ILE A 1 323 ? 3.381 18.459 4.069 1.00 88.44 323 ILE A N 1
ATOM 2394 C CA . ILE A 1 323 ? 3.650 19.100 2.773 1.00 88.44 323 ILE A CA 1
ATOM 2395 C C . ILE A 1 323 ? 2.468 19.981 2.355 1.00 88.44 323 ILE A C 1
ATOM 2397 O O . ILE A 1 323 ? 1.414 19.955 2.987 1.00 88.44 323 ILE A O 1
ATOM 2401 N N . SER A 1 324 ? 2.625 20.740 1.266 1.00 91.56 324 SER A N 1
ATOM 2402 C CA . SER A 1 324 ? 1.586 21.654 0.779 1.00 91.56 324 SER A CA 1
ATOM 2403 C C . SER A 1 324 ? 0.219 20.978 0.620 1.00 91.56 324 SER A C 1
ATOM 2405 O O . SER A 1 324 ? 0.083 19.974 -0.087 1.00 91.56 324 SER A O 1
ATOM 2407 N N . ALA A 1 325 ? -0.814 21.606 1.191 1.00 93.19 325 ALA A N 1
ATOM 2408 C CA . ALA A 1 325 ? -2.205 21.196 1.021 1.00 93.19 325 ALA A CA 1
ATOM 2409 C C . ALA A 1 325 ? -2.618 21.144 -0.456 1.00 93.19 325 ALA A C 1
ATOM 2411 O O . ALA A 1 325 ? -3.420 20.291 -0.817 1.00 93.19 325 ALA A O 1
ATOM 2412 N N . SER A 1 326 ? -2.054 21.999 -1.320 1.00 90.38 326 SER A N 1
ATOM 2413 C CA . SER A 1 326 ? -2.349 21.962 -2.758 1.00 90.38 326 SER A CA 1
ATOM 2414 C C . SER A 1 326 ? -1.878 20.656 -3.402 1.00 90.38 326 SER A C 1
ATOM 2416 O O . SER A 1 326 ? -2.650 20.017 -4.104 1.00 90.38 326 SER A O 1
ATOM 2418 N N . ILE A 1 327 ? -0.661 20.196 -3.097 1.00 88.50 327 ILE A N 1
ATOM 2419 C CA . ILE A 1 327 ? -0.115 18.934 -3.625 1.00 88.50 327 ILE A CA 1
ATOM 2420 C C . ILE A 1 327 ? -0.899 17.724 -3.093 1.00 88.50 327 ILE A C 1
ATOM 2422 O O . ILE A 1 327 ? -1.206 16.786 -3.834 1.00 88.50 327 ILE A O 1
ATOM 2426 N N . ILE A 1 328 ? -1.281 17.757 -1.814 1.00 91.69 328 ILE A N 1
ATOM 2427 C CA . ILE A 1 328 ? -2.132 16.717 -1.222 1.00 91.69 328 ILE A CA 1
ATOM 2428 C C . ILE A 1 328 ? -3.523 16.731 -1.871 1.00 91.69 328 ILE A C 1
ATOM 2430 O O . ILE A 1 328 ? -4.071 15.669 -2.159 1.00 91.69 328 ILE A O 1
ATOM 2434 N N . ALA A 1 329 ? -4.092 17.905 -2.151 1.00 90.38 329 ALA A N 1
ATOM 2435 C CA . ALA A 1 329 ? -5.384 18.019 -2.819 1.00 90.38 329 ALA A CA 1
ATOM 2436 C C . ALA A 1 329 ? -5.338 17.416 -4.227 1.00 90.38 329 ALA A C 1
ATOM 2438 O O . ALA A 1 329 ? -6.223 16.628 -4.554 1.00 90.38 329 ALA A O 1
ATOM 2439 N N . LEU A 1 330 ? -4.289 17.681 -5.019 1.00 86.12 330 LEU A N 1
ATOM 2440 C CA . LEU A 1 330 ? -4.088 17.051 -6.337 1.00 86.12 330 LEU A CA 1
ATOM 2441 C C . LEU A 1 330 ? -4.144 15.515 -6.241 1.00 86.12 330 LEU A C 1
ATOM 2443 O O . LEU A 1 330 ? -4.841 14.854 -7.008 1.00 86.12 330 LEU A O 1
ATOM 2447 N N . SER A 1 331 ? -3.469 14.958 -5.234 1.00 85.50 331 SER A N 1
ATOM 2448 C CA . SER A 1 331 ? -3.432 13.516 -4.953 1.00 85.50 331 SER A CA 1
ATOM 2449 C C . SER A 1 331 ? -4.796 12.936 -4.574 1.00 85.50 331 SER A C 1
ATOM 2451 O O . SER A 1 331 ? -5.194 11.860 -5.015 1.00 85.50 331 SER A O 1
ATOM 2453 N N . LEU A 1 332 ? -5.519 13.653 -3.717 1.00 88.25 332 LEU A N 1
ATOM 2454 C CA . LEU A 1 332 ? -6.785 13.207 -3.152 1.00 88.25 332 LEU A CA 1
ATOM 2455 C C . LEU A 1 332 ? -7.968 13.414 -4.104 1.00 88.25 332 LEU A C 1
ATOM 2457 O O . LEU A 1 332 ? -8.967 12.712 -3.967 1.00 88.25 332 LEU A O 1
ATOM 2461 N N . SER A 1 333 ? -7.880 14.357 -5.036 1.00 81.75 333 SER A N 1
ATOM 2462 C CA . SER A 1 333 ? -8.972 14.722 -5.946 1.00 81.75 333 SER A CA 1
ATOM 2463 C C . SER A 1 333 ? -8.791 14.201 -7.372 1.00 81.75 333 SER A C 1
ATOM 2465 O O . SER A 1 333 ? -9.725 14.303 -8.160 1.00 81.75 333 SER A O 1
ATOM 2467 N N . GLY A 1 334 ? -7.628 13.633 -7.710 1.00 76.38 334 GLY A N 1
ATOM 2468 C CA . GLY A 1 334 ? -7.360 13.144 -9.065 1.00 76.38 334 GLY A CA 1
ATOM 2469 C C . GLY A 1 334 ? -7.222 14.276 -10.083 1.00 76.38 334 GLY A C 1
ATOM 2470 O O . GLY A 1 334 ? -7.537 14.096 -11.255 1.00 76.38 334 GLY A O 1
ATOM 2471 N N . HIS A 1 335 ? -6.786 15.460 -9.646 1.00 79.38 335 HIS A N 1
ATOM 2472 C CA . HIS A 1 335 ? -6.395 16.537 -10.550 1.00 79.38 335 HIS A CA 1
ATOM 2473 C C . HIS A 1 335 ? -4.898 16.387 -10.808 1.00 79.38 335 HIS A C 1
ATOM 2475 O O . HIS A 1 335 ? -4.094 16.674 -9.919 1.00 79.38 335 HIS A O 1
ATOM 2481 N N . PRO A 1 336 ? -4.492 15.860 -11.968 1.00 78.00 336 PRO A N 1
ATOM 2482 C CA . PRO A 1 336 ? -3.095 15.584 -12.212 1.00 78.00 336 PRO A CA 1
ATOM 2483 C C . PRO A 1 336 ? -2.344 16.872 -12.559 1.00 78.00 336 PRO A C 1
ATOM 2485 O O . PRO A 1 336 ? -2.921 17.794 -13.140 1.00 78.00 336 PRO A O 1
ATOM 2488 N N . HIS A 1 337 ? -1.058 16.928 -12.229 1.00 72.06 337 HIS A N 1
ATOM 2489 C CA . HIS A 1 337 ? -0.164 17.991 -12.677 1.00 72.06 337 HIS A CA 1
ATOM 2490 C C . HIS A 1 337 ? 0.971 17.391 -13.512 1.00 72.06 337 HIS A C 1
ATOM 2492 O O . HIS A 1 337 ? 1.510 16.346 -13.161 1.00 72.06 337 HIS A O 1
ATOM 2498 N N . GLY A 1 338 ? 1.327 18.041 -14.618 1.00 69.25 338 GLY A N 1
ATOM 2499 C CA . GLY A 1 338 ? 2.347 17.576 -15.560 1.00 69.25 338 GLY A CA 1
ATOM 2500 C C . GLY A 1 338 ? 2.119 18.154 -16.956 1.00 69.25 338 GLY A C 1
ATOM 2501 O O . GLY A 1 338 ? 1.062 18.724 -17.227 1.00 69.25 338 GLY A O 1
ATOM 2502 N N . SER A 1 339 ? 3.119 18.040 -17.826 1.00 63.47 339 SER A N 1
ATOM 2503 C CA . SER A 1 339 ? 3.109 18.608 -19.185 1.00 63.47 339 SER A CA 1
ATOM 2504 C C . SER A 1 339 ? 3.453 17.585 -20.274 1.00 63.47 339 SER A C 1
ATOM 2506 O O . SER A 1 339 ? 3.569 17.940 -21.445 1.00 63.47 339 SER A O 1
ATOM 2508 N N . ASP A 1 340 ? 3.606 16.312 -19.904 1.00 77.81 340 ASP A N 1
ATOM 2509 C CA . ASP A 1 340 ? 4.130 15.260 -20.780 1.00 77.81 340 ASP A CA 1
ATOM 2510 C C . ASP A 1 340 ? 3.046 14.438 -21.498 1.00 77.81 340 ASP A C 1
ATOM 2512 O O . ASP A 1 340 ? 3.368 13.522 -22.259 1.00 77.81 340 ASP A O 1
ATOM 2516 N N . GLY A 1 341 ? 1.765 14.737 -21.264 1.00 79.06 341 GLY A N 1
ATOM 2517 C CA . GLY A 1 341 ? 0.630 13.987 -21.808 1.00 79.06 341 GLY A CA 1
ATOM 2518 C C . GLY A 1 341 ? 0.375 12.654 -21.098 1.00 79.06 341 GLY A C 1
ATOM 2519 O O . GLY A 1 341 ? -0.470 11.876 -21.541 1.00 79.06 341 GLY A O 1
ATOM 2520 N N . THR A 1 342 ? 1.095 12.367 -20.007 1.00 79.56 342 THR A N 1
ATOM 2521 C CA . THR A 1 342 ? 0.922 11.166 -19.172 1.00 79.56 342 THR A CA 1
ATOM 2522 C C . THR A 1 342 ? 0.159 11.445 -17.880 1.00 79.56 342 THR A C 1
ATOM 2524 O O . THR A 1 342 ? -0.272 10.515 -17.195 1.00 79.56 342 THR A O 1
ATOM 2527 N N . GLU A 1 343 ? -0.078 12.717 -17.560 1.00 74.31 343 GLU A N 1
ATOM 2528 C CA . GLU A 1 343 ? -0.697 13.176 -16.319 1.00 74.31 343 GLU A CA 1
ATOM 2529 C C . GLU A 1 343 ? -2.118 12.613 -16.143 1.00 74.31 343 GLU A C 1
ATOM 2531 O O . GLU A 1 343 ? -2.560 12.370 -15.024 1.00 74.31 343 GLU A O 1
ATOM 2536 N N . GLY A 1 344 ? -2.802 12.254 -17.237 1.00 79.75 344 GLY A N 1
ATOM 2537 C CA . GLY A 1 344 ? -4.063 11.506 -17.201 1.00 79.75 344 GLY A CA 1
ATOM 2538 C C . GLY A 1 344 ? -4.035 10.236 -16.334 1.00 79.75 344 GLY A C 1
ATOM 2539 O O . GLY A 1 344 ? -5.074 9.856 -15.796 1.00 79.75 344 GLY A O 1
ATOM 2540 N N . LEU A 1 345 ? -2.866 9.619 -16.128 1.00 81.06 345 LEU A N 1
ATOM 2541 C CA . LEU A 1 345 ? -2.685 8.473 -15.228 1.00 81.06 345 LEU A CA 1
ATOM 2542 C C . LEU A 1 345 ? -2.916 8.811 -13.751 1.00 81.06 345 LEU A C 1
ATOM 2544 O O . LEU A 1 345 ? -3.273 7.926 -12.979 1.00 81.06 345 LEU A O 1
ATOM 2548 N N . LEU A 1 346 ? -2.743 10.062 -13.333 1.00 80.75 346 LEU A N 1
ATOM 2549 C CA . LEU A 1 346 ? -2.966 10.471 -11.943 1.00 80.75 346 LEU A CA 1
ATOM 2550 C C . LEU A 1 346 ? -4.414 10.932 -11.685 1.00 80.75 346 LEU A C 1
ATOM 2552 O O . LEU A 1 346 ? -4.724 11.412 -10.598 1.00 80.75 346 LEU A O 1
ATOM 2556 N N . LYS A 1 347 ? -5.324 10.759 -12.661 1.00 80.94 347 LYS A N 1
ATOM 2557 C CA . LYS A 1 347 ? -6.753 11.105 -12.523 1.00 80.94 347 LYS A CA 1
ATOM 2558 C C . LYS A 1 347 ? -7.564 10.148 -11.661 1.00 80.94 347 LYS A C 1
ATOM 2560 O O . LYS A 1 347 ? -8.670 10.492 -11.266 1.00 80.94 347 LYS A O 1
ATOM 2565 N N . GLU A 1 348 ? -7.050 8.951 -11.401 1.00 78.25 348 GLU A N 1
ATOM 2566 C CA . GLU A 1 348 ? -7.689 7.949 -10.545 1.00 78.25 348 GLU A CA 1
ATOM 2567 C C . GLU A 1 348 ? -7.138 8.080 -9.114 1.00 78.25 348 GLU A C 1
ATOM 2569 O O . GLU A 1 348 ? -6.109 7.469 -8.804 1.00 78.25 348 GLU A O 1
ATOM 2574 N N . PRO A 1 349 ? -7.770 8.879 -8.228 1.00 80.81 349 PRO A N 1
ATOM 2575 C CA . PRO A 1 349 ? -7.279 9.061 -6.871 1.00 80.81 349 PRO A CA 1
ATOM 2576 C C . PRO A 1 349 ? -7.488 7.798 -6.033 1.00 80.81 349 PRO A C 1
ATOM 2578 O O . PRO A 1 349 ? -8.250 6.891 -6.387 1.00 80.81 349 PRO A O 1
ATOM 2581 N N . SER A 1 350 ? -6.876 7.783 -4.849 1.00 87.62 350 SER A N 1
ATOM 2582 C CA . SER A 1 350 ? -7.147 6.762 -3.836 1.00 87.62 350 SER A CA 1
ATOM 2583 C C . SER A 1 350 ? -8.645 6.680 -3.537 1.00 87.62 350 SER A C 1
ATOM 2585 O O . SER A 1 350 ? -9.298 7.710 -3.329 1.00 87.62 350 SER A O 1
ATOM 2587 N N . ARG A 1 351 ? -9.190 5.466 -3.472 1.00 90.25 351 ARG A N 1
ATOM 2588 C CA . ARG A 1 351 ? -10.563 5.175 -3.031 1.00 90.25 351 ARG A CA 1
ATOM 2589 C C . ARG A 1 351 ? -10.501 4.654 -1.602 1.00 90.25 351 ARG A C 1
ATOM 2591 O O . ARG A 1 351 ? -9.759 3.710 -1.343 1.00 90.25 351 ARG A O 1
ATOM 2598 N N . PHE A 1 352 ? -11.249 5.262 -0.686 1.00 94.06 352 PHE A N 1
ATOM 2599 C CA . PHE A 1 352 ? -11.204 4.897 0.735 1.00 94.06 352 PHE A CA 1
ATOM 2600 C C . PHE A 1 352 ? -12.402 4.026 1.142 1.00 94.06 352 PHE A C 1
ATOM 2602 O O . PHE A 1 352 ? -12.275 3.153 1.996 1.00 94.06 352 PHE A O 1
ATOM 2609 N N . PHE A 1 353 ? -13.564 4.218 0.510 1.00 93.62 353 PHE A N 1
ATOM 2610 C CA . PHE A 1 353 ? -14.800 3.498 0.832 1.00 93.62 353 PHE A CA 1
ATOM 2611 C C . PHE A 1 353 ? -15.540 2.962 -0.397 1.00 93.62 353 PHE A C 1
ATOM 2613 O O . PHE A 1 353 ? -15.978 1.808 -0.380 1.00 93.62 353 PHE A O 1
ATOM 2620 N N . ARG A 1 354 ? -15.659 3.769 -1.462 1.00 88.75 354 ARG A N 1
ATOM 2621 C CA . ARG A 1 354 ? -16.390 3.397 -2.688 1.00 88.75 354 ARG A CA 1
ATOM 2622 C C . ARG A 1 354 ? -15.845 2.108 -3.301 1.00 88.75 354 ARG A C 1
ATOM 2624 O O . ARG A 1 354 ? -14.698 1.726 -3.070 1.00 88.75 354 ARG A O 1
ATOM 2631 N N . ASP A 1 355 ? -16.695 1.424 -4.062 1.00 86.94 355 ASP A N 1
ATOM 2632 C CA . ASP A 1 355 ? -16.376 0.157 -4.736 1.00 86.94 355 ASP A CA 1
ATOM 2633 C C . ASP A 1 355 ? -15.839 -0.930 -3.791 1.00 86.94 355 ASP A C 1
ATOM 2635 O O . ASP A 1 355 ? -15.043 -1.789 -4.180 1.00 86.94 355 ASP A O 1
ATOM 2639 N N . ARG A 1 356 ? -16.282 -0.901 -2.527 1.00 89.31 356 ARG A N 1
ATOM 2640 C CA . ARG A 1 356 ? -15.868 -1.840 -1.476 1.00 89.31 356 ARG A CA 1
ATOM 2641 C C . ARG A 1 356 ? -14.363 -1.75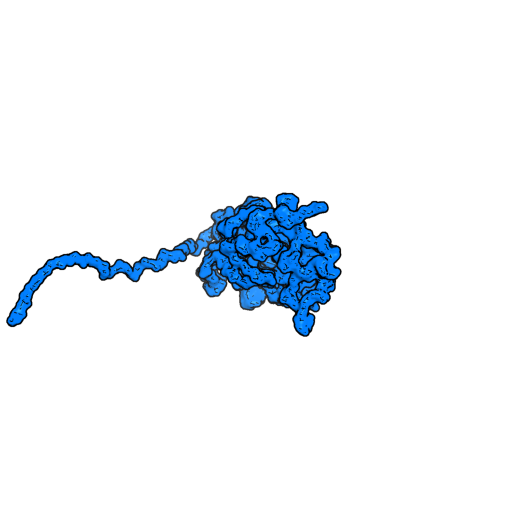4 -1.177 1.00 89.31 356 ARG A C 1
ATOM 2643 O O . ARG A 1 356 ? -13.759 -2.771 -0.834 1.00 89.31 356 ARG A O 1
ATOM 2650 N N . ALA A 1 357 ? -13.742 -0.578 -1.325 1.00 90.69 357 ALA A N 1
ATOM 2651 C CA . ALA A 1 357 ? -12.304 -0.381 -1.099 1.00 90.69 357 ALA A CA 1
ATOM 2652 C C . ALA A 1 357 ? -11.864 -0.715 0.337 1.00 90.69 357 ALA A C 1
ATOM 2654 O O . ALA A 1 357 ? -10.755 -1.197 0.531 1.00 90.69 357 ALA A O 1
ATOM 2655 N N . GLY A 1 358 ? -12.744 -0.509 1.324 1.00 93.25 358 GLY A N 1
ATOM 2656 C CA . GLY A 1 358 ? -12.431 -0.753 2.735 1.00 93.25 358 GLY A CA 1
ATOM 2657 C C . GLY A 1 358 ? -12.499 -2.216 3.189 1.00 93.25 358 GLY A C 1
ATOM 2658 O O . GLY A 1 358 ? -12.071 -2.539 4.300 1.00 93.25 358 GLY A O 1
ATOM 2659 N N . VAL A 1 359 ? -13.046 -3.108 2.358 1.00 93.31 359 VAL A N 1
ATOM 2660 C CA . VAL A 1 359 ? -13.302 -4.504 2.732 1.00 93.31 359 VAL A CA 1
ATOM 2661 C C . VAL A 1 359 ? -12.027 -5.343 2.559 1.00 93.31 359 VAL A C 1
ATOM 2663 O O . VAL A 1 359 ? -11.477 -5.396 1.456 1.00 93.31 359 VAL A O 1
ATOM 2666 N N . PRO A 1 360 ? -11.561 -6.053 3.604 1.00 94.25 360 PRO A N 1
ATOM 2667 C CA . PRO A 1 360 ? -10.394 -6.926 3.515 1.00 94.25 360 PRO A CA 1
ATOM 2668 C C . PRO A 1 360 ? -10.765 -8.286 2.904 1.00 94.25 360 PRO A C 1
ATOM 2670 O O . PRO A 1 360 ? -10.854 -9.293 3.602 1.00 94.25 360 PRO A O 1
ATOM 2673 N N . PHE A 1 361 ? -10.964 -8.317 1.585 1.00 93.38 361 PHE A N 1
ATOM 2674 C CA . PHE A 1 361 ? -11.266 -9.548 0.848 1.00 93.38 361 PHE A CA 1
ATOM 2675 C C . PHE A 1 361 ? -10.105 -10.551 0.872 1.00 93.38 361 PHE A C 1
ATOM 2677 O O . PHE A 1 361 ? -8.951 -10.170 0.656 1.00 93.38 361 PHE A O 1
ATOM 2684 N N . TYR A 1 362 ? -10.392 -11.851 1.016 1.00 94.00 362 TYR A N 1
ATOM 2685 C CA . TYR A 1 362 ? -9.345 -12.882 0.974 1.00 94.00 362 TYR A CA 1
ATOM 2686 C C . TYR A 1 362 ? -8.646 -12.952 -0.379 1.00 94.00 362 TYR A C 1
ATOM 2688 O O . TYR A 1 362 ? -7.451 -13.222 -0.430 1.00 94.00 362 TYR A O 1
ATOM 2696 N N . SER A 1 363 ? -9.355 -12.653 -1.470 1.00 92.75 363 SER A N 1
ATOM 2697 C CA . SER A 1 363 ? -8.760 -12.579 -2.809 1.00 92.75 363 SER A CA 1
ATOM 2698 C C . SER A 1 363 ? -7.592 -11.591 -2.874 1.00 92.75 363 SER A C 1
ATOM 2700 O O . SER A 1 363 ? -6.597 -11.865 -3.538 1.00 92.75 363 SER A O 1
ATOM 2702 N N . GLU A 1 364 ? -7.662 -10.479 -2.138 1.00 93.44 364 GLU A N 1
ATOM 2703 C CA . GLU A 1 364 ? -6.570 -9.506 -2.071 1.00 93.44 364 GLU A CA 1
ATOM 2704 C C . GLU A 1 364 ? -5.347 -10.105 -1.373 1.00 93.44 364 GLU A C 1
ATOM 2706 O O . GLU A 1 364 ? -4.253 -10.100 -1.934 1.00 93.44 364 GLU A O 1
ATOM 2711 N N . ALA A 1 365 ? -5.538 -10.700 -0.194 1.00 96.19 365 ALA A N 1
ATOM 2712 C CA . ALA A 1 365 ? -4.472 -11.371 0.544 1.00 96.19 365 ALA A CA 1
ATOM 2713 C C . ALA A 1 365 ? -3.815 -12.506 -0.259 1.00 96.19 365 ALA A C 1
ATOM 2715 O O . ALA A 1 365 ? -2.589 -12.607 -0.298 1.00 96.19 365 ALA A O 1
ATOM 2716 N N . ILE A 1 366 ? -4.619 -13.331 -0.938 1.00 97.06 366 ILE A N 1
ATOM 2717 C CA . ILE A 1 366 ? -4.133 -14.438 -1.772 1.00 97.06 366 ILE A CA 1
ATOM 2718 C C . ILE A 1 366 ? -3.290 -13.900 -2.929 1.00 97.06 366 ILE A C 1
ATOM 2720 O O . ILE A 1 366 ? -2.240 -14.473 -3.217 1.00 97.06 366 ILE A O 1
ATOM 2724 N N . TRP A 1 367 ? -3.670 -12.780 -3.555 1.00 95.94 367 TRP A N 1
ATOM 2725 C CA . TRP A 1 367 ? -2.844 -12.173 -4.601 1.00 95.94 367 TRP A CA 1
ATOM 2726 C C . TRP A 1 367 ? -1.466 -11.768 -4.072 1.00 95.94 367 TRP A C 1
ATOM 2728 O O . TRP A 1 367 ? -0.456 -12.088 -4.698 1.00 95.94 367 TRP A O 1
ATOM 2738 N N . TYR A 1 368 ? -1.406 -11.120 -2.903 1.00 97.50 368 TYR A N 1
ATOM 2739 C CA . TYR A 1 368 ? -0.137 -10.727 -2.278 1.00 97.50 368 TYR A CA 1
ATOM 2740 C C . TYR A 1 368 ? 0.726 -11.932 -1.918 1.00 97.50 368 TYR A C 1
ATOM 2742 O O . TYR A 1 368 ? 1.906 -11.948 -2.260 1.00 97.50 368 TYR A O 1
ATOM 2750 N N . LEU A 1 369 ? 0.143 -12.970 -1.315 1.00 98.56 369 LEU A N 1
ATOM 2751 C CA . LEU A 1 369 ? 0.846 -14.230 -1.054 1.00 98.56 369 LEU A CA 1
ATOM 2752 C C . LEU A 1 369 ? 1.348 -14.870 -2.359 1.00 98.56 369 LEU A C 1
ATOM 2754 O O . LEU A 1 369 ? 2.460 -15.387 -2.413 1.00 98.56 369 LEU A O 1
ATOM 2758 N N . THR A 1 370 ? 0.573 -14.783 -3.439 1.00 97.94 370 THR A N 1
ATOM 2759 C CA . THR A 1 370 ? 0.988 -15.278 -4.756 1.00 97.94 370 THR A CA 1
ATOM 2760 C C . THR A 1 370 ? 2.170 -14.475 -5.303 1.00 97.94 370 THR A C 1
ATOM 2762 O O . THR A 1 370 ? 3.116 -15.059 -5.821 1.00 97.94 370 THR A O 1
ATOM 2765 N N . GLN A 1 371 ? 2.194 -13.148 -5.133 1.00 97.88 371 GLN A N 1
ATOM 2766 C CA . GLN A 1 371 ? 3.361 -12.340 -5.511 1.00 97.88 371 GLN A CA 1
ATOM 2767 C C . GLN A 1 371 ? 4.580 -12.612 -4.612 1.00 97.88 371 GLN A C 1
ATOM 2769 O O . GLN A 1 371 ? 5.700 -12.668 -5.113 1.00 97.88 371 GLN A O 1
ATOM 2774 N N . MET A 1 372 ? 4.382 -12.853 -3.312 1.00 98.56 372 MET A N 1
ATOM 2775 C CA . MET A 1 372 ? 5.448 -13.289 -2.399 1.00 98.56 372 MET A CA 1
ATOM 2776 C C . MET A 1 372 ? 6.051 -14.629 -2.833 1.00 98.56 372 MET A C 1
ATOM 2778 O O . MET A 1 372 ? 7.267 -14.807 -2.760 1.00 98.56 372 MET A O 1
ATOM 2782 N N . ARG A 1 373 ? 5.224 -15.562 -3.326 1.00 98.44 373 ARG A N 1
ATOM 2783 C CA . ARG A 1 373 ? 5.698 -16.806 -3.946 1.00 98.44 373 ARG A CA 1
ATOM 2784 C C . ARG A 1 373 ? 6.463 -16.530 -5.231 1.00 98.44 373 ARG A C 1
ATOM 2786 O O . ARG A 1 373 ? 7.595 -16.985 -5.352 1.00 98.44 373 ARG A O 1
ATOM 2793 N N . ARG A 1 374 ? 5.880 -15.749 -6.141 1.00 98.12 374 ARG A N 1
ATOM 2794 C CA . ARG A 1 374 ? 6.464 -15.420 -7.449 1.00 98.12 374 ARG A CA 1
ATOM 2795 C C . ARG A 1 374 ? 7.883 -14.861 -7.340 1.00 98.12 374 ARG A C 1
ATOM 2797 O O . ARG A 1 374 ? 8.713 -15.159 -8.190 1.00 98.12 374 ARG A O 1
ATOM 2804 N N . TRP A 1 375 ? 8.158 -14.073 -6.301 1.00 98.00 375 TRP A N 1
ATOM 2805 C CA . TRP A 1 375 ? 9.447 -13.401 -6.119 1.00 98.00 375 TRP A CA 1
ATOM 2806 C C . TRP A 1 375 ? 10.370 -14.053 -5.083 1.00 98.00 375 TRP A C 1
ATOM 2808 O O . TRP A 1 375 ? 11.444 -13.519 -4.840 1.00 98.00 375 TRP A O 1
ATOM 2818 N N . GLY A 1 376 ? 10.003 -15.193 -4.489 1.00 97.12 376 GLY A N 1
ATOM 2819 C CA . GLY A 1 376 ? 10.900 -15.972 -3.617 1.00 97.12 376 GLY A CA 1
ATOM 2820 C C . GLY A 1 376 ? 10.825 -15.673 -2.115 1.00 97.12 376 GLY A C 1
ATOM 2821 O O . GLY A 1 376 ? 11.501 -16.328 -1.326 1.00 97.12 376 GLY A O 1
ATOM 2822 N N . GLN A 1 377 ? 9.947 -14.767 -1.675 1.00 97.25 377 GLN A N 1
ATOM 2823 C CA . GLN A 1 377 ? 9.683 -14.553 -0.240 1.00 97.25 377 GLN A CA 1
ATOM 2824 C C . GLN A 1 377 ? 8.989 -15.767 0.394 1.00 97.25 377 GLN A C 1
ATOM 2826 O O . GLN A 1 377 ? 9.209 -16.072 1.565 1.00 97.25 377 GLN A O 1
ATOM 2831 N N . ILE A 1 378 ? 8.188 -16.493 -0.396 1.00 97.81 378 ILE A N 1
ATOM 2832 C CA . ILE A 1 378 ? 7.765 -17.866 -0.097 1.00 97.81 378 ILE A CA 1
ATOM 2833 C C . ILE A 1 378 ? 8.625 -18.797 -0.971 1.00 97.81 378 ILE A C 1
ATOM 2835 O O . ILE A 1 378 ? 8.336 -18.960 -2.160 1.00 97.81 378 ILE A O 1
ATOM 2839 N N . PRO A 1 379 ? 9.687 -19.412 -0.419 1.00 95.44 379 PRO A N 1
ATOM 2840 C CA . PRO A 1 379 ? 10.688 -20.110 -1.230 1.00 95.44 379 PRO A CA 1
ATOM 2841 C C . PRO A 1 379 ? 10.235 -21.497 -1.700 1.00 95.44 379 PRO A C 1
ATOM 2843 O O . PRO A 1 379 ? 10.838 -22.073 -2.596 1.00 95.44 379 PRO A O 1
ATOM 2846 N N . THR A 1 380 ? 9.179 -22.050 -1.097 1.00 95.50 380 THR A N 1
ATOM 2847 C CA . THR A 1 380 ? 8.706 -23.414 -1.363 1.00 95.50 380 THR A CA 1
ATOM 2848 C C . THR A 1 380 ? 7.297 -23.412 -1.929 1.00 95.50 380 THR A C 1
ATOM 2850 O O . THR A 1 380 ? 6.479 -22.561 -1.581 1.00 95.50 380 THR A O 1
ATOM 2853 N N . TYR A 1 381 ? 6.999 -24.406 -2.766 1.00 97.50 381 TYR A N 1
ATOM 2854 C CA . TYR A 1 381 ? 5.650 -24.644 -3.272 1.00 97.50 381 TYR A CA 1
ATOM 2855 C C . TYR A 1 381 ? 4.620 -24.779 -2.141 1.00 97.50 381 TYR A C 1
ATOM 2857 O O . TYR A 1 381 ? 4.895 -25.373 -1.092 1.00 97.50 381 TYR A O 1
ATOM 2865 N N . LYS A 1 382 ? 3.415 -24.260 -2.394 1.00 98.06 382 LYS A N 1
ATOM 2866 C CA . LYS A 1 382 ? 2.240 -24.343 -1.524 1.00 98.06 382 LYS A CA 1
ATOM 2867 C C . LYS A 1 382 ? 1.026 -24.733 -2.361 1.00 98.06 382 LYS A C 1
ATOM 2869 O O . LYS A 1 382 ? 0.874 -24.244 -3.477 1.00 98.06 382 LYS A O 1
ATOM 2874 N N . GLN A 1 383 ? 0.170 -25.594 -1.819 1.00 98.00 383 GLN A N 1
ATOM 2875 C CA . GLN A 1 383 ? -1.118 -25.916 -2.441 1.00 98.00 383 GLN A CA 1
ATOM 2876 C C . GLN A 1 383 ? -2.073 -24.714 -2.346 1.00 98.00 383 GLN A C 1
ATOM 2878 O O . GLN A 1 383 ? -1.884 -23.846 -1.491 1.00 98.00 383 GLN A O 1
ATOM 2883 N N . ASP A 1 384 ? -3.071 -24.639 -3.227 1.00 98.00 384 ASP A N 1
ATOM 2884 C CA . ASP A 1 384 ? -3.978 -23.483 -3.344 1.00 98.00 384 ASP A CA 1
ATOM 2885 C C . ASP A 1 384 ? -4.707 -23.168 -2.020 1.00 98.00 384 ASP A C 1
ATOM 2887 O O . ASP A 1 384 ? -4.810 -22.016 -1.593 1.00 98.00 384 ASP A O 1
ATOM 2891 N N . ASP A 1 385 ? -5.115 -24.205 -1.303 1.00 97.75 385 ASP A N 1
ATOM 2892 C CA . ASP A 1 385 ? -5.778 -24.174 -0.002 1.00 97.75 385 ASP A CA 1
ATOM 2893 C C . ASP A 1 385 ? -4.892 -23.627 1.133 1.00 97.75 385 ASP A C 1
ATOM 2895 O O . ASP A 1 385 ? -5.406 -23.009 2.071 1.00 97.75 385 ASP A O 1
ATOM 2899 N N . TRP A 1 386 ? -3.562 -23.721 1.027 1.00 98.38 386 TRP A N 1
ATOM 2900 C CA . TRP A 1 386 ? -2.658 -23.045 1.968 1.00 98.38 386 TRP A CA 1
ATOM 2901 C C . TRP A 1 386 ? -2.765 -21.517 1.868 1.00 98.38 386 TRP A C 1
ATOM 2903 O O . TRP A 1 386 ? -2.726 -20.825 2.893 1.00 98.38 386 TRP A O 1
ATOM 2913 N N . TYR A 1 387 ? -2.926 -20.975 0.655 1.00 98.25 387 TYR A N 1
ATOM 2914 C CA . TYR A 1 387 ? -3.074 -19.532 0.457 1.00 98.25 387 TYR A CA 1
ATOM 2915 C C . TYR A 1 387 ? -4.381 -19.029 1.067 1.00 98.25 387 TYR A C 1
ATOM 2917 O O . TYR A 1 387 ? -4.382 -18.004 1.749 1.00 98.25 387 TYR A O 1
ATOM 2925 N N . GLU A 1 388 ? -5.478 -19.769 0.880 1.00 96.00 388 GLU A N 1
ATOM 2926 C CA . GLU A 1 388 ? -6.765 -19.444 1.498 1.00 96.00 388 GLU A CA 1
ATOM 2927 C C . GLU A 1 388 ? -6.681 -19.461 3.028 1.00 96.00 388 GLU A C 1
ATOM 2929 O O . GLU A 1 388 ? -7.092 -18.497 3.676 1.00 96.00 388 GLU A O 1
ATOM 2934 N N . GLN A 1 389 ? -6.128 -20.522 3.618 1.00 97.50 389 GLN A N 1
ATOM 2935 C CA . GLN A 1 389 ? -6.001 -20.633 5.075 1.00 97.50 389 GLN A CA 1
ATOM 2936 C C . GLN A 1 389 ? -5.143 -19.502 5.657 1.00 97.50 389 GLN A C 1
ATOM 2938 O O . GLN A 1 389 ? -5.492 -18.909 6.681 1.00 97.50 389 GLN A O 1
ATOM 2943 N N . THR A 1 390 ? -4.047 -19.159 4.977 1.00 98.19 390 THR A N 1
ATOM 2944 C CA . THR A 1 390 ? -3.168 -18.054 5.377 1.00 98.19 390 THR A CA 1
ATOM 2945 C C . THR A 1 390 ? -3.888 -16.711 5.270 1.00 98.19 390 THR A C 1
ATOM 2947 O O . THR A 1 390 ? -3.841 -15.917 6.209 1.00 98.19 390 THR A O 1
ATOM 2950 N N . ALA A 1 391 ? -4.619 -16.471 4.178 1.00 97.38 391 ALA A N 1
ATOM 2951 C CA . ALA A 1 391 ? -5.420 -15.264 3.998 1.00 97.38 391 ALA A CA 1
ATOM 2952 C C . ALA A 1 391 ? -6.504 -15.116 5.077 1.00 97.38 391 ALA A C 1
ATOM 2954 O O . ALA A 1 391 ? -6.649 -14.030 5.637 1.00 97.38 391 ALA A O 1
ATOM 2955 N N . ARG A 1 392 ? -7.219 -16.198 5.417 1.00 95.94 392 ARG A N 1
ATOM 2956 C CA . ARG A 1 392 ? -8.269 -16.206 6.456 1.00 95.94 392 ARG A CA 1
ATOM 2957 C C . ARG A 1 392 ? -7.740 -15.910 7.857 1.00 95.94 392 ARG A C 1
ATOM 2959 O O . ARG A 1 392 ? -8.452 -15.305 8.656 1.00 95.94 392 ARG A O 1
ATOM 2966 N N . ALA A 1 393 ? -6.504 -16.313 8.148 1.00 97.06 393 ALA A N 1
ATOM 2967 C CA . ALA A 1 393 ? -5.859 -16.016 9.423 1.00 97.06 393 ALA A CA 1
ATOM 2968 C C . ALA A 1 393 ? -5.519 -14.523 9.579 1.00 97.06 393 ALA A C 1
ATOM 2970 O O . ALA A 1 393 ? -5.502 -14.023 10.699 1.00 97.06 393 ALA A O 1
ATOM 2971 N N . VAL A 1 394 ? -5.266 -13.815 8.473 1.00 98.12 394 VAL A N 1
ATOM 2972 C CA . VAL A 1 394 ? -4.792 -12.424 8.498 1.00 98.12 394 VAL A CA 1
ATOM 2973 C C . VAL A 1 394 ? -5.913 -11.433 8.199 1.00 98.12 394 VAL A C 1
ATOM 2975 O O . VAL A 1 394 ? -6.145 -10.505 8.968 1.00 98.12 394 VAL A O 1
ATOM 2978 N N . PHE A 1 395 ? -6.630 -11.595 7.092 1.00 97.56 395 PHE A N 1
ATOM 2979 C CA . PHE A 1 395 ? -7.689 -10.669 6.692 1.00 97.56 395 PHE A CA 1
ATOM 2980 C C . PHE A 1 395 ? -8.970 -11.010 7.457 1.00 97.56 395 PHE A C 1
ATOM 2982 O O . PHE A 1 395 ? -9.350 -12.171 7.575 1.00 97.56 395 PHE A O 1
ATOM 2989 N N . ARG A 1 396 ? -9.643 -10.012 8.038 1.00 96.31 396 ARG A N 1
ATOM 2990 C CA . ARG A 1 396 ? -10.790 -10.234 8.937 1.00 96.31 396 ARG A CA 1
ATOM 2991 C C . ARG A 1 396 ? -12.035 -9.473 8.464 1.00 96.31 396 ARG A C 1
ATOM 2993 O O . ARG A 1 396 ? -12.501 -8.578 9.171 1.00 96.31 396 ARG A O 1
ATOM 3000 N N . PRO A 1 397 ? -12.626 -9.842 7.307 1.00 94.31 397 PRO A N 1
ATOM 3001 C CA . PRO A 1 397 ? -13.824 -9.181 6.776 1.00 94.31 397 PRO A CA 1
ATOM 3002 C C . PRO A 1 397 ? -15.028 -9.282 7.716 1.00 94.31 397 PRO A C 1
ATOM 3004 O O . PRO A 1 397 ? -15.860 -8.381 7.749 1.00 94.31 397 PRO A O 1
ATOM 3007 N N . SER A 1 398 ? -15.087 -10.308 8.568 1.00 92.44 398 SER A N 1
ATOM 3008 C CA . SER A 1 398 ? -16.113 -10.416 9.609 1.00 92.44 398 SER A CA 1
ATOM 3009 C C . SER A 1 398 ? -16.079 -9.267 10.623 1.00 92.44 398 SER A C 1
ATOM 3011 O O . SER A 1 398 ? -17.139 -8.830 11.067 1.00 92.44 398 SER A O 1
ATOM 3013 N N . LEU A 1 399 ? -14.898 -8.726 10.957 1.00 95.25 399 LEU A N 1
ATOM 3014 C CA . LEU A 1 399 ? -14.777 -7.554 11.834 1.00 95.25 399 LEU A CA 1
ATOM 3015 C C . LEU A 1 399 ? -15.265 -6.280 11.133 1.00 95.25 399 LEU A C 1
ATOM 3017 O O . LEU A 1 399 ? -15.966 -5.477 11.750 1.00 95.25 399 LEU A O 1
ATOM 3021 N N . TYR A 1 400 ? -14.957 -6.130 9.840 1.00 95.62 400 TYR A N 1
ATOM 3022 C CA . TYR A 1 400 ? -15.488 -5.049 9.007 1.00 95.62 400 TYR A CA 1
ATOM 3023 C C . TYR A 1 400 ? -17.021 -5.092 8.945 1.00 95.62 400 TYR A C 1
ATOM 3025 O O . TYR A 1 400 ? -17.681 -4.092 9.222 1.00 95.62 400 TYR A O 1
ATOM 3033 N N . LEU A 1 401 ? -17.597 -6.255 8.628 1.00 93.00 401 LEU A N 1
ATOM 3034 C CA . LEU A 1 401 ? -19.046 -6.423 8.489 1.00 93.00 401 LEU A CA 1
ATOM 3035 C C . LEU A 1 401 ? -19.789 -6.240 9.809 1.00 93.00 401 LEU A C 1
ATOM 3037 O O . LEU A 1 401 ? -20.838 -5.599 9.834 1.00 93.00 401 LEU A O 1
ATOM 3041 N N . LEU A 1 402 ? -19.232 -6.736 10.917 1.00 92.69 402 LEU A N 1
ATOM 3042 C CA . LEU A 1 402 ? -19.787 -6.483 12.244 1.00 92.69 402 LEU A CA 1
ATOM 3043 C C . LEU A 1 402 ? -19.854 -4.976 12.534 1.00 92.69 402 LEU A C 1
ATOM 3045 O O . LEU A 1 402 ? -20.890 -4.474 12.973 1.00 92.69 402 LEU A O 1
ATOM 3049 N N . ALA A 1 403 ? -18.772 -4.245 12.255 1.00 95.69 403 ALA A N 1
ATOM 3050 C CA . ALA A 1 403 ? -18.731 -2.796 12.418 1.00 95.69 403 ALA A CA 1
ATOM 3051 C C . ALA A 1 403 ? -19.728 -2.082 11.486 1.00 95.69 403 ALA A C 1
ATOM 3053 O O . ALA A 1 403 ? -20.422 -1.166 11.930 1.00 95.69 403 ALA A O 1
ATOM 3054 N N . ALA A 1 404 ? -19.857 -2.524 10.232 1.00 95.25 404 ALA A N 1
ATOM 3055 C CA . ALA A 1 404 ? -20.830 -1.997 9.277 1.00 95.25 404 ALA A CA 1
ATOM 3056 C C . ALA A 1 404 ? -22.277 -2.177 9.770 1.00 95.25 404 ALA A C 1
ATOM 3058 O O . ALA A 1 404 ? -23.031 -1.204 9.831 1.00 95.25 404 ALA A O 1
ATOM 3059 N N . HIS A 1 405 ? -22.653 -3.385 10.207 1.00 94.50 405 HIS A N 1
ATOM 3060 C CA . HIS A 1 405 ? -23.976 -3.654 10.782 1.00 94.50 405 HIS A CA 1
ATOM 3061 C C . HIS A 1 405 ? -24.269 -2.763 11.994 1.00 94.50 405 HIS A C 1
ATOM 3063 O O . HIS A 1 405 ? -25.367 -2.222 12.121 1.00 94.50 405 HIS A O 1
ATOM 3069 N N . GLN A 1 406 ? -23.284 -2.570 12.873 1.00 95.12 406 GLN A N 1
ATOM 3070 C CA . GLN A 1 406 ? -23.423 -1.701 14.041 1.00 95.12 406 GLN A CA 1
ATOM 3071 C C . GLN A 1 406 ? -23.597 -0.227 13.654 1.00 95.12 406 GLN A C 1
ATOM 3073 O O . GLN A 1 406 ? -24.438 0.451 14.237 1.00 95.12 406 GLN A O 1
ATOM 3078 N N . LEU A 1 407 ? -22.849 0.273 12.665 1.00 96.69 407 LEU A N 1
ATOM 3079 C CA . LEU A 1 407 ? -23.007 1.645 12.170 1.00 96.69 407 LEU A CA 1
ATOM 3080 C C . LEU A 1 407 ? -24.398 1.885 11.587 1.00 96.69 407 LEU A C 1
ATOM 3082 O O . LEU A 1 407 ? -25.000 2.923 11.860 1.00 96.69 407 LEU A O 1
ATOM 3086 N N . VAL A 1 408 ? -24.917 0.920 10.830 1.00 96.62 408 VAL A N 1
ATOM 3087 C CA . VAL A 1 408 ? -26.275 0.976 10.281 1.00 96.62 408 VAL A CA 1
ATOM 3088 C C . VAL A 1 408 ? -27.318 0.961 11.395 1.00 96.62 408 VAL A C 1
ATOM 3090 O O . VAL A 1 408 ? -28.195 1.821 11.417 1.00 96.62 408 VAL A O 1
ATOM 3093 N N . ALA A 1 409 ? -27.190 0.055 12.368 1.00 95.44 409 ALA A N 1
ATOM 3094 C CA . ALA A 1 409 ? -28.095 -0.010 13.517 1.00 95.44 409 ALA A CA 1
ATOM 3095 C C . ALA A 1 409 ? -28.091 1.284 14.357 1.00 95.44 409 ALA A C 1
ATOM 3097 O O . ALA A 1 409 ? -29.101 1.639 14.956 1.00 95.44 409 ALA A O 1
ATOM 3098 N N . GLN A 1 410 ? -26.968 2.007 14.382 1.00 94.12 410 GLN A N 1
ATOM 3099 C CA . GLN A 1 410 ? -26.819 3.297 15.064 1.00 94.12 410 GLN A CA 1
ATOM 3100 C C . GLN A 1 410 ? -27.270 4.503 14.219 1.00 94.12 410 GLN A C 1
ATOM 3102 O O . GLN A 1 410 ? -27.148 5.638 14.682 1.00 94.12 410 GLN A O 1
ATOM 3107 N N . GLY A 1 411 ? -27.721 4.299 12.975 1.00 95.31 411 GLY A N 1
ATOM 3108 C CA . GLY A 1 411 ? -28.061 5.387 12.049 1.00 95.31 411 GLY A CA 1
ATOM 3109 C C . GLY A 1 411 ? -26.856 6.234 11.617 1.00 95.31 411 GLY A C 1
ATOM 3110 O O . GLY A 1 411 ? -27.015 7.393 11.241 1.00 95.31 411 GLY A O 1
ATOM 3111 N N . ARG A 1 412 ? -25.636 5.686 11.708 1.00 95.00 412 ARG A N 1
ATOM 3112 C CA . ARG A 1 412 ? -24.367 6.369 11.381 1.00 95.00 412 ARG A CA 1
ATOM 3113 C C . ARG A 1 412 ? -23.827 6.032 9.987 1.00 95.00 412 ARG A C 1
ATOM 3115 O O . ARG A 1 412 ? -22.819 6.613 9.588 1.00 95.00 412 ARG A O 1
ATOM 3122 N N . ALA A 1 413 ? -24.465 5.109 9.274 1.00 95.56 413 ALA A N 1
ATOM 3123 C CA . ALA A 1 413 ? -24.198 4.773 7.878 1.00 95.56 413 ALA A CA 1
ATOM 3124 C C . ALA A 1 413 ? -25.485 4.252 7.218 1.00 95.56 413 ALA A C 1
ATOM 3126 O O . ALA A 1 413 ? -26.373 3.760 7.923 1.00 95.56 413 ALA A O 1
ATOM 3127 N N . ASN A 1 414 ? -25.602 4.346 5.891 1.00 93.94 414 ASN A N 1
ATOM 3128 C CA . ASN A 1 414 ? -26.789 3.844 5.203 1.00 93.94 414 ASN A CA 1
ATOM 3129 C C . ASN A 1 414 ? -26.634 2.344 4.915 1.00 93.94 414 ASN A C 1
ATOM 3131 O O . ASN A 1 414 ? -25.559 1.916 4.499 1.00 93.94 414 ASN A O 1
ATOM 3135 N N . PRO A 1 415 ? -27.697 1.529 5.046 1.00 92.06 415 PRO A N 1
ATOM 3136 C CA . PRO A 1 415 ? -27.639 0.118 4.664 1.00 92.06 415 PRO A CA 1
ATOM 3137 C C . PRO A 1 415 ? -27.192 -0.100 3.211 1.00 92.06 415 PRO A C 1
ATOM 3139 O O . PRO A 1 415 ? -26.495 -1.067 2.933 1.00 92.06 415 PRO A O 1
ATOM 3142 N N . GLY A 1 416 ? -27.578 0.799 2.298 1.00 90.25 416 GLY A N 1
ATOM 3143 C CA . GLY A 1 416 ? -27.213 0.732 0.878 1.00 90.25 416 GLY A CA 1
ATOM 3144 C C . GLY A 1 416 ? -25.751 1.072 0.573 1.00 90.25 416 GLY A C 1
ATOM 3145 O O . GLY A 1 416 ? -25.317 0.863 -0.553 1.00 90.25 416 GLY A O 1
ATOM 3146 N N . ASP A 1 417 ? -24.990 1.563 1.557 1.00 87.88 417 ASP A N 1
ATOM 3147 C CA . ASP A 1 417 ? -23.561 1.854 1.399 1.00 87.88 417 ASP A CA 1
ATOM 3148 C C . ASP A 1 417 ? -22.704 0.570 1.429 1.00 87.88 417 ASP A C 1
ATOM 3150 O O . ASP A 1 417 ? -21.525 0.604 1.076 1.00 87.88 417 ASP A O 1
ATOM 3154 N N . PHE A 1 418 ? -23.277 -0.564 1.854 1.00 89.69 418 PHE A N 1
ATOM 3155 C CA . PHE A 1 418 ? -22.558 -1.819 2.060 1.00 89.69 418 PHE A CA 1
ATOM 3156 C C . PHE A 1 418 ? -23.119 -2.960 1.214 1.00 89.69 418 PHE A C 1
ATOM 3158 O O . PHE A 1 418 ? -24.324 -3.089 1.003 1.00 89.69 418 PHE A O 1
ATOM 3165 N N . ASP A 1 419 ? -22.212 -3.836 0.796 1.00 80.75 419 ASP A N 1
ATOM 3166 C CA . ASP A 1 419 ? -22.541 -5.114 0.181 1.00 80.75 419 ASP A CA 1
ATOM 3167 C C . ASP A 1 419 ? -22.659 -6.184 1.273 1.00 80.75 419 ASP A C 1
ATOM 3169 O O . ASP A 1 419 ? -21.664 -6.610 1.863 1.00 80.75 419 ASP A O 1
ATOM 3173 N N . TRP A 1 420 ? -23.897 -6.573 1.577 1.00 82.06 420 TRP A N 1
ATOM 3174 C CA . TRP A 1 420 ? -24.200 -7.593 2.584 1.00 82.06 420 TRP A CA 1
ATOM 3175 C C . TRP A 1 420 ? -24.110 -9.015 2.027 1.00 82.06 420 TRP A C 1
ATOM 3177 O O . TRP A 1 420 ? -24.124 -9.975 2.801 1.00 82.06 420 TRP A O 1
ATOM 3187 N N . GLN A 1 421 ? -24.040 -9.171 0.700 1.00 64.75 421 GLN A N 1
ATOM 3188 C CA . GLN A 1 421 ? -23.948 -10.482 0.071 1.00 64.75 421 GLN A CA 1
ATOM 3189 C C . GLN A 1 421 ? -22.481 -10.932 0.002 1.00 64.75 421 GLN A C 1
ATOM 3191 O O . GLN A 1 421 ? -21.575 -10.164 -0.299 1.00 64.75 421 GLN A O 1
ATOM 3196 N N . GLY A 1 422 ? -22.223 -12.203 0.323 1.00 60.34 422 GLY A N 1
ATOM 3197 C CA . GLY A 1 422 ? -20.895 -12.812 0.168 1.00 60.34 422 GLY A CA 1
ATOM 3198 C C . GLY A 1 422 ? -19.879 -12.555 1.289 1.00 60.34 422 GLY A C 1
ATOM 3199 O O . GLY A 1 422 ? -18.712 -12.899 1.115 1.00 60.34 422 GLY A O 1
ATOM 3200 N N . GLY A 1 423 ? -20.272 -11.971 2.430 1.00 55.75 423 GLY A N 1
ATOM 3201 C CA . GLY A 1 423 ? -19.464 -11.986 3.663 1.00 55.75 423 GLY A CA 1
ATOM 3202 C C . GLY A 1 423 ? -18.074 -11.328 3.577 1.00 55.75 423 GLY A C 1
ATOM 3203 O O . GLY A 1 423 ? -17.253 -11.515 4.475 1.00 55.75 423 GLY A O 1
ATOM 3204 N N . GLY A 1 424 ? -17.785 -10.577 2.508 1.00 58.22 424 GLY A N 1
ATOM 3205 C CA . GLY A 1 424 ? -16.442 -10.071 2.221 1.00 58.22 424 GLY A CA 1
ATOM 3206 C C . GLY A 1 424 ? -15.418 -11.171 1.915 1.00 58.22 424 GLY A C 1
ATOM 3207 O O . GLY A 1 424 ? -14.221 -10.920 2.021 1.00 58.22 424 GLY A O 1
ATOM 3208 N N . GLU A 1 425 ? -15.850 -12.386 1.561 1.00 67.69 425 GLU A N 1
ATOM 3209 C CA . GLU A 1 425 ? -14.938 -13.526 1.450 1.00 67.69 425 GLU A CA 1
ATOM 3210 C C . GLU A 1 425 ? -14.013 -13.404 0.235 1.00 67.69 425 GLU A C 1
ATOM 3212 O O . GLU A 1 425 ? -12.794 -13.498 0.372 1.00 67.69 425 GLU A O 1
ATOM 3217 N N . ARG A 1 426 ? -14.541 -13.141 -0.965 1.00 76.00 426 ARG A N 1
ATOM 3218 C CA . ARG A 1 426 ? -13.734 -13.020 -2.191 1.00 76.00 426 ARG A CA 1
ATOM 3219 C C . ARG A 1 426 ? -14.342 -12.011 -3.155 1.00 76.00 426 ARG A C 1
ATOM 3221 O O . ARG A 1 426 ? -15.559 -11.956 -3.300 1.00 76.00 426 ARG A O 1
ATOM 3228 N N . ARG A 1 427 ? -13.494 -11.248 -3.848 1.00 77.12 427 ARG A N 1
ATOM 3229 C CA . ARG A 1 427 ? -13.897 -10.603 -5.102 1.00 77.12 427 ARG A CA 1
ATOM 3230 C C . ARG A 1 427 ? -13.780 -11.622 -6.226 1.00 77.12 427 ARG A C 1
ATOM 3232 O O . ARG A 1 427 ? -12.778 -12.331 -6.305 1.00 77.12 427 ARG A O 1
ATOM 3239 N N . GLU A 1 428 ? -14.801 -11.673 -7.072 1.00 74.31 428 GLU A N 1
ATOM 3240 C CA . GLU A 1 428 ? -14.752 -12.451 -8.306 1.00 74.31 428 GLU A CA 1
ATOM 3241 C C . GLU A 1 428 ? -13.610 -11.962 -9.211 1.00 74.31 428 GLU A C 1
ATOM 3243 O O . GLU A 1 428 ? -13.250 -10.777 -9.137 1.00 74.31 428 GLU A O 1
ATOM 3248 N N . PRO A 1 429 ? -13.033 -12.848 -10.046 1.00 72.38 429 PRO A N 1
ATOM 3249 C CA . PRO A 1 429 ? -12.005 -12.469 -11.006 1.00 72.38 429 PRO A CA 1
ATOM 3250 C C . PRO A 1 429 ? -12.450 -11.248 -11.818 1.00 72.38 429 PRO A C 1
ATOM 3252 O O . PRO A 1 429 ? -13.500 -11.253 -12.460 1.00 72.38 429 PRO A O 1
ATOM 3255 N N . GLY A 1 430 ? -11.679 -10.167 -11.704 1.00 68.25 430 GLY A N 1
ATOM 3256 C CA . GLY A 1 430 ? -12.009 -8.868 -12.281 1.00 68.25 430 GLY A CA 1
ATOM 3257 C C . GLY A 1 430 ? -11.371 -8.637 -13.648 1.00 68.25 430 GLY A C 1
ATOM 3258 O O . GLY A 1 430 ? -10.965 -9.567 -14.342 1.00 68.25 430 GLY A O 1
ATOM 3259 N N . ALA A 1 431 ? -11.258 -7.358 -14.013 1.00 66.81 431 ALA A N 1
ATOM 3260 C CA . ALA A 1 431 ? -10.534 -6.936 -15.205 1.00 66.81 431 ALA A CA 1
ATOM 3261 C C . ALA A 1 431 ? -9.087 -7.453 -15.188 1.00 66.81 431 ALA A C 1
ATOM 3263 O O . ALA A 1 431 ? -8.428 -7.474 -14.144 1.00 66.81 431 ALA A O 1
ATOM 3264 N N . ALA A 1 432 ? -8.615 -7.861 -16.364 1.00 74.44 432 ALA A N 1
ATOM 3265 C CA . ALA A 1 432 ? -7.258 -8.336 -16.550 1.00 74.44 432 ALA A CA 1
ATOM 3266 C C . ALA A 1 432 ? -6.225 -7.271 -16.150 1.00 74.44 432 ALA A C 1
ATOM 3268 O O . ALA A 1 432 ? -6.459 -6.068 -16.294 1.00 74.44 432 ALA A O 1
ATOM 3269 N N . ALA A 1 433 ? -5.070 -7.732 -15.672 1.00 81.56 433 ALA A N 1
ATOM 3270 C CA . ALA A 1 433 ? -3.913 -6.876 -15.453 1.00 81.56 433 ALA A CA 1
ATOM 3271 C C . ALA A 1 433 ? -3.388 -6.292 -16.780 1.00 81.56 433 ALA A C 1
ATOM 3273 O O . ALA A 1 433 ? -3.861 -6.640 -17.866 1.00 81.56 433 ALA A O 1
ATOM 3274 N N . ILE A 1 434 ? -2.367 -5.432 -16.708 1.00 87.00 434 ILE A N 1
ATOM 3275 C CA . ILE A 1 434 ? -1.761 -4.772 -17.884 1.00 87.00 434 ILE A CA 1
ATOM 3276 C C . ILE A 1 434 ? -1.356 -5.730 -19.027 1.00 87.00 434 ILE A C 1
ATOM 3278 O O . ILE A 1 434 ? -1.265 -5.322 -20.188 1.00 87.00 434 ILE A O 1
ATOM 3282 N N . ASP A 1 435 ? -1.115 -6.999 -18.719 1.00 88.62 435 ASP A N 1
ATOM 3283 C CA . ASP A 1 435 ? -0.674 -8.041 -19.644 1.00 88.62 435 ASP A CA 1
ATOM 3284 C C . ASP A 1 435 ? -1.775 -9.057 -20.010 1.00 88.62 435 ASP A C 1
ATOM 3286 O O . ASP A 1 435 ? -1.475 -10.125 -20.546 1.00 88.62 435 ASP A O 1
ATOM 3290 N N . GLY A 1 436 ? -3.042 -8.741 -19.726 1.00 89.44 436 GLY A N 1
ATOM 3291 C CA . GLY A 1 436 ? -4.188 -9.576 -20.089 1.00 89.44 436 GLY A CA 1
ATOM 3292 C C . GLY A 1 436 ? -4.447 -10.760 -19.152 1.00 89.44 436 GLY A C 1
ATOM 3293 O O . GLY A 1 436 ? -5.422 -11.482 -19.358 1.00 89.44 436 GLY A O 1
ATOM 3294 N N . LYS A 1 437 ? -3.631 -10.958 -18.109 1.00 90.75 437 LYS A N 1
ATOM 3295 C CA . LYS A 1 437 ? -3.789 -12.090 -17.186 1.00 90.75 437 LYS A CA 1
ATOM 3296 C C . LYS A 1 437 ? -4.877 -11.824 -16.156 1.00 90.75 437 LYS A C 1
ATOM 3298 O O . LYS A 1 437 ? -4.947 -10.748 -15.557 1.00 90.75 437 LYS A O 1
ATOM 3303 N N . VAL A 1 438 ? -5.712 -12.835 -15.934 1.00 89.81 438 VAL A N 1
ATOM 3304 C CA . VAL A 1 438 ? -6.820 -12.798 -14.975 1.00 89.81 438 VAL A CA 1
ATOM 3305 C C . VAL A 1 438 ? -6.424 -13.587 -13.735 1.00 89.81 438 VAL A C 1
ATOM 3307 O O . VAL A 1 438 ? -5.990 -14.735 -13.821 1.00 89.81 438 VAL A O 1
ATOM 3310 N N . PHE A 1 439 ? -6.577 -12.958 -12.573 1.00 91.12 439 PHE A N 1
ATOM 3311 C CA . PHE A 1 439 ? -6.301 -13.584 -11.290 1.00 91.12 439 PHE A CA 1
ATOM 3312 C C . PHE A 1 439 ? -7.573 -14.201 -10.700 1.00 91.12 439 PHE A C 1
ATOM 3314 O O . PHE A 1 439 ? -8.500 -13.476 -10.336 1.00 91.12 439 PHE A O 1
ATOM 3321 N N . ASP A 1 440 ? -7.581 -15.528 -10.560 1.00 92.19 440 ASP A N 1
ATOM 3322 C CA . ASP A 1 440 ? -8.563 -16.255 -9.755 1.00 92.19 440 ASP A CA 1
ATOM 3323 C C . ASP A 1 440 ? -7.925 -16.706 -8.437 1.00 92.19 440 ASP A C 1
ATOM 3325 O O . ASP A 1 440 ? -7.021 -17.542 -8.406 1.00 92.19 440 ASP A O 1
ATOM 3329 N N . ALA A 1 441 ? -8.429 -16.170 -7.326 1.00 92.50 441 ALA A N 1
ATOM 3330 C CA . ALA A 1 441 ? -7.950 -16.485 -5.985 1.00 92.50 441 ALA A CA 1
ATOM 3331 C C . ALA A 1 441 ? -8.227 -17.936 -5.548 1.00 92.50 441 ALA A C 1
ATOM 3333 O O . ALA A 1 441 ? -7.720 -18.359 -4.510 1.00 92.50 441 ALA A O 1
ATOM 3334 N N . ARG A 1 442 ? -9.037 -18.693 -6.297 1.00 93.50 442 ARG A N 1
ATOM 3335 C CA . ARG A 1 442 ? -9.253 -20.133 -6.079 1.00 93.50 442 ARG A CA 1
ATOM 3336 C C . ARG A 1 442 ? -8.117 -20.981 -6.645 1.00 93.50 442 ARG A C 1
ATOM 3338 O O . ARG A 1 442 ? -7.935 -22.104 -6.194 1.00 93.50 442 ARG A O 1
ATOM 3345 N N . HIS A 1 443 ? -7.370 -20.436 -7.606 1.00 95.94 443 HIS A N 1
ATOM 3346 C CA . HIS A 1 443 ? -6.331 -21.143 -8.350 1.00 95.94 443 HIS A CA 1
ATOM 3347 C C . HIS A 1 443 ? -5.022 -20.331 -8.425 1.00 95.94 443 HIS A C 1
ATOM 3349 O O . HIS A 1 443 ? -4.531 -20.050 -9.524 1.00 95.94 443 HIS A O 1
ATOM 3355 N N . PRO A 1 444 ? -4.430 -19.918 -7.283 1.00 96.81 444 PRO A N 1
ATOM 3356 C CA . PRO A 1 444 ? -3.211 -19.109 -7.273 1.00 96.81 444 PRO A CA 1
ATOM 3357 C C . PRO A 1 444 ? -2.032 -19.779 -7.990 1.00 96.81 444 PRO A C 1
ATOM 3359 O O . PRO A 1 444 ? -1.266 -19.077 -8.652 1.00 96.81 444 PRO A O 1
ATOM 3362 N N . ASN A 1 445 ? -1.893 -21.109 -7.934 1.00 98.25 445 ASN A N 1
ATOM 3363 C CA . ASN A 1 445 ? -0.843 -21.795 -8.695 1.00 98.25 445 ASN A CA 1
ATOM 3364 C C . ASN A 1 445 ? -1.067 -21.703 -10.214 1.00 98.25 445 ASN A C 1
ATOM 3366 O O . ASN A 1 445 ? -0.139 -21.353 -10.935 1.00 98.25 445 ASN A O 1
ATOM 3370 N N . ALA A 1 446 ? -2.303 -21.883 -10.697 1.00 97.31 446 ALA A N 1
ATOM 3371 C CA . ALA A 1 446 ? -2.614 -21.710 -12.120 1.00 97.31 446 ALA A CA 1
ATOM 3372 C C . ALA A 1 446 ? -2.371 -20.268 -12.598 1.00 97.31 446 ALA A C 1
ATOM 3374 O O . ALA A 1 446 ? -2.069 -20.039 -13.765 1.00 97.31 446 ALA A O 1
ATOM 3375 N N . TYR A 1 447 ? -2.493 -19.280 -11.707 1.00 96.00 447 TYR A N 1
ATOM 3376 C CA . TYR A 1 447 ? -2.104 -17.906 -12.010 1.00 96.00 447 TYR A CA 1
ATOM 3377 C C . TYR A 1 447 ? -0.586 -17.726 -12.119 1.00 96.00 447 TYR A C 1
ATOM 3379 O O . TYR A 1 447 ? -0.134 -17.038 -13.031 1.00 96.00 447 TYR A O 1
ATOM 3387 N N . LEU A 1 448 ? 0.208 -18.350 -11.241 1.00 97.50 448 LEU A N 1
ATOM 3388 C CA . LEU A 1 448 ? 1.676 -18.327 -11.339 1.00 97.50 448 LEU A CA 1
ATOM 3389 C C . LEU A 1 448 ? 2.173 -18.932 -12.656 1.00 97.50 448 LEU A C 1
ATOM 3391 O O . LEU A 1 448 ? 3.067 -18.368 -13.284 1.00 97.50 448 LEU A O 1
ATOM 3395 N N . ASP A 1 449 ? 1.544 -20.017 -13.105 1.00 96.94 449 ASP A N 1
ATOM 3396 C CA . ASP A 1 449 ? 1.921 -20.729 -14.331 1.00 96.94 449 ASP A CA 1
ATOM 3397 C C . ASP A 1 449 ? 1.695 -19.902 -15.615 1.00 96.94 449 ASP A C 1
ATOM 3399 O O . ASP A 1 449 ? 2.253 -20.223 -16.662 1.00 96.94 449 ASP A O 1
ATOM 3403 N N . GLN A 1 450 ? 0.933 -18.801 -15.549 1.00 95.06 450 GLN A N 1
ATOM 3404 C CA . GLN A 1 450 ? 0.733 -17.885 -16.682 1.00 95.06 450 GLN A CA 1
ATOM 3405 C C . GLN A 1 450 ? 1.948 -16.983 -16.955 1.00 95.06 450 GLN A C 1
ATOM 3407 O O . GLN A 1 450 ? 1.975 -16.297 -17.980 1.00 95.06 450 GLN A O 1
ATOM 3412 N N . PHE A 1 451 ? 2.920 -16.900 -16.040 1.00 95.44 451 PHE A N 1
ATOM 3413 C CA . PHE A 1 451 ? 4.027 -15.948 -16.141 1.00 95.44 451 PHE A CA 1
ATOM 3414 C C . PHE A 1 451 ? 5.312 -16.568 -16.692 1.00 95.44 451 PHE A C 1
ATOM 3416 O O . PHE A 1 451 ? 5.780 -17.615 -16.249 1.00 95.44 451 PHE A O 1
ATOM 3423 N N . GLU A 1 452 ? 5.942 -15.839 -17.613 1.00 93.81 452 GLU A N 1
ATOM 3424 C CA . GLU A 1 452 ? 7.281 -16.164 -18.111 1.00 93.81 452 GLU A CA 1
ATOM 3425 C C . GLU A 1 452 ? 8.362 -15.865 -17.062 1.00 93.81 452 GLU A C 1
ATOM 3427 O O . GLU A 1 452 ? 9.254 -16.681 -16.848 1.00 93.81 452 GLU A O 1
ATOM 3432 N N . ILE A 1 453 ? 8.256 -14.719 -16.376 1.00 95.62 453 ILE A N 1
ATOM 3433 C CA . ILE A 1 453 ? 9.190 -14.272 -15.333 1.00 95.62 453 ILE A CA 1
ATOM 3434 C C . ILE A 1 453 ? 8.534 -14.412 -13.955 1.00 95.62 453 ILE A C 1
ATOM 3436 O O . ILE A 1 453 ? 7.489 -13.800 -13.688 1.00 95.62 453 ILE A O 1
ATOM 3440 N N . GLY A 1 454 ? 9.179 -15.162 -13.065 1.00 96.44 454 GLY A N 1
ATOM 3441 C CA . GLY A 1 454 ? 8.705 -15.456 -11.715 1.00 96.44 454 GLY A CA 1
ATOM 3442 C C . GLY A 1 454 ? 8.776 -16.949 -11.396 1.00 96.44 454 GLY A C 1
ATOM 3443 O O . GLY A 1 454 ? 8.749 -17.770 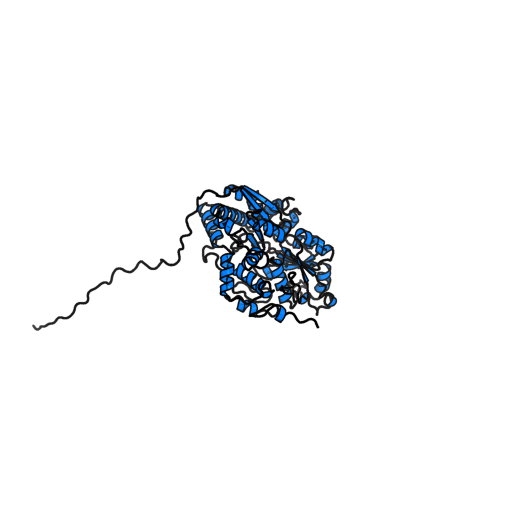-12.306 1.00 96.44 454 GLY A O 1
ATOM 3444 N N . LEU A 1 455 ? 8.815 -17.289 -10.107 1.00 97.31 455 LEU A N 1
ATOM 3445 C CA . LEU A 1 455 ? 8.751 -18.678 -9.651 1.00 97.31 455 LEU A CA 1
ATOM 3446 C C . LEU A 1 455 ? 7.363 -19.275 -9.893 1.00 97.31 455 LEU A C 1
ATOM 3448 O O . LEU A 1 455 ? 6.354 -18.691 -9.478 1.00 97.31 455 LEU A O 1
ATOM 3452 N N . LYS A 1 456 ? 7.332 -20.473 -10.475 1.00 94.94 456 LYS A N 1
ATOM 3453 C CA . LYS A 1 456 ? 6.128 -21.287 -10.706 1.00 94.94 456 LYS A CA 1
ATOM 3454 C C . LYS A 1 456 ? 6.317 -22.709 -10.185 1.00 94.94 456 LYS A C 1
ATOM 3456 O O . LYS A 1 456 ? 7.431 -23.162 -9.925 1.00 94.94 456 LYS A O 1
ATOM 3461 N N . GLY A 1 457 ? 5.204 -23.406 -9.954 1.00 94.25 457 GLY A N 1
ATOM 3462 C CA . GLY A 1 457 ? 5.208 -24.761 -9.399 1.00 94.25 457 GLY A CA 1
ATOM 3463 C C . GLY A 1 457 ? 6.209 -24.940 -8.246 1.00 94.25 457 GLY A C 1
ATOM 3464 O O . GLY A 1 457 ? 6.166 -24.225 -7.238 1.00 94.25 457 GLY A O 1
ATOM 3465 N N . ARG A 1 458 ? 7.136 -25.889 -8.407 1.00 96.25 458 ARG A N 1
ATOM 3466 C CA . ARG A 1 458 ? 8.157 -26.249 -7.407 1.00 96.25 458 ARG A CA 1
ATOM 3467 C C . ARG A 1 458 ? 9.501 -25.538 -7.568 1.00 96.25 458 ARG A C 1
ATOM 3469 O O . ARG A 1 458 ? 10.394 -25.839 -6.785 1.00 96.25 458 ARG A O 1
ATOM 3476 N N . GLU A 1 459 ? 9.622 -24.600 -8.503 1.00 96.12 459 GLU A N 1
ATOM 3477 C CA . GLU A 1 459 ? 10.866 -23.860 -8.734 1.00 96.12 459 GLU A CA 1
ATOM 3478 C C . GLU A 1 459 ? 11.310 -23.080 -7.491 1.00 96.12 459 GLU A C 1
ATOM 3480 O O . GLU A 1 459 ? 10.511 -22.494 -6.749 1.00 96.12 459 GLU A O 1
ATOM 3485 N N . THR A 1 460 ? 12.609 -23.037 -7.283 1.00 94.12 460 THR A N 1
ATOM 3486 C CA . THR A 1 460 ? 13.290 -22.193 -6.311 1.00 94.12 460 THR A CA 1
ATOM 3487 C C . THR A 1 460 ? 13.996 -21.05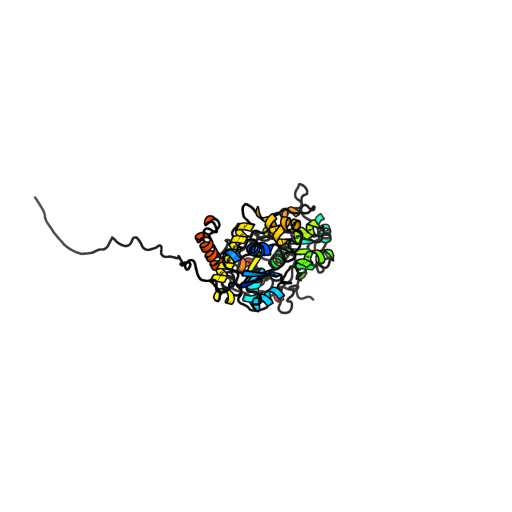3 -7.038 1.00 94.12 460 THR A C 1
ATOM 3489 O O . THR A 1 460 ? 14.152 -21.079 -8.257 1.00 94.12 460 THR A O 1
ATOM 3492 N N . ALA A 1 461 ? 14.407 -20.017 -6.303 1.00 91.75 461 ALA A N 1
ATOM 3493 C CA . ALA A 1 461 ? 15.166 -18.918 -6.899 1.00 91.75 461 ALA A CA 1
ATOM 3494 C C . ALA A 1 461 ? 16.450 -19.423 -7.578 1.00 91.75 461 ALA A C 1
ATOM 3496 O O . ALA A 1 461 ? 16.768 -18.981 -8.678 1.00 91.75 461 ALA A O 1
ATOM 3497 N N . ASP A 1 462 ? 17.115 -20.407 -6.973 1.00 87.88 462 ASP A N 1
ATOM 3498 C CA . ASP A 1 462 ? 18.348 -20.999 -7.496 1.00 87.88 462 ASP A CA 1
ATOM 3499 C C . ASP A 1 462 ? 18.124 -21.761 -8.817 1.00 87.88 462 ASP A C 1
ATOM 3501 O O . ASP A 1 462 ? 19.049 -21.878 -9.612 1.00 87.88 462 ASP A O 1
ATOM 3505 N N . ASP A 1 463 ? 16.896 -22.221 -9.097 1.00 87.62 463 ASP A N 1
ATOM 3506 C CA . ASP A 1 463 ? 16.558 -22.896 -10.361 1.00 87.62 463 ASP A CA 1
ATOM 3507 C C . ASP A 1 463 ? 16.406 -21.915 -11.538 1.00 87.62 463 ASP A C 1
ATOM 3509 O O . ASP A 1 463 ? 16.556 -22.305 -12.696 1.00 87.62 463 ASP A O 1
ATOM 3513 N N . VAL A 1 464 ? 16.058 -20.651 -11.263 1.00 86.69 464 VAL A N 1
ATOM 3514 C CA . VAL A 1 464 ? 15.678 -19.660 -12.293 1.00 86.69 464 VAL A CA 1
ATOM 3515 C C . VAL A 1 464 ? 16.669 -18.511 -12.438 1.00 86.69 464 VAL A C 1
ATOM 3517 O O . VAL A 1 464 ? 16.624 -17.785 -13.435 1.00 86.69 464 VAL A O 1
ATOM 3520 N N . ILE A 1 465 ? 17.534 -18.303 -11.446 1.00 85.69 465 ILE A N 1
ATOM 3521 C CA . ILE A 1 465 ? 18.634 -17.349 -11.537 1.00 85.69 465 ILE A CA 1
ATOM 3522 C C . ILE A 1 465 ? 19.730 -18.017 -12.374 1.00 85.69 465 ILE A C 1
ATOM 3524 O O . ILE A 1 465 ? 20.246 -19.056 -11.966 1.00 85.69 465 ILE A O 1
ATOM 3528 N N . PRO A 1 466 ? 20.107 -17.456 -13.537 1.00 70.06 466 PRO A N 1
ATOM 3529 C CA . PRO A 1 466 ? 21.233 -17.982 -14.294 1.00 70.06 466 PRO A CA 1
ATOM 3530 C C . PRO A 1 466 ? 22.485 -17.975 -13.412 1.00 70.06 466 PRO A C 1
ATOM 3532 O O . PRO A 1 466 ? 22.774 -16.955 -12.779 1.00 70.06 466 PRO A O 1
ATOM 3535 N N . LEU A 1 467 ? 23.224 -19.087 -13.380 1.00 56.41 467 LEU A N 1
ATOM 3536 C CA . LEU A 1 467 ? 24.570 -19.094 -12.814 1.00 56.41 467 LEU A CA 1
ATOM 3537 C C . LEU A 1 467 ? 25.381 -18.027 -13.559 1.00 56.41 467 LEU A C 1
ATOM 3539 O O . LEU A 1 467 ? 25.382 -17.996 -14.789 1.00 56.41 467 LEU A O 1
ATOM 3543 N N . GLN A 1 468 ? 25.990 -17.102 -12.819 1.00 56.00 468 GLN A N 1
ATOM 3544 C CA . GLN A 1 468 ? 26.986 -16.213 -13.404 1.00 56.00 468 GLN A CA 1
ATOM 3545 C C . GLN A 1 468 ? 28.227 -17.067 -13.678 1.00 56.00 468 GLN A C 1
ATOM 3547 O O . GLN A 1 468 ? 28.761 -17.653 -12.736 1.00 56.00 468 GLN A O 1
ATOM 3552 N N . ASP A 1 469 ? 28.608 -17.182 -14.952 1.00 37.88 469 ASP A N 1
ATOM 3553 C CA . ASP A 1 469 ? 29.885 -17.773 -15.375 1.00 37.88 469 ASP A CA 1
ATOM 3554 C C . ASP A 1 469 ? 31.083 -16.952 -14.873 1.00 37.88 469 ASP A C 1
ATOM 3556 O O . ASP A 1 469 ? 30.993 -15.697 -14.881 1.00 37.88 469 ASP A O 1
#

Sequence (469 aa):
MHGLHNNRRTLLLGALLACGVLLLAGLTHPFSSVNSGRIEKPRLTLGYLKQTDAAPIIVAKELGYFKAEGLDVALEPQSNIAMLETRLLSGALDGTQAPVGLPLATRIGYGARADLIVPLILGANGNAVTLSRQIWNDIRPAVATDPDGRIRLPVRANALSSTHPGVAGLIGHLNFGVVSELSSHNYQLRYWLAAGGIRPGYYTASDKAGTAGAQIDIWPVPAARMTATLEAGTIQGFAAGEPWNQSAAARDLGVPVINSAAIRPGGAEKAFVVSQAFADRYPNTTAALVRALIRASIWLDARDGKNRDVAARMLAAPEYVGISASIIALSLSGHPHGSDGTEGLLKEPSRFFRDRAGVPFYSEAIWYLTQMRRWGQIPTYKQDDWYEQTARAVFRPSLYLLAAHQLVAQGRANPGDFDWQGGGERREPGAAAIDGKVFDARHPNAYLDQFEIGLKGRETADDVIPLQD

Secondary structure (DSSP, 8-state):
----------------S---S----S----------PPPS--EEEEEE-SSGGGHHHHHHHHTTTTGGGT-EEEEEE-SSHHHHHHHHHTTSSSEEEEETHHHHHHHHTSSS---EEEEEEEEE--EEEEEEHHHHHHHGGGS-B-TTS-B-SSPPGGGGSTT-TTTGGGTTT-EEEES-TTSHHHHHHHHHHHHTT----B--SS-SSS-BT-SSEEEE--GGGHHHHHHTTS-SEEEEETTHHHHHHHTTSEEEEEEHHHHSTT-EEEEEEEEHHHHHH-HHHHHHHHHHHHHHHHHHHHHHHTTHHHHHHHHTSTTTT-S-HHHHHHHHHT----SSS-GGGGGSPPBSSGGGTT---HHHHHHHHHHHHHTTSS-S---HHHHHHHHHHHB-HHHHHHHHHHHHHTTSS-GGGS--TTTT--PPP-S--TTS----TT-HHHHHTT-SSS--TT--HHHHSPPP-

Nearest PDB structures (foldseek):
  2g29-assembly1_A  TM=8.589E-01  e=8.180E-25  Synechocystis sp.
  2i49-assembly1_A  TM=8.279E-01  e=2.657E-23  Synechocystis sp. PCC 6803
  3un6-assembly1_A  TM=8.748E-01  e=2.195E-13  Staphylococcus aureus subsp. aureus NCTC 8325
  3qsl-assembly1_A  TM=7.628E-01  e=8.494E-14  Bordetella bronchiseptica
  3ix1-assembly1_A  TM=6.373E-01  e=1.319E-09  Halalkalibacterium halodurans C-125

pLDDT: mean 87.38, std 16.22, range [31.55, 98.75]

Solvent-accessible surface area (backbone atoms only — not comparable to full-atom values): 25028 Å² total; per-residue (Å²): 133,89,76,89,80,91,82,93,86,78,90,79,87,81,87,91,87,88,88,86,86,88,86,84,91,76,84,77,76,76,73,76,66,81,76,86,58,75,65,71,58,36,72,43,38,32,36,29,51,63,40,59,74,38,46,32,64,53,44,11,55,77,72,38,33,34,53,77,57,63,32,50,74,48,79,43,78,39,87,45,65,70,58,43,49,55,32,43,76,71,59,74,19,64,29,27,55,42,40,54,37,48,41,52,29,15,60,75,49,49,76,67,72,44,67,26,27,25,44,31,24,43,18,12,46,30,29,35,36,28,31,22,44,65,57,44,64,46,34,51,87,75,54,59,53,47,98,87,69,44,62,48,78,65,54,62,39,44,62,67,26,66,86,30,87,65,38,28,92,40,56,70,71,42,29,29,33,17,61,31,87,47,24,50,38,33,57,50,46,44,47,45,32,35,72,27,75,39,45,46,30,26,24,49,95,90,35,83,73,21,45,56,67,34,41,37,38,58,42,73,32,50,68,90,44,44,59,60,40,41,72,70,61,73,21,48,28,33,20,41,53,30,42,52,58,52,53,21,19,67,68,65,49,21,45,57,42,38,27,37,48,61,50,40,64,78,44,69,34,34,19,37,37,32,42,45,68,53,42,73,75,24,50,49,31,45,39,31,53,50,35,17,37,49,50,23,13,46,50,47,41,37,83,87,31,73,39,21,60,61,49,14,54,59,41,25,37,74,89,48,50,45,48,61,34,69,54,37,24,30,40,52,65,17,52,54,48,64,88,80,69,42,32,73,54,45,43,59,32,49,33,30,31,61,95,60,24,30,56,25,29,32,32,52,45,28,50,52,54,44,50,34,32,29,35,23,67,38,58,63,65,74,60,50,66,54,42,51,56,53,18,60,70,24,35,30,21,63,53,40,51,53,21,50,54,44,32,34,76,67,70,71,45,62,74,86,79,54,81,81,72,69,65,46,50,60,66,74,68,62,78,49,26,74,79,67,54,61,63,44,65,81,40,45,60,67,46,38,64,72,46,90,69,58,42,36,76,78,46,40,55,79,78,72,39,76,80,83,128

InterPro domains:
  IPR044527 Nitrate/bicarbonate ABC transporter substrate-binding domain [cd13553] (44-296)

Foldseek 3Di:
DDDDDDDDDDDDDDDDDDDDDDDPPDDPPPLPPLCPDDFPDQEFEEEEELFLLCLLVLLLVVVCLSVVLSHDYHYAYDQAQVRNLVCQVVVVGQWYKDWPLVQLCLCLVLDPNAQKAFQWFQWFWQKFKKFFLQLCVLLVVVADDDPVRFGDPQTALLSCPLPRPSRVVCFVVAEEEDQDPSFPQVLLVCLRCQLNVFHAAFDDPPRNQRCQQGRYGYGNDHLVCRLVCLVVVVHRMYMDGPDSQLVCQQVSGIDTNAIPCQQPNLARGIGIMGGPVSCVSRVSNLLSVLLSSLLSLCQCCPPNRPCQLVSLVSQCDCSHSVHDSVSSSCQSNQVFHHDRSRSNNSNDHIRRQPPNGTALELLNQLVSVLSCQFRCSVFFDDDLVVSLVSSPSHYCRSSNVSSVVSCCVVVNDPPVSDDPPPSSHHDAFDAAGNNRQTDDSSCSLVSSVVGPHTDHDGDGSVNPRDPDD

Organism: NCBI:txid765699